Protein AF-0000000078835068 (afdb_homodimer)

InterPro domains:
  IPR006218 DAHP synthetase I/KDSA [PF00793] (10-278)
  IPR006269 3-deoxy-8-phosphooctulonate synthase [PTHR21057] (12-283)
  IPR006269 3-deoxy-8-phosphooctulonate synthase [TIGR01362] (18-283)
  IPR013785 Aldolase-type TIM barrel [G3DSA:3.20.20.70] (5-285)

Sequence (570 aa):
MAVLKLDRWNLAIGDGQPLVVIAGLNVLEDEALALATARHLKAACERLQLPFVFKASFDKANRSSISSYRGPGLEAGLAMLKAVKDQVGVPIATDIHEPGQAGPLAEVVDLLQIPAFLCRQTDLVVASARAIHAAGGLLHVKKGQFLAPWDAKNIVSKVKEATGGAEITVLCERGSSFGYNNLVVDMLGIGEMKKLGCPVTIDATHAVQLPGADPRTGGASTGGRREGVAVIARAAVVSGADGVFLEFHPDPDKALCDGPSCLPLDGAEPLLRQLKALHEVARAAMAVLKLDRWNLAIGDGQPLVVIAGLNVLEDEALALATARHLKAACERLQLPFVFKASFDKANRSSISSYRGPGLEAGLAMLKAVKDQVGVPIATDIHEPGQAGPLAEVVDLLQIPAFLCRQTDLVVASARAIHAAGGLLHVKKGQFLAPWDAKNIVSKVKEATGGAEITVLCERGSSFGYNNLVVDMLGIGEMKKLGCPVTIDATHAVQLPGADPRTGGASTGGRREGVAVIARAAVVSGADGVFLEFHPDPDKALCDGPSCLPLDGAEPLLRQLKALHEVARAA

Nearest PDB structures (foldseek):
  6bng-assembly1_A-2  TM=9.776E-01  e=2.357E-34  Acinetobacter baumannii AB307-0294
  6bng-assembly1_B-2  TM=9.788E-01  e=1.057E-33  Acinetobacter baumannii AB307-0294
  4jtk-assembly1_D  TM=9.394E-01  e=7.207E-30  Neisseria meningitidis MC58
  4jtj-assembly1_D  TM=9.387E-01  e=1.143E-29  Neisseria meningitidis MC58
  4jth-assembly1_D  TM=9.368E-01  e=1.360E-29  Neisseria meningitidis MC58

Radius of gyration: 24.92 Å; Cα contacts (8 Å, |Δi|>4): 1346; chains: 2; bounding box: 45×73×53 Å

Secondary structure (DSSP, 8-state):
--EEEEGGGTEEEETTSPPEEEEEEEE---HHHHHHHHHHHHHHHHHHT--EEEEEES-----S-TTS---S-HHHHHHHHHHHHHHH---EEEE--SGGGHHHHHTT-SEEEE-GGGTT-HHHHHHHHHHHHHTT-EEEEEPPTTS-GGGGHHHHHHHHHHTTS---EEEEE--EE-STT-EE--THHHHHHHTTTS-EEEETTGGGEETT--GGGTTSS-EE-HHHHHHHHHHHHHTT-SEEEEEEESSGGG-SS-GGGPEEGGGHHHHHHHHHHHHHHHH--/--EEEEGGGTEEEETTSPPEEEEEEEE---HHHHHHHHHHHHHHHHHHT--EEEEEES-----S-TTS---S-HHHHHHHHHHHHHHH---EEEE--SGGGHHHHHTT-SEEEE-GGGTT-HHHHHHHHHHHHHTT-EEEEEPPTTS-GGGGHHHHHHHHHHTTS---EEEEE--EE-STT-EE--THHHHHHHTTTS-EEEETTGGGEETT--GGGTTSS-EE-HHHHHHHHHHHHHTT-SEEEEEEESSGGG-SS-GGGPEEGGGHHHHHHHHHHHHHHHH--

Organism: Phenylobacterium zucineum (strain HLK1) (NCBI:txid450851)

Foldseek 3Di:
DAWDDLVVQRDIFAPPDFAAEEEEAAADDDLVQRQVLLLLLVVLCVVLVHAYEYEHEQFDPDWLDPPADTHPDLPVSLVSLQCNCVVNVHAYEYEDDDLVSQQVCLQRHQEYEHDQVCLPVLSNLLSNLQRNVVSSHAYEYEHHLADQLLVCLVSQVSSCVSNVRDRRYEYEYQFHDDPAQATDTDLLSLVSNVVSNHAYEYALLNRFKRQQPPVVVPSSGIAGQQVRSLVSLLSNLLSGHRYYYAYEDCQLVPRSHSSNRHHHSVCSSVSVSVSSVSNCVSSVD/DAWDDLVVQRDIFAPPDFAAEEEEAAADDDLVQRLVLLLLLVVLCVVLVHAYEYEHEQFDPDWLDPPADTHPDLPVSLVSLQCNCVVNVHAYEYEDDDLVSQQVNLQRHQEYEHDQVCLPVLSNLLSNLQRNVVSSHAYEYEHHLADQLLVCLVSQVSSCVSNVRDRRYEYEYQFHDDPAQATDTDLLSLVSNVVSNHAYEYALLNRFKRQQPPVVVPSSGIAGQQVRSLVSLLSNLLSGHRYYYAYEDCQLVPRSHSSNRHHHSVCSSVSVNVSSVSNCVSSVD

Structure (mmCIF, N/CA/C/O backbone):
data_AF-0000000078835068-model_v1
#
loop_
_entity.id
_entity.type
_entity.pdbx_description
1 polymer '3-deoxy-8-phosphooctulonate synthase'
#
loop_
_atom_site.group_PDB
_atom_site.id
_atom_site.type_symbol
_atom_site.label_atom_id
_atom_site.label_alt_id
_atom_site.label_comp_id
_atom_site.label_asym_id
_atom_site.label_entity_id
_atom_site.label_seq_id
_atom_site.pdbx_PDB_ins_code
_atom_site.Cartn_x
_atom_site.Cartn_y
_atom_site.Cartn_z
_atom_site.occupancy
_atom_site.B_iso_or_equiv
_atom_site.auth_seq_id
_atom_site.auth_comp_id
_atom_site.auth_asym_id
_atom_site.auth_atom_id
_atom_site.pdbx_PDB_model_num
ATOM 1 N N . MET A 1 1 ? -19.188 12.109 -1.966 1 65 1 MET A N 1
ATOM 2 C CA . MET A 1 1 ? -17.812 12.039 -1.45 1 65 1 MET A CA 1
ATOM 3 C C . MET A 1 1 ? -17.344 13.398 -0.962 1 65 1 MET A C 1
ATOM 5 O O . MET A 1 1 ? -17.812 14.438 -1.454 1 65 1 MET A O 1
ATOM 9 N N . ALA A 1 2 ? -16.703 13.453 0.259 1 88.12 2 ALA A N 1
ATOM 10 C CA . ALA A 1 2 ? -16.547 14.672 1.058 1 88.12 2 ALA A CA 1
ATOM 11 C C . ALA A 1 2 ? -15.469 15.578 0.464 1 88.12 2 ALA A C 1
ATOM 13 O O . ALA A 1 2 ? -14.422 15.102 0.017 1 88.12 2 ALA A O 1
ATOM 14 N N . VAL A 1 3 ? -15.922 16.828 0.141 1 96.88 3 VAL A N 1
ATOM 15 C CA . VAL A 1 3 ? -14.984 17.875 -0.249 1 96.88 3 VAL A CA 1
ATOM 16 C C . VAL A 1 3 ? -15 19 0.787 1 96.88 3 VAL A C 1
ATOM 18 O O . VAL A 1 3 ? -16.062 19.438 1.211 1 96.88 3 VAL A O 1
ATOM 21 N N . LEU A 1 4 ? -13.844 19.328 1.227 1 98.44 4 LEU A N 1
ATOM 22 C CA . LEU A 1 4 ? -13.672 20.469 2.129 1 98.44 4 LEU A CA 1
ATOM 23 C C . LEU A 1 4 ? -12.891 21.594 1.452 1 98.44 4 LEU A C 1
ATOM 25 O O . LEU A 1 4 ? -12.125 21.344 0.516 1 98.44 4 LEU A O 1
ATOM 29 N N . LYS A 1 5 ? -13.109 22.797 1.989 1 97.69 5 LYS A N 1
ATOM 30 C CA . LYS A 1 5 ? -12.492 23.938 1.306 1 97.69 5 LYS A CA 1
ATOM 31 C C . LYS A 1 5 ? -11.805 24.859 2.299 1 97.69 5 LYS A C 1
ATOM 33 O O . LYS A 1 5 ? -12.266 25.031 3.43 1 97.69 5 LYS A O 1
ATOM 38 N N . LEU A 1 6 ? -10.672 25.359 1.932 1 98.12 6 LEU A N 1
ATOM 39 C CA . LEU A 1 6 ? -10.094 26.578 2.482 1 98.12 6 LEU A CA 1
ATOM 40 C C . LEU A 1 6 ? -10.398 27.781 1.593 1 98.12 6 LEU A C 1
ATOM 42 O O . LEU A 1 6 ? -9.617 28.109 0.694 1 98.12 6 LEU A O 1
ATOM 46 N N . ASP A 1 7 ? -11.492 28.438 1.903 1 97.12 7 ASP A N 1
ATOM 47 C CA . ASP A 1 7 ? -12.055 29.453 1.018 1 97.12 7 ASP A CA 1
ATOM 48 C C . ASP A 1 7 ? -11.062 30.594 0.793 1 97.12 7 ASP A C 1
ATOM 50 O O . ASP A 1 7 ? -10.898 31.062 -0.332 1 97.12 7 ASP A O 1
ATOM 54 N N . ARG A 1 8 ? -10.398 30.922 1.816 1 96.44 8 ARG A N 1
ATOM 55 C CA . ARG A 1 8 ? -9.461 32.031 1.74 1 96.44 8 ARG A CA 1
ATOM 56 C C . ARG A 1 8 ? -8.383 31.781 0.698 1 96.44 8 ARG A C 1
ATOM 58 O O . ARG A 1 8 ? -7.797 32.719 0.15 1 96.44 8 ARG A O 1
ATOM 65 N N . TRP A 1 9 ? -8.148 30.531 0.414 1 98 9 TRP A N 1
ATOM 66 C CA . TRP A 1 9 ? -7.02 30.156 -0.436 1 98 9 TRP A CA 1
ATOM 67 C C . TRP A 1 9 ? -7.504 29.5 -1.719 1 98 9 TRP A C 1
ATOM 69 O O . TRP A 1 9 ? -6.699 28.984 -2.5 1 98 9 TRP A O 1
ATOM 79 N N . ASN A 1 10 ? -8.844 29.406 -1.919 1 97.56 10 ASN A N 1
ATOM 80 C CA . ASN A 1 10 ? -9.43 28.719 -3.061 1 97.56 10 ASN A CA 1
ATOM 81 C C . ASN A 1 10 ? -8.867 27.312 -3.219 1 97.56 10 ASN A C 1
ATOM 83 O O . ASN A 1 10 ? -8.453 26.922 -4.316 1 97.56 10 ASN A O 1
ATOM 87 N N . LEU A 1 11 ? -8.758 26.641 -2.143 1 98.31 11 LEU A N 1
ATOM 88 C CA . LEU A 1 11 ? -8.219 25.281 -2.09 1 98.31 11 LEU A CA 1
ATOM 89 C C . LEU A 1 11 ? -9.281 24.297 -1.632 1 98.31 11 LEU A C 1
ATOM 91 O O . LEU A 1 11 ? -10 24.547 -0.66 1 98.31 11 LEU A O 1
ATOM 95 N N . ALA A 1 12 ? -9.43 23.203 -2.365 1 98.44 12 ALA A N 1
ATOM 96 C CA . ALA A 1 12 ? -10.367 22.141 -2.023 1 98.44 12 ALA A CA 1
ATOM 97 C C . ALA A 1 12 ? -9.648 20.812 -1.839 1 98.44 12 ALA A C 1
ATOM 99 O O . ALA A 1 12 ? -8.68 20.516 -2.545 1 98.44 12 ALA A O 1
ATOM 100 N N . ILE A 1 13 ? -10.07 20.062 -0.932 1 98.69 13 ILE A N 1
ATOM 101 C CA . ILE A 1 13 ? -9.508 18.75 -0.65 1 98.69 13 ILE A CA 1
ATOM 102 C C . ILE A 1 13 ? -10.625 17.703 -0.65 1 98.69 13 ILE A C 1
ATOM 104 O O . ILE A 1 13 ? -11.617 17.844 0.066 1 98.69 13 ILE A O 1
ATOM 108 N N . GLY A 1 14 ? -10.461 16.672 -1.452 1 98.06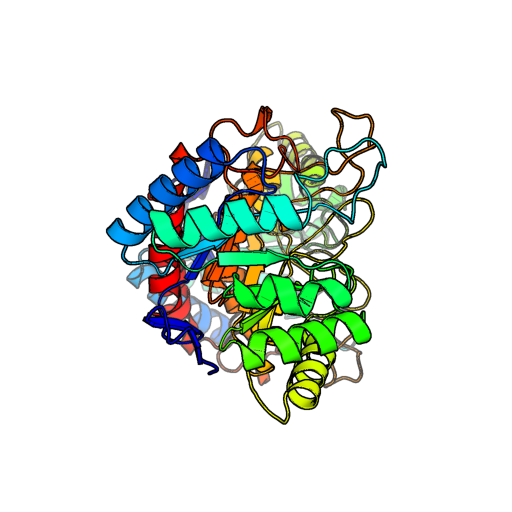 14 GLY A N 1
ATOM 109 C CA . GLY A 1 14 ? -11.445 15.602 -1.428 1 98.06 14 GLY A CA 1
ATOM 110 C C . GLY A 1 14 ? -11.688 14.992 -2.793 1 98.06 14 GLY A C 1
ATOM 111 O O . GLY A 1 14 ? -10.875 15.141 -3.705 1 98.06 14 GLY A O 1
ATOM 112 N N . ASP A 1 15 ? -12.781 14.25 -2.879 1 94.44 15 ASP A N 1
ATOM 113 C CA . ASP A 1 15 ? -13.109 13.492 -4.078 1 94.44 15 ASP A CA 1
ATOM 114 C C . ASP A 1 15 ? -13.305 14.414 -5.277 1 94.44 15 ASP A C 1
ATOM 116 O O . ASP A 1 15 ? -13.969 15.445 -5.176 1 94.44 15 ASP A O 1
ATOM 120 N N . GLY A 1 16 ? -12.68 14.047 -6.336 1 95.25 16 GLY A N 1
ATOM 121 C CA . GLY A 1 16 ? -12.852 14.781 -7.574 1 95.25 16 GLY A CA 1
ATOM 122 C C . GLY A 1 16 ? -11.984 16.031 -7.652 1 95.25 16 GLY A C 1
ATOM 123 O O . GLY A 1 16 ? -11.977 16.719 -8.672 1 95.25 16 GLY A O 1
ATOM 124 N N . GLN A 1 17 ? -11.297 16.297 -6.605 1 97.88 17 GLN A N 1
ATOM 125 C CA . GLN A 1 17 ? -10.406 17.453 -6.574 1 97.88 17 GLN A CA 1
ATOM 126 C C . GLN A 1 17 ? -8.969 17.062 -6.902 1 97.88 17 GLN A C 1
ATOM 128 O O . GLN A 1 17 ? -8.617 15.883 -6.836 1 97.88 17 GLN A O 1
ATOM 133 N N . PRO A 1 18 ? -8.148 18.031 -7.312 1 98.19 18 PRO A N 1
ATOM 134 C CA . PRO A 1 18 ? -6.727 17.734 -7.48 1 98.19 18 PRO A CA 1
ATOM 135 C C . PRO A 1 18 ? -6.066 17.25 -6.191 1 98.19 18 PRO A C 1
ATOM 137 O O . PRO A 1 18 ? -6.551 17.562 -5.098 1 98.19 18 PRO A O 1
ATOM 140 N N . LEU A 1 19 ? -5.031 16.469 -6.324 1 98.81 19 LEU A N 1
ATOM 141 C CA . LEU A 1 19 ? -4.234 16 -5.195 1 98.81 19 LEU A CA 1
ATOM 142 C C . LEU A 1 19 ? -3.652 17.172 -4.418 1 98.81 19 LEU A C 1
ATOM 144 O O . LEU A 1 19 ? -2.969 18.031 -4.992 1 98.81 19 LEU A O 1
ATOM 148 N N . VAL A 1 20 ? -3.891 17.266 -3.166 1 98.94 20 VAL A N 1
ATOM 149 C CA . VAL A 1 20 ? -3.352 18.359 -2.35 1 98.94 20 VAL A CA 1
ATOM 150 C C . VAL A 1 20 ? -1.981 17.953 -1.805 1 98.94 20 VAL A C 1
ATOM 152 O O . VAL A 1 20 ? -1.782 16.812 -1.377 1 98.94 20 VAL A O 1
ATOM 155 N N . VAL A 1 21 ? -1.082 18.922 -1.831 1 98.94 21 VAL A N 1
ATOM 156 C CA . VAL A 1 21 ? 0.262 18.703 -1.302 1 98.94 21 VAL A CA 1
ATOM 157 C C . VAL A 1 21 ? 0.431 19.484 0 1 98.94 21 VAL A C 1
ATOM 159 O O . VAL A 1 21 ? 0.38 20.719 0.003 1 98.94 21 VAL A O 1
ATOM 162 N N . ILE A 1 22 ? 0.52 18.797 1.112 1 98.94 22 ILE A N 1
ATOM 163 C CA . ILE A 1 22 ? 0.926 19.359 2.393 1 98.94 22 ILE A CA 1
ATOM 164 C C . ILE A 1 22 ? 2.396 19.031 2.656 1 98.94 22 ILE A C 1
ATOM 166 O O . ILE A 1 22 ? 2.742 17.891 2.959 1 98.94 22 ILE A O 1
ATOM 170 N N . ALA A 1 23 ? 3.256 20.031 2.484 1 98.94 23 ALA A N 1
ATOM 171 C CA . ALA A 1 23 ? 4.676 19.703 2.508 1 98.94 23 ALA A CA 1
ATOM 172 C C . ALA A 1 23 ? 5.504 20.859 3.061 1 98.94 23 ALA A C 1
ATOM 174 O O . ALA A 1 23 ? 5.039 22 3.092 1 98.94 23 ALA A O 1
ATOM 175 N N . GLY A 1 24 ? 6.605 20.594 3.533 1 98.75 24 GLY A N 1
ATOM 176 C CA . GLY A 1 24 ? 7.531 21.578 4.074 1 98.75 24 GLY A CA 1
ATOM 177 C C . GLY A 1 24 ? 8.609 20.969 4.949 1 98.75 24 GLY A C 1
ATOM 178 O O . GLY A 1 24 ? 9.234 19.984 4.566 1 98.75 24 GLY A O 1
ATOM 179 N N . LEU A 1 25 ? 8.844 21.625 6.082 1 98.44 25 LEU A N 1
ATOM 180 C CA . LEU A 1 25 ? 9.867 21.188 7.031 1 98.44 25 LEU A CA 1
ATOM 181 C C . LEU A 1 25 ? 9.258 20.359 8.156 1 98.44 25 LEU A C 1
ATOM 183 O O . LEU A 1 25 ? 8.109 20.594 8.539 1 98.44 25 LEU A O 1
ATOM 187 N N . ASN A 1 26 ? 10.07 19.469 8.617 1 97.19 26 ASN A N 1
ATOM 188 C CA . ASN A 1 26 ? 9.617 18.766 9.812 1 97.19 26 ASN A CA 1
ATOM 189 C C . ASN A 1 26 ? 9.438 19.719 10.992 1 97.19 26 ASN A C 1
ATOM 191 O O . ASN A 1 26 ? 8.383 19.75 11.617 1 97.19 26 ASN A O 1
ATOM 195 N N . VAL A 1 27 ? 10.477 20.469 11.203 1 97.56 27 VAL A N 1
ATOM 196 C CA . VAL A 1 27 ? 10.484 21.453 12.281 1 97.56 27 VAL A CA 1
ATOM 197 C C . VAL A 1 27 ? 11.141 22.734 11.789 1 97.56 27 VAL A C 1
ATOM 199 O O . VAL A 1 27 ? 12.039 22.703 10.945 1 97.56 27 VAL A O 1
ATOM 202 N N . LEU A 1 28 ? 10.664 23.875 12.328 1 98.38 28 LEU A N 1
ATOM 203 C CA . LEU A 1 28 ? 11.289 25.156 12.023 1 98.38 28 LEU A CA 1
ATOM 204 C C . LEU A 1 28 ? 12.695 25.219 12.602 1 98.38 28 LEU A C 1
ATOM 206 O O . LEU A 1 28 ? 12.898 24.984 13.797 1 98.38 28 LEU A O 1
ATOM 210 N N . GLU A 1 29 ? 13.633 25.516 11.719 1 97.12 29 GLU A N 1
ATOM 211 C CA . GLU A 1 29 ? 15.023 25.688 12.125 1 97.12 29 GLU A CA 1
ATOM 212 C C . GLU A 1 29 ? 15.43 27.156 12.102 1 97.12 29 GLU A C 1
ATOM 214 O O . GLU A 1 29 ? 16.062 27.656 13.039 1 97.12 29 GLU A O 1
ATOM 219 N N . ASP A 1 30 ? 15.102 27.859 11.094 1 94.75 30 ASP A N 1
ATOM 220 C CA . ASP A 1 30 ? 15.203 29.297 10.984 1 94.75 30 ASP A CA 1
ATOM 221 C C . ASP A 1 30 ? 14.289 29.844 9.891 1 94.75 30 ASP A C 1
ATOM 223 O O . ASP A 1 30 ? 13.773 29.078 9.07 1 94.75 30 ASP A O 1
ATOM 227 N N . GLU A 1 31 ? 14.117 31.141 9.938 1 98 31 GLU A N 1
ATOM 228 C CA . GLU A 1 31 ? 13.133 31.766 9.07 1 98 31 GLU A CA 1
ATOM 229 C C . GLU A 1 31 ? 13.57 31.703 7.605 1 98 31 GLU A C 1
ATOM 231 O O . GLU A 1 31 ? 12.75 31.484 6.715 1 98 31 GLU A O 1
ATOM 236 N N . ALA A 1 32 ? 14.82 31.906 7.344 1 98.31 32 ALA A N 1
ATOM 237 C CA . ALA A 1 32 ? 15.336 31.906 5.977 1 98.31 32 ALA A CA 1
ATOM 238 C C . ALA A 1 32 ? 15.125 30.547 5.309 1 98.31 32 ALA A C 1
ATOM 240 O O . ALA A 1 32 ? 14.695 30.484 4.156 1 98.31 32 ALA A O 1
ATOM 241 N N . LEU A 1 33 ? 15.414 29.5 6.027 1 98.25 33 LEU A N 1
ATOM 242 C CA . LEU A 1 33 ? 15.227 28.156 5.516 1 98.25 33 LEU A CA 1
ATOM 243 C C . LEU A 1 33 ? 13.75 27.891 5.234 1 98.25 33 LEU A C 1
ATOM 245 O O . LEU A 1 33 ? 13.406 27.297 4.203 1 98.25 33 LEU A O 1
ATOM 249 N N . ALA A 1 34 ? 12.898 28.312 6.137 1 98.75 34 ALA A N 1
ATOM 250 C CA . ALA A 1 34 ? 11.461 28.109 5.965 1 98.75 34 ALA A CA 1
ATOM 251 C C . ALA A 1 34 ? 10.961 28.828 4.707 1 98.75 34 ALA A C 1
ATOM 253 O O . ALA A 1 34 ? 10.234 28.234 3.906 1 98.75 34 ALA A O 1
ATOM 254 N N . LEU A 1 35 ? 11.375 30.062 4.559 1 98.81 35 LEU A N 1
ATOM 255 C CA . LEU A 1 35 ? 10.961 30.859 3.41 1 98.81 35 LEU A CA 1
ATOM 256 C C . LEU A 1 35 ? 11.461 30.234 2.107 1 98.81 35 LEU A C 1
ATOM 258 O O . LEU A 1 35 ? 10.695 30.094 1.151 1 98.81 35 LEU A O 1
ATOM 262 N N . ALA A 1 36 ? 12.688 29.844 2.078 1 98.69 36 ALA A N 1
ATOM 263 C CA . ALA A 1 36 ? 13.273 29.266 0.872 1 98.69 36 ALA A CA 1
ATOM 264 C C . ALA A 1 36 ? 12.586 27.969 0.494 1 98.69 36 ALA A C 1
ATOM 266 O O . ALA A 1 36 ? 12.305 27.719 -0.682 1 98.69 36 ALA A O 1
ATOM 267 N N . THR A 1 37 ? 12.344 27.141 1.48 1 98.75 37 THR A N 1
ATOM 268 C CA . THR A 1 37 ? 11.68 25.859 1.249 1 98.75 37 THR A CA 1
ATOM 269 C C . THR A 1 37 ? 10.258 26.078 0.73 1 98.75 37 THR A C 1
ATOM 271 O O . THR A 1 37 ? 9.844 25.438 -0.243 1 98.75 37 THR A O 1
ATOM 274 N N . ALA A 1 38 ? 9.555 26.984 1.348 1 98.88 38 ALA A N 1
ATOM 275 C CA . ALA A 1 38 ? 8.188 27.281 0.938 1 98.88 38 ALA A CA 1
ATOM 276 C C . ALA A 1 38 ? 8.141 27.797 -0.501 1 98.88 38 ALA A C 1
ATOM 278 O O . ALA A 1 38 ? 7.293 27.359 -1.29 1 98.88 38 ALA A O 1
ATOM 279 N N . ARG A 1 39 ? 9.047 28.688 -0.849 1 98.88 39 ARG A N 1
ATOM 280 C CA . ARG A 1 39 ? 9.094 29.25 -2.197 1 98.88 39 ARG A CA 1
ATOM 281 C C . ARG A 1 39 ? 9.383 28.156 -3.229 1 98.88 39 ARG A C 1
ATOM 283 O O . ARG A 1 39 ? 8.766 28.125 -4.293 1 98.88 39 ARG A O 1
ATOM 290 N N . HIS A 1 40 ? 10.305 27.312 -2.879 1 98.81 40 HIS A N 1
ATOM 291 C CA . HIS A 1 40 ? 10.664 26.219 -3.779 1 98.81 40 HIS A CA 1
ATOM 292 C C . HIS A 1 40 ? 9.484 25.297 -4.031 1 98.81 40 HIS A C 1
ATOM 294 O O . HIS A 1 40 ? 9.18 24.969 -5.18 1 98.81 40 HIS A O 1
ATOM 300 N N . LEU A 1 41 ? 8.828 24.891 -3.012 1 98.94 41 LEU A N 1
ATOM 301 C CA . LEU A 1 41 ? 7.715 23.938 -3.121 1 98.94 41 LEU A CA 1
ATOM 302 C C . LEU A 1 41 ? 6.512 24.594 -3.793 1 98.94 41 LEU A C 1
ATOM 304 O O . LEU A 1 41 ? 5.816 23.969 -4.586 1 98.94 41 LEU A O 1
ATOM 308 N N . LYS A 1 42 ? 6.266 25.875 -3.436 1 98.94 42 LYS A N 1
ATOM 309 C CA . LYS A 1 42 ? 5.184 26.609 -4.098 1 98.94 42 LYS A CA 1
ATOM 310 C C . LYS A 1 42 ? 5.395 26.656 -5.605 1 98.94 42 LYS A C 1
ATOM 312 O O . LYS A 1 42 ? 4.473 26.391 -6.379 1 98.94 42 LYS A O 1
ATOM 317 N N . ALA A 1 43 ? 6.578 26.984 -6.004 1 98.88 43 ALA A N 1
ATOM 318 C CA . ALA A 1 43 ? 6.891 27.094 -7.426 1 98.88 43 ALA A CA 1
ATOM 319 C C . ALA A 1 43 ? 6.66 25.75 -8.133 1 98.88 43 ALA A C 1
ATOM 321 O O . ALA A 1 43 ? 6.074 25.719 -9.219 1 98.88 43 ALA A O 1
ATOM 322 N N . ALA A 1 44 ? 7.156 24.672 -7.559 1 98.81 44 ALA A N 1
ATOM 323 C CA . ALA A 1 44 ? 6.961 23.344 -8.125 1 98.81 44 ALA A CA 1
ATOM 324 C C . ALA A 1 44 ? 5.477 23.016 -8.242 1 98.81 44 ALA A C 1
ATOM 326 O O . ALA A 1 44 ? 5.02 22.547 -9.289 1 98.81 44 ALA A O 1
ATOM 327 N N . CYS A 1 45 ? 4.723 23.281 -7.188 1 98.88 45 CYS A N 1
ATOM 328 C CA . CYS A 1 45 ? 3.299 22.953 -7.168 1 98.88 45 CYS A CA 1
ATOM 329 C C . CYS A 1 45 ? 2.533 23.812 -8.172 1 98.88 45 CYS A C 1
ATOM 331 O O . CYS A 1 45 ? 1.588 23.328 -8.805 1 98.88 45 CYS A O 1
ATOM 333 N N . GLU A 1 46 ? 2.932 25.094 -8.289 1 98.75 46 GLU A N 1
ATOM 334 C CA . GLU A 1 46 ? 2.299 25.953 -9.273 1 98.75 46 GLU A CA 1
ATOM 335 C C . GLU A 1 46 ? 2.533 25.453 -10.695 1 98.75 46 GLU A C 1
ATOM 337 O O . GLU A 1 46 ? 1.602 25.391 -11.5 1 98.75 46 GLU A O 1
ATOM 342 N N . ARG A 1 47 ? 3.732 25.031 -10.961 1 98.69 47 ARG A N 1
ATOM 343 C CA . ARG A 1 47 ? 4.039 24.484 -12.281 1 98.69 47 ARG A CA 1
ATOM 344 C C . ARG A 1 47 ? 3.221 23.234 -12.562 1 98.69 47 ARG A C 1
ATOM 346 O O . ARG A 1 47 ? 2.826 22.984 -13.703 1 98.69 47 ARG A O 1
ATOM 353 N N . LEU A 1 48 ? 2.92 22.516 -11.539 1 98.75 48 LEU A N 1
ATOM 354 C CA . LEU A 1 48 ? 2.215 21.234 -11.68 1 98.75 48 LEU A CA 1
ATOM 355 C C . LEU A 1 48 ? 0.715 21.422 -11.477 1 98.75 48 LEU A C 1
ATOM 357 O O . LEU A 1 48 ? -0.057 20.469 -11.617 1 98.75 48 LEU A O 1
ATOM 361 N N . GLN A 1 49 ? 0.283 22.625 -11.078 1 98.56 49 GLN A N 1
ATOM 362 C CA . GLN A 1 49 ? -1.116 22.938 -10.812 1 98.56 49 GLN A CA 1
ATOM 363 C C . GLN A 1 49 ? -1.666 22.078 -9.672 1 98.56 49 GLN A C 1
ATOM 365 O O . GLN A 1 49 ? -2.764 21.531 -9.781 1 98.56 49 GLN A O 1
ATOM 370 N N . LEU A 1 50 ? -0.852 21.922 -8.688 1 98.81 50 LEU A N 1
ATOM 371 C CA . LEU A 1 50 ? -1.27 21.219 -7.477 1 98.81 50 LEU A CA 1
ATOM 372 C C . LEU A 1 50 ? -1.523 22.203 -6.34 1 98.81 50 LEU A C 1
ATOM 374 O O . LEU A 1 50 ? -0.739 23.141 -6.133 1 98.81 50 LEU A O 1
ATOM 378 N N . PRO A 1 51 ? -2.697 22.062 -5.637 1 98.88 51 PRO A N 1
ATOM 379 C CA . PRO A 1 51 ? -2.865 22.859 -4.422 1 98.88 51 PRO A CA 1
ATOM 380 C C . PRO A 1 51 ? -1.786 22.578 -3.377 1 98.88 51 PRO A C 1
ATOM 382 O O . PRO A 1 51 ? -1.394 21.422 -3.186 1 98.88 51 PRO A O 1
ATOM 385 N N . PHE A 1 52 ? -1.325 23.688 -2.75 1 98.88 52 PHE A N 1
ATOM 386 C CA . PHE A 1 52 ? -0.161 23.562 -1.879 1 98.88 52 PHE A CA 1
ATOM 387 C C . PHE A 1 52 ? -0.422 24.219 -0.527 1 98.88 52 PHE A C 1
ATOM 389 O O . PHE A 1 52 ? -0.977 25.312 -0.459 1 98.88 52 PHE A O 1
ATOM 396 N N . VAL A 1 53 ? -0.095 23.453 0.562 1 98.94 53 VAL A N 1
ATOM 397 C CA . VAL A 1 53 ? -0.064 23.938 1.938 1 98.94 53 VAL A CA 1
ATOM 398 C C . VAL A 1 53 ? 1.336 23.75 2.52 1 98.94 53 VAL A C 1
ATOM 400 O O . VAL A 1 53 ? 1.874 22.641 2.52 1 98.94 53 VAL A O 1
ATOM 403 N N . PHE A 1 54 ? 1.924 24.859 3.016 1 98.94 54 PHE A N 1
ATOM 404 C CA . PHE A 1 54 ? 3.236 24.75 3.643 1 98.94 54 PHE A CA 1
ATOM 405 C C . PHE A 1 54 ? 3.115 24.25 5.074 1 98.94 54 PHE A C 1
ATOM 407 O O . PHE A 1 54 ? 2.293 24.75 5.848 1 98.94 54 PHE A O 1
ATOM 414 N N . LYS A 1 55 ? 3.938 23.25 5.41 1 98.88 55 LYS A N 1
ATOM 415 C CA . LYS A 1 55 ? 3.896 22.703 6.762 1 98.88 55 LYS A CA 1
ATOM 416 C C . LYS A 1 55 ? 5.254 22.812 7.445 1 98.88 55 LYS A C 1
ATOM 418 O O . LYS A 1 55 ? 6.293 22.609 6.816 1 98.88 55 LYS A O 1
ATOM 423 N N . ALA A 1 56 ? 5.223 23.172 8.672 1 98.75 56 ALA A N 1
ATOM 424 C CA . ALA A 1 56 ? 6.363 23.078 9.586 1 98.75 56 ALA A CA 1
ATOM 425 C C . ALA A 1 56 ? 5.906 23.109 11.039 1 98.75 56 ALA A C 1
ATOM 427 O O . ALA A 1 56 ? 4.922 23.766 11.375 1 98.75 56 ALA A O 1
ATOM 428 N N . SER A 1 57 ? 6.633 22.422 11.852 1 98.44 57 SER A N 1
ATOM 429 C CA . SER A 1 57 ? 6.312 22.438 13.281 1 98.44 57 SER A CA 1
ATOM 430 C C . SER A 1 57 ? 7.07 23.531 14.008 1 98.44 57 SER A C 1
ATOM 432 O O . SER A 1 57 ? 8.227 23.812 13.688 1 98.44 57 SER A O 1
ATOM 434 N N . PHE A 1 58 ? 6.422 24.125 15.023 1 98.25 58 PHE A N 1
ATOM 435 C CA . PHE A 1 58 ? 7.078 25.125 15.852 1 98.25 58 PHE A CA 1
ATOM 436 C C . PHE A 1 58 ? 7.695 24.5 17.094 1 98.25 58 PHE A C 1
ATOM 438 O O . PHE A 1 58 ? 8.516 25.125 17.766 1 98.25 58 PHE A O 1
ATOM 445 N N . ASP A 1 59 ? 7.215 23.297 17.312 1 96.62 59 ASP A N 1
ATOM 446 C CA . ASP A 1 59 ? 7.648 22.547 18.484 1 96.62 59 ASP A CA 1
ATOM 447 C C . ASP A 1 59 ? 7.477 21.047 18.281 1 96.62 59 ASP A C 1
ATOM 449 O O . ASP A 1 59 ? 6.48 20.609 17.703 1 96.62 59 ASP A O 1
ATOM 453 N N . LYS A 1 60 ? 8.5 20.328 18.703 1 94.81 60 LYS A N 1
ATOM 454 C CA . LYS A 1 60 ? 8.383 18.875 18.766 1 94.81 60 LYS A CA 1
ATOM 455 C C . LYS A 1 60 ? 8.242 18.406 20.203 1 94.81 60 LYS A C 1
ATOM 457 O O . LYS A 1 60 ? 9.242 18.109 20.859 1 94.81 60 LYS A O 1
ATOM 462 N N . ALA A 1 61 ? 7.035 18.219 20.547 1 91.44 61 ALA A N 1
ATOM 463 C CA . ALA A 1 61 ? 6.766 17.984 21.969 1 91.44 61 ALA A CA 1
ATOM 464 C C . ALA A 1 61 ? 6.684 16.5 22.281 1 91.44 61 ALA A C 1
ATOM 466 O O . ALA A 1 61 ? 6.539 16.109 23.438 1 91.44 61 ALA A O 1
ATOM 467 N N . ASN A 1 62 ? 6.727 15.664 21.234 1 85.12 62 ASN A N 1
ATOM 468 C CA . ASN A 1 62 ? 6.695 14.211 21.391 1 85.12 62 ASN A CA 1
ATOM 469 C C . ASN A 1 62 ? 7.973 13.562 20.875 1 85.12 62 ASN A C 1
ATOM 471 O O . ASN A 1 62 ? 7.945 12.859 19.859 1 85.12 62 ASN A O 1
ATOM 475 N N . ARG A 1 63 ? 9.008 13.75 21.703 1 83.81 63 ARG A N 1
ATOM 476 C CA . ARG A 1 63 ? 10.297 13.172 21.344 1 83.81 63 ARG A CA 1
ATOM 477 C C . ARG A 1 63 ? 10.68 12.047 22.297 1 83.81 63 ARG A C 1
ATOM 479 O O . ARG A 1 63 ? 10.258 12.039 23.453 1 83.81 63 ARG A O 1
ATOM 486 N N . SER A 1 64 ? 11.492 11.188 21.781 1 80.94 64 SER A N 1
ATOM 487 C CA . SER A 1 64 ? 11.953 10.094 22.625 1 80.94 64 SER A CA 1
ATOM 488 C C . SER A 1 64 ? 12.898 10.594 23.719 1 80.94 64 SER A C 1
ATOM 490 O O . SER A 1 64 ? 12.844 10.133 24.859 1 80.94 64 SER A O 1
ATOM 492 N N . SER A 1 65 ? 13.672 11.578 23.297 1 84.56 65 SER A N 1
ATOM 493 C CA . SER A 1 65 ? 14.695 12.078 24.219 1 84.56 65 SER A CA 1
ATOM 494 C C . SER A 1 65 ? 14.461 13.547 24.547 1 84.56 65 SER A C 1
ATOM 496 O O . SER A 1 65 ? 14.094 14.336 23.688 1 84.56 65 SER A O 1
ATOM 498 N N . ILE A 1 66 ? 14.844 13.938 25.75 1 88.94 66 ILE A N 1
ATOM 499 C CA . ILE A 1 66 ? 14.68 15.312 26.219 1 88.94 66 ILE A CA 1
ATOM 500 C C . ILE A 1 66 ? 15.719 16.203 25.531 1 88.94 66 ILE A C 1
ATOM 502 O O . ILE A 1 66 ? 15.547 17.422 25.469 1 88.94 66 ILE A O 1
ATOM 506 N N . SER A 1 67 ? 16.766 15.641 25.062 1 88.19 67 SER A N 1
ATOM 507 C CA . SER A 1 67 ? 17.891 16.406 24.531 1 88.19 67 SER A CA 1
ATOM 508 C C . SER A 1 67 ? 17.703 16.703 23.047 1 88.19 67 SER A C 1
ATOM 510 O O . SER A 1 67 ? 18.5 17.438 22.469 1 88.19 67 SER A O 1
ATOM 512 N N . SER A 1 68 ? 16.625 16.188 22.531 1 88.75 68 SER A N 1
ATOM 513 C CA . SER A 1 68 ? 16.375 16.391 21.109 1 88.75 68 SER A CA 1
ATOM 514 C C . SER A 1 68 ? 15.93 17.812 20.812 1 88.75 68 SER A C 1
ATOM 516 O O . SER A 1 68 ? 15.227 18.422 21.625 1 88.75 68 SER A O 1
ATOM 518 N N . TYR A 1 69 ? 16.375 18.344 19.672 1 91.88 69 TYR A N 1
ATOM 519 C CA . TYR A 1 69 ? 15.914 19.656 19.234 1 91.88 69 TYR A CA 1
ATOM 520 C C . TYR A 1 69 ? 14.398 19.688 19.125 1 91.88 69 TYR A C 1
ATOM 522 O O . TYR A 1 69 ? 13.781 18.75 18.594 1 91.88 69 TYR A O 1
ATOM 530 N N . ARG A 1 70 ? 13.734 20.812 19.438 1 94.69 70 ARG A N 1
ATOM 531 C CA . ARG A 1 70 ? 12.273 20.844 19.5 1 94.69 70 ARG A CA 1
ATOM 532 C C . ARG A 1 70 ? 11.719 21.969 18.641 1 94.69 70 ARG A C 1
ATOM 534 O O . ARG A 1 70 ? 10.523 22 18.344 1 94.69 70 ARG A O 1
ATOM 541 N N . GLY A 1 71 ? 12.547 22.891 18.188 1 95.81 71 GLY A N 1
ATOM 542 C CA . GLY A 1 71 ? 12.062 24.031 17.422 1 95.81 71 GLY A CA 1
ATOM 543 C C . GLY A 1 71 ? 12.109 25.328 18.203 1 95.81 71 GLY A C 1
ATOM 544 O O . GLY A 1 71 ? 12.578 25.359 19.344 1 95.81 71 GLY A O 1
ATOM 545 N N . PRO A 1 72 ? 11.648 26.406 17.703 1 97.38 72 PRO A N 1
ATOM 546 C CA . PRO A 1 72 ? 11.797 27.75 18.266 1 97.38 72 PRO A CA 1
ATOM 547 C C . PRO A 1 72 ? 10.75 28.047 19.344 1 97.38 72 PRO A C 1
ATOM 549 O O . PRO A 1 72 ? 10.852 29.062 20.031 1 97.38 72 PRO A O 1
ATOM 552 N N . GLY A 1 73 ? 9.734 27.234 19.469 1 97.19 73 GLY A N 1
ATOM 553 C CA . GLY A 1 73 ? 8.656 27.484 20.391 1 97.19 73 GLY A CA 1
ATOM 554 C C . GLY A 1 73 ? 7.5 28.25 19.781 1 97.19 73 GLY A C 1
ATOM 555 O O . GLY A 1 73 ? 7.566 28.656 18.609 1 97.19 73 GLY A O 1
ATOM 556 N N . LEU A 1 74 ? 6.473 28.406 20.562 1 97.69 74 LEU A N 1
ATOM 557 C CA . LEU A 1 74 ? 5.191 28.875 20.047 1 97.69 74 LEU A CA 1
ATOM 558 C C . LEU A 1 74 ? 5.312 30.297 19.484 1 97.69 74 LEU A C 1
ATOM 560 O O . LEU A 1 74 ? 4.953 30.531 18.328 1 97.69 74 LEU A O 1
ATOM 564 N N . GLU A 1 75 ? 5.852 31.203 20.266 1 97.94 75 GLU A N 1
ATOM 565 C CA . GLU A 1 75 ? 5.879 32.594 19.859 1 97.94 75 GLU A CA 1
ATOM 566 C C . GLU A 1 75 ? 6.746 32.812 18.625 1 97.94 75 GLU A C 1
ATOM 568 O O . GLU A 1 75 ? 6.27 33.312 17.609 1 97.94 75 GLU A O 1
ATOM 573 N N . ALA A 1 76 ? 7.965 32.375 18.703 1 98.25 76 ALA A N 1
ATOM 574 C CA . ALA A 1 76 ? 8.883 32.531 17.578 1 98.25 76 ALA A CA 1
ATOM 575 C C . ALA A 1 76 ? 8.422 31.719 16.375 1 98.25 76 ALA A C 1
ATOM 577 O O . ALA A 1 76 ? 8.555 32.156 15.234 1 98.25 76 ALA A O 1
ATOM 578 N N . GLY A 1 77 ? 7.887 30.547 16.656 1 98.44 77 GLY A N 1
ATOM 579 C CA . GLY A 1 77 ? 7.379 29.703 15.586 1 98.44 77 GLY A CA 1
ATOM 580 C C . GLY A 1 77 ? 6.215 30.312 14.836 1 98.44 77 GLY A C 1
ATOM 581 O O . GLY A 1 77 ? 6.18 30.281 13.602 1 98.44 77 GLY A O 1
ATOM 582 N N . LEU A 1 78 ? 5.305 30.875 15.578 1 98.31 78 LEU A N 1
ATOM 583 C CA . LEU A 1 78 ? 4.152 31.531 14.969 1 98.31 78 LEU A CA 1
ATOM 584 C C . LEU A 1 78 ? 4.586 32.719 14.117 1 98.31 78 LEU A C 1
ATOM 586 O O . LEU A 1 78 ? 4.031 32.938 13.039 1 98.31 78 LEU A O 1
ATOM 590 N N . ALA A 1 79 ? 5.547 33.469 14.641 1 98.56 79 ALA A N 1
ATOM 591 C CA . ALA A 1 79 ? 6.07 34.594 13.875 1 98.56 79 ALA A CA 1
ATOM 592 C C . ALA A 1 79 ? 6.668 34.125 12.547 1 98.56 79 ALA A C 1
ATOM 594 O O . ALA A 1 79 ? 6.434 34.719 11.5 1 98.56 79 ALA A O 1
ATOM 595 N N . MET A 1 80 ? 7.43 33.031 12.539 1 98.75 80 MET A N 1
ATOM 596 C CA . MET A 1 80 ? 8.047 32.5 11.336 1 98.75 80 MET A CA 1
ATOM 597 C C . MET A 1 80 ? 6.988 32 10.359 1 98.75 80 MET A C 1
ATOM 599 O O . MET A 1 80 ? 7.078 32.25 9.156 1 98.75 80 MET A O 1
ATOM 603 N N . LEU A 1 81 ? 5.992 31.281 10.891 1 98.88 81 LEU A N 1
ATOM 604 C CA . LEU A 1 81 ? 4.926 30.766 10.055 1 98.88 81 LEU A CA 1
ATOM 605 C C . LEU A 1 81 ? 4.125 31.891 9.422 1 98.88 81 LEU A C 1
ATOM 607 O O . LEU A 1 81 ? 3.736 31.812 8.25 1 98.88 81 LEU A O 1
ATOM 611 N N . LYS A 1 82 ? 3.887 32.938 10.234 1 98.75 82 LYS A N 1
ATOM 612 C CA . LYS A 1 82 ? 3.199 34.094 9.703 1 98.75 82 LYS A CA 1
ATOM 613 C C . LYS A 1 82 ? 4.008 34.75 8.586 1 98.75 82 LYS A C 1
ATOM 615 O O . LYS A 1 82 ? 3.447 35.219 7.582 1 98.75 82 LYS A O 1
ATOM 620 N N . ALA A 1 83 ? 5.293 34.844 8.797 1 98.81 83 ALA A N 1
ATOM 621 C CA . ALA A 1 83 ? 6.164 35.406 7.77 1 98.81 83 ALA A CA 1
ATOM 622 C C . ALA A 1 83 ? 6.062 34.625 6.469 1 98.81 83 ALA A C 1
ATOM 624 O O . ALA A 1 83 ? 5.977 35.188 5.387 1 98.81 83 ALA A O 1
ATOM 625 N N . VAL A 1 84 ? 6.066 33.281 6.535 1 98.88 84 VAL A N 1
ATOM 626 C CA . VAL A 1 84 ? 5.934 32.438 5.355 1 98.8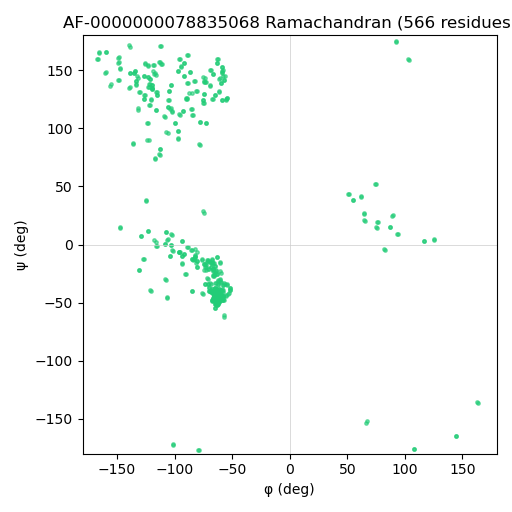8 84 VAL A CA 1
ATOM 627 C C . VAL A 1 84 ? 4.586 32.688 4.684 1 98.88 84 VAL A C 1
ATOM 629 O O . VAL A 1 84 ? 4.516 32.875 3.467 1 98.88 84 VAL A O 1
ATOM 632 N N . LYS A 1 85 ? 3.553 32.75 5.504 1 98.81 85 LYS A N 1
ATOM 633 C CA . LYS A 1 85 ? 2.205 32.969 4.992 1 98.81 85 LYS A CA 1
ATOM 634 C C . LYS A 1 85 ? 2.125 34.281 4.23 1 98.81 85 LYS A C 1
ATOM 636 O O . LYS A 1 85 ? 1.628 34.344 3.105 1 98.81 85 LYS A O 1
ATOM 641 N N . ASP A 1 86 ? 2.646 35.344 4.793 1 98.5 86 ASP A N 1
ATOM 642 C CA . ASP A 1 86 ? 2.52 36.688 4.258 1 98.5 86 ASP A CA 1
ATOM 643 C C . ASP A 1 86 ? 3.436 36.875 3.053 1 98.5 86 ASP A C 1
ATOM 645 O O . ASP A 1 86 ? 3.033 37.5 2.053 1 98.5 86 ASP A O 1
ATOM 649 N N . GLN A 1 87 ? 4.637 36.406 3.117 1 98.75 87 GLN A N 1
ATOM 650 C CA . GLN A 1 87 ? 5.637 36.688 2.096 1 98.75 87 GLN A CA 1
ATOM 651 C C . GLN A 1 87 ? 5.52 35.719 0.915 1 98.75 87 GLN A C 1
ATOM 653 O O . GLN A 1 87 ? 5.73 36.125 -0.234 1 98.75 87 GLN A O 1
ATOM 658 N N . VAL A 1 88 ? 5.266 34.438 1.188 1 98.75 88 VAL A N 1
ATOM 659 C CA . VAL A 1 88 ? 5.211 33.469 0.12 1 98.75 88 VAL A CA 1
ATOM 660 C C . VAL A 1 88 ? 3.781 33.344 -0.408 1 98.75 88 VAL A C 1
ATOM 662 O O . VAL A 1 88 ? 3.57 33 -1.569 1 98.75 88 VAL A O 1
ATOM 665 N N . GLY A 1 89 ? 2.795 33.656 0.43 1 98.5 89 GLY A N 1
ATOM 666 C CA . GLY A 1 89 ? 1.407 33.625 -0.005 1 98.5 89 GLY A CA 1
ATOM 667 C C . GLY A 1 89 ? 0.866 32.219 -0.133 1 98.5 89 GLY A C 1
ATOM 668 O O . GLY A 1 89 ? 0.289 31.844 -1.162 1 98.5 89 GLY A O 1
ATOM 669 N N . VAL A 1 90 ? 1.007 31.406 0.896 1 98.81 90 VAL A N 1
ATOM 670 C CA . VAL A 1 90 ? 0.524 30.031 0.908 1 98.81 90 VAL A CA 1
ATOM 671 C C . VAL A 1 90 ? -0.198 29.75 2.223 1 98.81 90 VAL A C 1
ATOM 673 O O . VAL A 1 90 ? 0.107 30.359 3.25 1 98.81 90 VAL A O 1
ATOM 676 N N . PRO A 1 91 ? -1.218 28.844 2.176 1 98.88 91 PRO A N 1
ATOM 677 C CA . PRO A 1 91 ? -1.766 28.391 3.455 1 98.88 91 PRO A CA 1
ATOM 678 C C . PRO A 1 91 ? -0.739 27.641 4.305 1 98.88 91 PRO A C 1
ATOM 680 O O . PRO A 1 91 ? 0.217 27.078 3.77 1 98.88 91 PRO A O 1
ATOM 683 N N . ILE A 1 92 ? -0.978 27.641 5.613 1 98.94 92 ILE A N 1
ATOM 684 C CA . ILE A 1 92 ? -0.013 27.094 6.562 1 98.94 92 ILE A CA 1
ATOM 685 C C . ILE A 1 92 ? -0.646 25.938 7.332 1 98.94 92 ILE A C 1
ATOM 687 O O . ILE A 1 92 ? -1.803 26.031 7.75 1 98.94 92 ILE A O 1
ATOM 691 N N . ALA A 1 93 ? 0.118 24.859 7.516 1 98.94 93 ALA A N 1
ATOM 692 C CA . ALA A 1 93 ? -0.231 23.75 8.406 1 98.94 93 ALA A CA 1
ATOM 693 C C . ALA A 1 93 ? 0.823 23.578 9.492 1 98.94 93 ALA A C 1
ATOM 695 O O . ALA A 1 93 ? 2.023 23.672 9.227 1 98.94 93 ALA A O 1
ATOM 696 N N . THR A 1 94 ? 0.427 23.406 10.711 1 98.81 94 THR A N 1
ATOM 697 C CA . THR A 1 94 ? 1.323 23.031 11.797 1 98.81 94 THR A CA 1
ATOM 698 C C . THR A 1 94 ? 0.59 22.188 12.844 1 98.81 94 THR A C 1
ATOM 700 O O . THR A 1 94 ? -0.643 22.172 12.875 1 98.81 94 THR A O 1
ATOM 703 N N . ASP A 1 95 ? 1.31 21.484 13.633 1 98.31 95 ASP A N 1
ATOM 704 C CA . ASP A 1 95 ? 0.725 20.641 14.68 1 98.31 95 ASP A CA 1
ATOM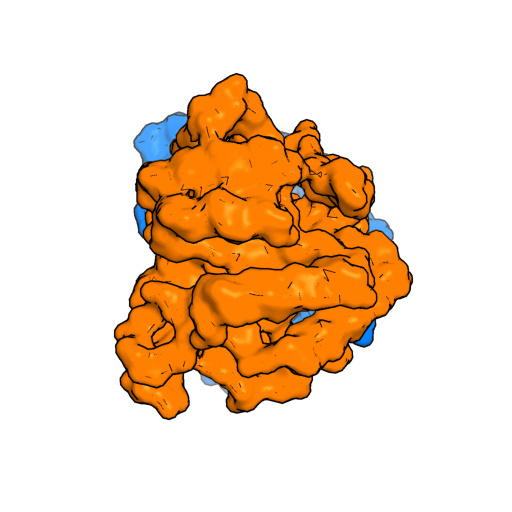 705 C C . ASP A 1 95 ? 0.537 21.422 15.977 1 98.31 95 ASP A C 1
ATOM 707 O O . ASP A 1 95 ? 1.063 22.531 16.125 1 98.31 95 ASP A O 1
ATOM 711 N N . ILE A 1 96 ? -0.24 20.922 16.812 1 98.69 96 ILE A N 1
ATOM 712 C CA . ILE A 1 96 ? -0.558 21.469 18.125 1 98.69 96 ILE A CA 1
ATOM 713 C C . ILE A 1 96 ? -0.23 20.438 19.203 1 98.69 96 ILE A C 1
ATOM 715 O O . ILE A 1 96 ? -0.28 19.234 18.969 1 98.69 96 ILE A O 1
ATOM 719 N N . HIS A 1 97 ? 0.056 20.953 20.469 1 97.94 97 HIS A N 1
ATOM 720 C CA . HIS A 1 97 ? 0.521 20.016 21.5 1 97.94 97 HIS A CA 1
ATOM 721 C C . HIS A 1 97 ? -0.259 20.188 22.797 1 97.94 97 HIS A C 1
ATOM 723 O O . HIS A 1 97 ? -0.252 19.297 23.656 1 97.94 97 HIS A O 1
ATOM 729 N N . GLU A 1 98 ? -0.863 21.312 23 1 97.75 98 GLU A N 1
ATOM 730 C CA . GLU A 1 98 ? -1.684 21.531 24.188 1 97.75 98 GLU A CA 1
ATOM 731 C C . GLU A 1 98 ? -2.852 22.469 23.875 1 97.75 98 GLU A C 1
ATOM 733 O O . GLU A 1 98 ? -2.75 23.328 23 1 97.75 98 GLU A O 1
ATOM 738 N N . PRO A 1 99 ? -3.936 22.312 24.609 1 98.44 99 PRO A N 1
ATOM 739 C CA . PRO A 1 99 ? -5.176 23.031 24.297 1 98.44 99 PRO A CA 1
ATOM 740 C C . PRO A 1 99 ? -5 24.547 24.281 1 98.44 99 PRO A C 1
ATOM 742 O O . PRO A 1 99 ? -5.598 25.234 23.453 1 98.44 99 PRO A O 1
ATOM 745 N N . GLY A 1 100 ? -4.188 25.078 25.109 1 98.44 100 GLY A N 1
ATOM 746 C CA . GLY A 1 100 ? -4.008 26.516 25.234 1 98.44 100 GLY A CA 1
ATOM 747 C C . GLY A 1 100 ? -3.379 27.141 24 1 98.44 100 GLY A C 1
ATOM 748 O O . GLY A 1 100 ? -3.439 28.359 23.812 1 98.44 100 GLY A O 1
ATOM 749 N N . GLN A 1 101 ? -2.805 26.375 23.141 1 98.62 101 GLN A N 1
ATOM 750 C CA . GLN A 1 101 ? -2.146 26.844 21.938 1 98.62 101 GLN A CA 1
ATOM 751 C C . GLN A 1 101 ? -3.154 27.047 20.812 1 98.62 101 GLN A C 1
ATOM 753 O O . GLN A 1 101 ? -2.838 27.672 19.797 1 98.62 101 GLN A O 1
ATOM 758 N N . ALA A 1 102 ? -4.375 26.547 20.938 1 98.81 102 ALA A N 1
ATOM 759 C CA . ALA A 1 102 ? -5.336 26.484 19.828 1 98.81 102 ALA A CA 1
ATOM 760 C C . ALA A 1 102 ? -5.672 27.891 19.312 1 98.81 102 ALA A C 1
ATOM 762 O O . ALA A 1 102 ? -5.676 28.125 18.109 1 98.81 102 ALA A O 1
ATOM 763 N N . GLY A 1 103 ? -5.996 28.781 20.156 1 98.5 103 GLY A N 1
ATOM 764 C CA . GLY A 1 103 ? -6.336 30.141 19.781 1 98.5 103 GLY A CA 1
ATOM 765 C C . GLY A 1 103 ? -5.242 30.844 19 1 98.5 103 GLY A C 1
ATOM 766 O O . GLY A 1 103 ? -5.445 31.219 17.844 1 98.5 103 GLY A O 1
ATOM 767 N N . PRO A 1 104 ? -4.059 31 19.672 1 98.62 104 PRO A N 1
ATOM 768 C CA . PRO A 1 104 ? -2.938 31.641 18.969 1 98.62 104 PRO A CA 1
ATOM 769 C C . PRO A 1 104 ? -2.625 30.984 17.625 1 98.62 104 PRO A C 1
ATOM 771 O O . PRO A 1 104 ? -2.383 31.688 16.641 1 98.62 104 PRO A O 1
ATOM 774 N N . LEU A 1 105 ? -2.633 29.703 17.531 1 98.81 105 LEU A N 1
ATOM 775 C CA . LEU A 1 105 ? -2.32 29 16.281 1 98.81 105 LEU A CA 1
ATOM 776 C C . LEU A 1 105 ? -3.373 29.281 15.219 1 98.81 105 LEU A C 1
ATOM 778 O O . LEU A 1 105 ? -3.035 29.531 14.062 1 98.81 105 LEU A O 1
ATOM 782 N N . ALA A 1 106 ? -4.629 29.297 15.625 1 98.56 106 ALA A N 1
ATOM 783 C CA . ALA A 1 106 ? -5.73 29.469 14.688 1 98.56 106 ALA A CA 1
ATOM 784 C C . ALA A 1 106 ? -5.684 30.859 14.039 1 98.56 106 ALA A C 1
ATOM 786 O O . ALA A 1 106 ? -6.285 31.078 12.984 1 98.56 106 ALA A O 1
ATOM 787 N N . GLU A 1 107 ? -4.977 31.766 14.648 1 98 107 GLU A N 1
ATOM 788 C CA . GLU A 1 107 ? -4.844 33.094 14.102 1 98 107 GLU A CA 1
ATOM 789 C C . GLU A 1 107 ? -3.936 33.125 12.875 1 98 107 GLU A C 1
ATOM 791 O O . GLU A 1 107 ? -3.994 34.031 12.055 1 98 107 GLU A O 1
ATOM 796 N N . VAL A 1 108 ? -3.121 32.094 12.75 1 98.38 108 VAL A N 1
ATOM 797 C CA . VAL A 1 108 ? -2.1 32.125 11.711 1 98.38 108 VAL A CA 1
ATOM 798 C C . VAL A 1 108 ? -2.293 30.953 10.758 1 98.38 108 VAL A C 1
ATOM 800 O O . VAL A 1 108 ? -2.182 31.109 9.539 1 98.38 108 VAL A O 1
ATOM 803 N N . VAL A 1 109 ? -2.631 29.797 11.234 1 98.38 109 VAL A N 1
ATOM 804 C CA . VAL A 1 109 ? -2.572 28.562 10.438 1 98.38 109 VAL A CA 1
ATOM 805 C C . VAL A 1 109 ? -3.924 28.328 9.766 1 98.38 109 VAL A C 1
ATOM 807 O O . VAL A 1 109 ? -4.949 28.828 10.219 1 98.38 109 VAL A O 1
ATOM 810 N N . ASP A 1 110 ? -3.945 27.609 8.695 1 98.81 110 ASP A N 1
ATOM 811 C CA . ASP A 1 110 ? -5.141 27.297 7.918 1 98.81 110 ASP A CA 1
ATOM 812 C C . ASP A 1 110 ? -5.562 25.844 8.102 1 98.81 110 ASP A C 1
ATOM 814 O O . ASP A 1 110 ? -6.738 25.516 7.938 1 98.81 110 ASP A O 1
ATOM 818 N N . LEU A 1 111 ? -4.629 25 8.328 1 98.88 111 LEU A N 1
ATOM 819 C CA . LEU A 1 111 ? -4.797 23.594 8.656 1 98.88 111 LEU A CA 1
ATOM 820 C C . LEU A 1 111 ? -4.125 23.266 9.984 1 98.88 111 LEU A C 1
ATOM 822 O O . LEU A 1 111 ? -2.896 23.188 10.062 1 98.88 111 LEU A O 1
ATOM 826 N N . LEU A 1 112 ? -4.926 23.109 10.969 1 98.94 112 LEU A N 1
ATOM 827 C CA . LEU A 1 112 ? -4.387 22.766 12.281 1 98.94 112 LEU A CA 1
ATOM 828 C C . LEU A 1 112 ? -4.305 21.25 12.453 1 98.94 112 LEU A C 1
ATOM 830 O O . LEU A 1 112 ? -5.301 20.547 12.266 1 98.94 112 LEU A O 1
ATOM 834 N N . GLN A 1 113 ? -3.131 20.812 12.797 1 98.88 113 GLN A N 1
ATOM 835 C CA . GLN A 1 113 ? -2.875 19.375 12.758 1 98.88 113 GLN A CA 1
ATOM 836 C C . GLN A 1 113 ? -2.836 18.781 14.172 1 98.88 113 GLN A C 1
ATOM 838 O O . GLN A 1 113 ? -2.102 19.281 15.031 1 98.88 113 GLN A O 1
ATOM 843 N N . ILE A 1 114 ? -3.643 17.797 14.43 1 98.75 114 ILE A N 1
ATOM 844 C CA . ILE A 1 114 ? -3.529 16.953 15.625 1 98.75 114 ILE A CA 1
ATOM 845 C C . ILE A 1 114 ? -2.537 15.828 15.367 1 98.75 114 ILE A C 1
ATOM 847 O O . ILE A 1 114 ? -2.76 14.984 14.492 1 98.75 114 ILE A O 1
ATOM 851 N N . PRO A 1 115 ? -1.424 15.812 16.125 1 97.75 115 PRO A N 1
ATOM 852 C CA . PRO A 1 115 ? -0.469 14.719 15.93 1 97.75 115 PRO A CA 1
ATOM 853 C C . PRO A 1 115 ? -1.062 13.352 16.266 1 97.75 115 PRO A C 1
ATOM 855 O O . PRO A 1 115 ? -2.01 13.258 17.047 1 97.75 115 PRO A O 1
ATOM 858 N N . ALA A 1 116 ? -0.476 12.32 15.766 1 97.19 116 ALA A N 1
ATOM 859 C CA . ALA A 1 116 ? -0.991 10.953 15.805 1 97.19 116 ALA A CA 1
ATOM 860 C C . ALA A 1 116 ? -1.22 10.492 17.25 1 97.19 116 ALA A C 1
ATOM 862 O O . ALA A 1 116 ? -2.285 9.969 17.578 1 97.19 116 ALA A O 1
ATOM 863 N N . PHE A 1 117 ? -0.31 10.75 18.156 1 95.38 117 PHE A N 1
ATOM 864 C CA . PHE A 1 117 ? -0.381 10.234 19.516 1 95.38 117 PHE A CA 1
ATOM 865 C C . PHE A 1 117 ? -1.457 10.961 20.328 1 95.38 117 PHE A C 1
ATOM 867 O O . PHE A 1 117 ? -1.891 10.484 21.375 1 95.38 117 PHE A O 1
ATOM 874 N N . LEU A 1 118 ? -1.853 12.125 19.781 1 97.31 118 LEU A N 1
ATOM 875 C CA . LEU A 1 118 ? -2.748 12.961 20.578 1 97.31 118 LEU A CA 1
ATOM 876 C C . LEU A 1 118 ? -4.16 12.945 20 1 97.31 118 LEU A C 1
ATOM 878 O O . LEU A 1 118 ? -5.035 13.68 20.469 1 97.31 118 LEU A O 1
ATOM 882 N N . CYS A 1 119 ? -4.395 12.055 19.078 1 97.69 119 CYS A N 1
ATOM 883 C CA . CYS A 1 119 ? -5.648 12.094 18.328 1 97.69 119 CYS A CA 1
ATOM 884 C C . CYS A 1 119 ? -6.824 11.719 19.234 1 97.69 119 CYS A C 1
ATOM 886 O O . CYS A 1 119 ? -7.977 11.969 18.875 1 97.69 119 CYS A O 1
ATOM 888 N N . ARG A 1 120 ? -6.52 11.125 20.422 1 96.56 120 ARG A N 1
ATOM 889 C CA . ARG A 1 120 ? -7.59 10.75 21.344 1 96.56 120 ARG A CA 1
ATOM 890 C C . ARG A 1 120 ? -7.707 11.75 22.484 1 96.56 120 ARG A C 1
ATOM 892 O O . ARG A 1 120 ? -8.594 11.625 23.344 1 96.56 120 ARG A O 1
ATOM 899 N N . GLN A 1 121 ? -6.836 12.719 22.578 1 97.44 121 GLN A N 1
ATOM 900 C CA . GLN A 1 121 ? -6.883 13.695 23.672 1 97.44 121 GLN A CA 1
ATOM 901 C C . GLN A 1 121 ? -8.047 14.664 23.484 1 97.44 121 GLN A C 1
ATOM 903 O O . GLN A 1 121 ? -7.949 15.617 22.719 1 97.44 121 GLN A O 1
ATOM 908 N N . THR A 1 122 ? -9.039 14.43 24.266 1 98.31 122 THR A N 1
ATOM 909 C CA . THR A 1 122 ? -10.336 15.07 24.031 1 98.31 122 THR A CA 1
ATOM 910 C C . THR A 1 122 ? -10.219 16.594 24.156 1 98.31 122 THR A C 1
ATOM 912 O O . THR A 1 122 ? -10.664 17.312 23.266 1 98.31 122 THR A O 1
ATOM 915 N N . ASP A 1 123 ? -9.617 17.094 25.188 1 98.56 123 ASP A N 1
ATOM 916 C CA . ASP A 1 123 ? -9.516 18.531 25.391 1 98.56 123 ASP A CA 1
ATOM 917 C C . ASP A 1 123 ? -8.75 19.203 24.266 1 98.56 123 ASP A C 1
ATOM 919 O O . ASP A 1 123 ? -9.125 20.297 23.812 1 98.56 123 ASP A O 1
ATOM 923 N N . LEU A 1 124 ? -7.758 18.562 23.812 1 98.75 124 LEU A N 1
ATOM 924 C CA . LEU A 1 124 ? -6.938 19.094 22.734 1 98.75 124 LEU A CA 1
ATOM 925 C C . LEU A 1 124 ? -7.73 19.156 21.422 1 98.75 124 LEU A C 1
ATOM 927 O O . LEU A 1 124 ? -7.734 20.188 20.75 1 98.75 124 LEU A O 1
ATOM 931 N N . VAL A 1 125 ? -8.398 18.078 21.109 1 98.81 125 VAL A N 1
ATOM 932 C CA . VAL A 1 125 ? -9.156 17.984 19.859 1 98.81 125 VAL A CA 1
ATOM 933 C C . VAL A 1 125 ? -10.281 19 19.859 1 98.81 125 VAL A C 1
ATOM 935 O O . VAL A 1 125 ? -10.484 19.719 18.875 1 98.81 125 VAL A O 1
ATOM 938 N N . VAL A 1 126 ? -10.945 19.141 20.984 1 98.75 126 VAL A N 1
ATOM 939 C CA . VAL A 1 126 ? -12.086 20.047 21.094 1 98.75 126 VAL A CA 1
ATOM 940 C C . VAL A 1 126 ? -11.609 21.5 20.969 1 98.75 126 VAL A C 1
ATOM 942 O O . VAL A 1 126 ? -12.156 22.266 20.188 1 98.75 126 VAL A O 1
ATOM 945 N N . ALA A 1 127 ? -10.578 21.844 21.703 1 98.88 127 ALA A N 1
ATOM 946 C CA . ALA A 1 127 ? -10.039 23.203 21.625 1 98.88 127 ALA A CA 1
ATOM 947 C C . ALA A 1 127 ? -9.578 23.531 20.219 1 98.88 127 ALA A C 1
ATOM 949 O O . ALA A 1 127 ? -9.844 24.641 19.719 1 98.88 127 ALA A O 1
ATOM 950 N N . SER A 1 128 ? -8.906 22.609 19.609 1 98.94 128 SER A N 1
ATOM 951 C CA . SER A 1 128 ? -8.398 22.797 18.25 1 98.94 128 SER A CA 1
ATOM 952 C C . SER A 1 128 ? -9.539 22.969 17.25 1 98.94 128 SER A C 1
ATOM 954 O O . SER A 1 128 ? -9.508 23.891 16.422 1 98.94 128 SER A O 1
ATOM 956 N N . ALA A 1 129 ? -10.539 22.094 17.391 1 98.88 129 ALA A N 1
ATOM 957 C CA . ALA A 1 129 ? -11.688 22.125 16.484 1 98.88 129 ALA A CA 1
ATOM 958 C C . ALA A 1 129 ? -12.414 23.453 16.562 1 98.88 129 ALA A C 1
ATOM 960 O O . ALA A 1 129 ? -12.703 24.078 15.539 1 98.88 129 ALA A O 1
ATOM 961 N N . ARG A 1 130 ? -12.664 23.922 17.75 1 98.88 130 ARG A N 1
ATOM 962 C CA . ARG A 1 130 ? -13.391 25.172 17.953 1 98.88 130 ARG A CA 1
ATOM 963 C C . ARG A 1 130 ? -12.609 26.359 17.406 1 98.88 130 ARG A C 1
ATOM 965 O O . ARG A 1 130 ? -13.156 27.188 16.672 1 98.88 130 ARG A O 1
ATOM 972 N N . ALA A 1 131 ? -11.336 26.406 17.75 1 98.88 131 ALA A N 1
ATOM 973 C CA . ALA A 1 131 ? -10.516 27.562 17.375 1 98.88 131 ALA A CA 1
ATOM 974 C C . ALA A 1 131 ? -10.336 27.625 15.859 1 98.88 131 ALA A C 1
ATOM 976 O O . ALA A 1 131 ? -10.516 28.688 15.25 1 98.88 131 ALA A O 1
ATOM 977 N N . ILE A 1 132 ? -10.023 26.5 15.227 1 98.88 132 ILE A N 1
ATOM 978 C CA . ILE A 1 132 ? -9.695 26.516 13.805 1 98.88 132 ILE A CA 1
ATOM 979 C C . ILE A 1 132 ? -10.961 26.719 12.984 1 98.88 132 ILE A C 1
ATOM 981 O O . ILE A 1 132 ? -10.93 27.375 11.938 1 98.88 132 ILE A O 1
ATOM 985 N N . HIS A 1 133 ? -12.086 26.156 13.5 1 98.75 133 HIS A N 1
ATOM 986 C CA . HIS A 1 133 ? -13.375 26.375 12.844 1 98.75 133 HIS A CA 1
ATOM 987 C C . HIS A 1 133 ? -13.758 27.844 12.867 1 98.75 133 HIS A C 1
ATOM 989 O O . HIS A 1 133 ? -14.18 28.406 11.844 1 98.75 133 HIS A O 1
ATOM 995 N N . ALA A 1 134 ? -13.617 28.422 13.984 1 98.44 134 ALA A N 1
ATOM 996 C CA . ALA A 1 134 ? -13.953 29.828 14.125 1 98.44 134 ALA A CA 1
ATOM 997 C C . ALA A 1 134 ? -13.109 30.688 13.195 1 98.44 134 ALA A C 1
ATOM 999 O O . ALA A 1 134 ? -13.562 31.734 12.703 1 98.44 134 ALA A O 1
ATOM 1000 N N . ALA A 1 135 ? -11.898 30.266 12.953 1 98.44 135 ALA A N 1
ATOM 1001 C CA . ALA A 1 135 ? -10.969 31.016 12.117 1 98.44 135 ALA A CA 1
ATOM 1002 C C . ALA A 1 135 ? -11.172 30.703 10.641 1 98.44 135 ALA A C 1
ATOM 1004 O O . ALA A 1 135 ? -10.516 31.281 9.773 1 98.44 135 ALA A O 1
ATOM 1005 N N . GLY A 1 136 ? -12.055 29.75 10.305 1 98.19 136 GLY A N 1
ATOM 1006 C CA . GLY A 1 136 ? -12.359 29.422 8.922 1 98.19 136 GLY A CA 1
ATOM 1007 C C . GLY A 1 136 ? -11.414 28.391 8.336 1 98.19 136 GLY A C 1
ATOM 1008 O O . GLY A 1 136 ? -11.312 28.25 7.117 1 98.19 136 GLY A O 1
ATOM 1009 N N . GLY A 1 137 ? -10.664 27.703 9.195 1 98.69 137 GLY A N 1
ATOM 1010 C CA . GLY A 1 137 ? -9.719 26.688 8.734 1 98.69 137 GLY A CA 1
ATOM 1011 C C . GLY A 1 137 ? -10.242 25.281 8.891 1 98.69 137 GLY A C 1
ATOM 1012 O O . GLY A 1 137 ? -11.445 25.078 9.078 1 98.69 137 GLY A O 1
ATOM 1013 N N . LEU A 1 138 ? -9.375 24.297 8.641 1 98.88 138 LEU A N 1
ATOM 1014 C CA . LEU A 1 138 ? -9.695 22.875 8.734 1 98.88 138 LEU A CA 1
ATOM 1015 C C . LEU A 1 138 ? -8.844 22.188 9.797 1 98.88 138 LEU A C 1
ATOM 1017 O O . LEU A 1 138 ? -7.773 22.688 10.156 1 98.88 138 LEU A O 1
ATOM 1021 N N . LEU A 1 139 ? -9.367 21.125 10.305 1 98.94 139 LEU A N 1
ATOM 1022 C CA . LEU A 1 139 ? -8.641 20.312 11.273 1 98.94 139 LEU A CA 1
ATOM 1023 C C . LEU A 1 139 ? -8.07 19.047 10.617 1 98.94 139 LEU A C 1
ATOM 1025 O O . LEU A 1 139 ? -8.828 18.219 10.102 1 98.94 139 LEU A O 1
ATOM 1029 N N . HIS A 1 140 ? -6.77 18.953 10.555 1 98.94 140 HIS A N 1
ATOM 1030 C CA . HIS A 1 140 ? -6.031 17.812 10.016 1 98.94 140 HIS A CA 1
ATOM 1031 C C . HIS A 1 140 ? -5.621 16.844 11.125 1 98.94 140 HIS A C 1
ATOM 1033 O O . HIS A 1 140 ? -4.75 17.156 11.938 1 98.94 140 HIS A O 1
ATOM 1039 N N . VAL A 1 141 ? -6.195 15.656 11.148 1 98.88 141 VAL A N 1
ATOM 1040 C CA . VAL A 1 141 ? -5.973 14.758 12.281 1 98.88 141 VAL A CA 1
ATOM 1041 C C . VAL A 1 141 ? -5.242 13.5 11.805 1 98.88 141 VAL A C 1
ATOM 1043 O O . VAL A 1 141 ? -5.781 12.719 11.023 1 98.88 141 VAL A O 1
ATOM 1046 N N . LYS A 1 142 ? -4.055 13.32 12.289 1 98.69 142 LYS A N 1
ATOM 1047 C CA . LYS A 1 142 ? -3.324 12.094 12 1 98.69 142 LYS A CA 1
ATOM 1048 C C . LYS A 1 142 ? -3.895 10.914 12.797 1 98.69 142 LYS A C 1
ATOM 1050 O O . LYS A 1 142 ? -4.09 11.016 14.008 1 98.69 142 LYS A O 1
ATOM 1055 N N . LYS A 1 143 ? -4.168 9.852 12.078 1 98.44 143 LYS A N 1
ATOM 1056 C CA . LYS A 1 143 ? -4.605 8.625 12.734 1 98.44 143 LYS A CA 1
ATOM 1057 C C . LYS A 1 143 ? -3.504 8.055 13.625 1 98.44 143 LYS A C 1
ATOM 1059 O O . LYS A 1 143 ? -2.355 7.934 13.195 1 98.44 143 LYS A O 1
ATOM 1064 N N . GLY A 1 144 ? -3.916 7.793 14.883 1 97.75 144 GLY A N 1
ATOM 1065 C CA . GLY A 1 144 ? -2.959 7.145 15.766 1 97.75 144 GLY A CA 1
ATOM 1066 C C . GLY A 1 144 ? -2.48 5.805 15.242 1 97.75 144 GLY A C 1
ATOM 1067 O O . GLY A 1 144 ? -3.26 5.043 14.672 1 97.75 144 GLY A O 1
ATOM 1068 N N . GLN A 1 145 ? -1.2 5.441 15.555 1 96.62 145 GLN A N 1
ATOM 1069 C CA . GLN A 1 145 ? -0.595 4.195 15.102 1 96.62 145 GLN A CA 1
ATOM 1070 C C . GLN A 1 145 ? -1.26 2.99 15.758 1 96.62 145 GLN A C 1
ATOM 1072 O O . GLN A 1 145 ? -1.082 1.855 15.305 1 96.62 145 GLN A O 1
ATOM 1077 N N . PHE A 1 146 ? -2.037 3.211 16.766 1 95.88 146 PHE A N 1
ATOM 1078 C CA . PHE A 1 146 ? -2.684 2.152 17.531 1 95.88 146 PHE A CA 1
ATOM 1079 C C . PHE A 1 146 ? -4.156 2.031 17.141 1 95.88 146 PHE A C 1
ATOM 1081 O O . PHE A 1 146 ? -4.875 1.196 17.688 1 95.88 146 PHE A O 1
ATOM 1088 N N . LEU A 1 147 ? -4.594 2.863 16.234 1 96.38 147 LEU A N 1
ATOM 1089 C CA . LEU A 1 147 ? -6.02 2.967 15.938 1 96.38 147 LEU A CA 1
ATOM 1090 C C . LEU A 1 147 ? -6.352 2.254 14.633 1 96.38 147 LEU A C 1
ATOM 1092 O O . LEU A 1 147 ? -5.613 2.365 13.648 1 96.38 147 LEU A O 1
ATOM 1096 N N . ALA A 1 148 ? -7.484 1.485 14.625 1 96.81 148 ALA A N 1
ATOM 1097 C CA . ALA A 1 148 ? -8.039 1.011 13.352 1 96.81 148 ALA A CA 1
ATOM 1098 C C . ALA A 1 148 ? -8.609 2.166 12.539 1 96.81 148 ALA A C 1
ATOM 1100 O O . ALA A 1 148 ? -9.125 3.135 13.102 1 96.81 148 ALA A O 1
ATOM 1101 N N . PRO A 1 149 ? -8.594 2.078 11.25 1 97.75 149 PRO A N 1
ATOM 1102 C CA . PRO A 1 149 ? -9.07 3.182 10.422 1 97.75 149 PRO A CA 1
ATOM 1103 C C . PRO A 1 149 ? -10.523 3.547 10.695 1 97.75 149 PRO A C 1
ATOM 1105 O O . PRO A 1 149 ? -10.875 4.73 10.742 1 97.75 149 PRO A O 1
ATOM 1108 N N . TRP A 1 150 ? -11.43 2.562 10.945 1 97.5 150 TRP A N 1
ATOM 1109 C CA . TRP A 1 150 ? -12.844 2.834 11.148 1 97.5 150 TRP A CA 1
ATOM 1110 C C . TRP A 1 150 ? -13.094 3.449 12.523 1 97.5 150 TRP A C 1
ATOM 1112 O O . TRP A 1 150 ? -14.133 4.066 12.75 1 97.5 150 TRP A O 1
ATOM 1122 N N . ASP A 1 151 ? -12.164 3.326 13.391 1 97.81 151 ASP A N 1
ATOM 1123 C CA . ASP A 1 151 ? -12.312 3.926 14.719 1 97.81 151 ASP A CA 1
ATOM 1124 C C . ASP A 1 151 ? -12.086 5.434 14.664 1 97.81 151 ASP A C 1
ATOM 1126 O O . ASP A 1 151 ? -12.43 6.152 15.609 1 97.81 151 ASP A O 1
ATOM 1130 N N . ALA A 1 152 ? -11.578 5.926 13.609 1 98.19 152 ALA A N 1
ATOM 1131 C CA . ALA A 1 152 ? -11.414 7.367 13.445 1 98.19 152 ALA A CA 1
ATOM 1132 C C . ALA A 1 152 ? -12.766 8.07 13.438 1 98.19 152 ALA A C 1
ATOM 1134 O O . ALA A 1 152 ? -12.836 9.297 13.578 1 98.19 152 ALA A O 1
ATOM 1135 N N . LYS A 1 153 ? -13.828 7.289 13.352 1 98.31 153 LYS A N 1
ATOM 1136 C CA . LYS A 1 153 ? -15.18 7.84 13.43 1 98.31 153 LYS A CA 1
ATOM 1137 C C . LYS A 1 153 ? -15.375 8.625 14.719 1 98.31 153 LYS A C 1
ATOM 1139 O O . LYS A 1 153 ? -16.094 9.633 14.734 1 98.31 153 LYS A O 1
ATOM 1144 N N . ASN A 1 154 ? -14.727 8.156 15.781 1 98.12 154 ASN A N 1
ATOM 1145 C CA . ASN A 1 154 ? -14.859 8.828 17.078 1 98.12 154 ASN A CA 1
ATOM 1146 C C . ASN A 1 154 ? -14.203 10.211 17.062 1 98.12 154 ASN A C 1
ATOM 1148 O O . ASN A 1 154 ? -14.688 11.141 17.703 1 98.12 154 ASN A O 1
ATOM 1152 N N . ILE A 1 155 ? -13.141 10.383 16.344 1 98.31 155 ILE A N 1
ATOM 1153 C CA . ILE A 1 155 ? -12.477 11.672 16.172 1 98.31 155 ILE A CA 1
ATOM 1154 C C . ILE A 1 155 ? -13.383 12.617 15.383 1 98.31 155 ILE A C 1
ATOM 1156 O O . ILE A 1 155 ? -13.617 13.758 15.805 1 98.31 155 ILE A O 1
ATOM 1160 N N . VAL A 1 156 ? -13.922 12.109 14.273 1 98.31 156 VAL A N 1
ATOM 1161 C CA . VAL A 1 156 ? -14.789 12.898 13.406 1 98.31 156 VAL A CA 1
ATOM 1162 C C . VAL A 1 156 ? -16.016 13.375 14.18 1 98.31 156 VAL A C 1
ATOM 1164 O O . VAL A 1 156 ? -16.391 14.547 14.102 1 98.31 156 VAL A O 1
ATOM 1167 N N . SER A 1 157 ? -16.562 12.453 14.977 1 98.25 157 SER A N 1
ATOM 1168 C CA . SER A 1 157 ? -17.734 12.781 15.773 1 98.25 157 SER A CA 1
ATOM 1169 C C . SER A 1 157 ? -17.422 13.836 16.828 1 98.25 157 SER A C 1
ATOM 1171 O O . SER A 1 157 ? -18.188 14.789 17.016 1 98.25 157 SER A O 1
ATOM 1173 N N . LYS A 1 158 ? -16.297 13.688 17.453 1 98.06 158 LYS A N 1
ATOM 1174 C CA . LYS A 1 158 ? -15.859 14.648 18.469 1 98.06 158 LYS A CA 1
ATOM 1175 C C . LYS A 1 158 ? -15.703 16.047 17.875 1 98.06 158 LYS A C 1
ATOM 1177 O O . LYS A 1 158 ? -16.125 17.031 18.469 1 98.06 158 LYS A O 1
ATOM 1182 N N . VAL A 1 159 ? -15.141 16.141 16.75 1 98.69 159 VAL A N 1
ATOM 1183 C CA . VAL A 1 159 ? -14.914 17.406 16.062 1 98.69 159 VAL A CA 1
ATOM 1184 C C . VAL A 1 159 ? -16.25 18.031 15.664 1 98.69 159 VAL A C 1
ATOM 1186 O O . VAL A 1 159 ? -16.484 19.219 15.875 1 98.69 159 VAL A O 1
ATOM 1189 N N . LYS A 1 160 ? -17.125 17.219 15.133 1 98.25 160 LYS A N 1
ATOM 1190 C CA . LYS A 1 160 ? -18.438 17.703 14.711 1 98.25 160 LYS A CA 1
ATOM 1191 C C . LYS A 1 160 ? -19.234 18.234 15.898 1 98.25 160 LYS A C 1
ATOM 1193 O O . LYS A 1 160 ? -19.828 19.312 15.812 1 98.25 160 LYS A O 1
ATOM 1198 N N . GLU A 1 161 ? -19.188 17.547 16.938 1 98.31 161 GLU A N 1
ATOM 1199 C CA . GLU A 1 161 ? -19.891 17.969 18.141 1 98.31 161 GLU A CA 1
ATOM 1200 C C . GLU A 1 161 ? -19.281 19.266 18.703 1 98.31 161 GLU A C 1
ATOM 1202 O O . GLU A 1 161 ? -20.016 20.188 19.078 1 98.31 161 GLU A O 1
ATOM 1207 N N . ALA A 1 162 ? -18 19.359 18.719 1 98.56 162 ALA A N 1
ATOM 1208 C CA . ALA A 1 162 ? -17.297 20.516 19.266 1 98.56 162 ALA A CA 1
ATOM 1209 C C . ALA A 1 162 ? -17.578 21.766 18.453 1 98.56 162 ALA A C 1
ATOM 1211 O O . ALA A 1 162 ? -17.5 22.891 18.984 1 98.56 162 ALA A O 1
ATOM 1212 N N . THR A 1 163 ? -17.938 21.609 17.219 1 98.44 163 THR A N 1
ATOM 1213 C CA . THR A 1 163 ? -18.078 22.75 16.312 1 98.44 163 THR A CA 1
ATOM 1214 C C . THR A 1 163 ? -19.562 23.031 16.047 1 98.44 163 THR A C 1
ATOM 1216 O O . THR A 1 163 ? -19.891 23.844 15.188 1 98.44 163 THR A O 1
ATOM 1219 N N . GLY A 1 164 ? -20.422 22.359 16.656 1 97.75 164 GLY A N 1
ATOM 1220 C CA . GLY A 1 164 ? -21.844 22.547 16.453 1 97.75 164 GLY A CA 1
ATOM 1221 C C . GLY A 1 164 ? -22.344 21.938 15.156 1 97.75 164 GLY A C 1
ATOM 1222 O O . GLY A 1 164 ? -23.297 22.422 14.562 1 97.75 164 GLY A O 1
ATOM 1223 N N . GLY A 1 165 ? -21.547 20.984 14.594 1 97.81 165 GLY A N 1
ATOM 1224 C CA . GLY A 1 165 ? -22.047 20.234 13.445 1 97.81 165 GLY A CA 1
ATOM 1225 C C . GLY A 1 165 ? -21.219 20.469 12.195 1 97.81 165 GLY A C 1
ATOM 1226 O O . GLY A 1 165 ? -21.516 19.891 11.141 1 97.81 165 GLY A O 1
ATOM 1227 N N . ALA A 1 166 ? -20.172 21.234 12.32 1 97.38 166 ALA A N 1
ATOM 1228 C CA . ALA A 1 166 ? -19.375 21.547 11.133 1 97.38 166 ALA A CA 1
ATOM 1229 C C . ALA A 1 166 ? -18.531 20.344 10.719 1 97.38 166 ALA A C 1
ATOM 1231 O O . ALA A 1 166 ? -18.062 19.578 11.562 1 97.38 166 ALA A O 1
ATOM 1232 N N . GLU A 1 167 ? -18.438 20.125 9.406 1 96.69 167 GLU A N 1
ATOM 1233 C CA . GLU A 1 167 ? -17.531 19.125 8.828 1 96.69 167 GLU A CA 1
ATOM 1234 C C . GLU A 1 167 ? -16.219 19.766 8.367 1 96.69 167 GLU A C 1
ATOM 1236 O O . GLU A 1 167 ? -16.156 20.328 7.273 1 96.69 167 GLU A O 1
ATOM 1241 N N . ILE A 1 168 ? -15.25 19.641 9.227 1 98.5 168 ILE A N 1
ATOM 1242 C CA . ILE A 1 168 ? -14.016 20.359 8.93 1 98.5 168 ILE A CA 1
ATOM 1243 C C . ILE A 1 168 ? -12.82 19.422 9.031 1 98.5 168 ILE A C 1
ATOM 1245 O O . ILE A 1 168 ? -11.672 19.859 8.938 1 98.5 168 ILE A O 1
ATOM 1249 N N . THR A 1 169 ? -13.039 18.109 9.211 1 98.81 169 THR A N 1
ATOM 1250 C CA . THR A 1 169 ? -11.984 17.156 9.531 1 98.81 169 THR A CA 1
ATOM 1251 C C . THR A 1 169 ? -11.359 16.578 8.258 1 98.81 169 THR A C 1
ATOM 1253 O O . THR A 1 169 ? -12.078 16.125 7.371 1 98.81 169 THR A O 1
ATOM 1256 N N . VAL A 1 170 ? -10.086 16.688 8.148 1 98.88 170 VAL A N 1
ATOM 1257 C CA . VAL A 1 170 ? -9.281 15.914 7.211 1 98.88 170 VAL A CA 1
ATOM 1258 C C . VAL A 1 170 ? -8.5 14.836 7.969 1 98.88 170 VAL A C 1
ATOM 1260 O O . VAL A 1 170 ? -7.719 15.148 8.867 1 98.88 170 VAL A O 1
ATOM 1263 N N . LEU A 1 171 ? -8.75 13.586 7.664 1 98.88 171 LEU A N 1
ATOM 1264 C CA . LEU A 1 171 ? -8.016 12.5 8.312 1 98.88 171 LEU A CA 1
ATOM 1265 C C . LEU A 1 171 ? -6.711 12.211 7.57 1 98.88 171 LEU A C 1
ATOM 1267 O O . LEU A 1 171 ? -6.629 12.398 6.355 1 98.88 171 LEU A O 1
ATOM 1271 N N . CYS A 1 172 ? -5.773 11.797 8.328 1 98.88 172 CYS A N 1
ATOM 1272 C CA . CYS A 1 172 ? -4.461 11.516 7.758 1 98.88 172 CYS A CA 1
ATOM 1273 C C . CYS A 1 172 ? -3.941 10.164 8.219 1 98.88 172 CYS A C 1
ATOM 1275 O O . CYS A 1 172 ? -3.736 9.945 9.414 1 98.88 172 CYS A O 1
ATOM 1277 N N . GLU A 1 173 ? -3.75 9.25 7.246 1 98.81 173 GLU A N 1
ATOM 1278 C CA . GLU A 1 173 ? -3.068 7.984 7.52 1 98.81 173 GLU A CA 1
ATOM 1279 C C . GLU A 1 173 ? -1.567 8.195 7.691 1 98.81 173 GLU A C 1
ATOM 1281 O O . GLU A 1 173 ? -0.967 9.023 7 1 98.81 173 GLU A O 1
ATOM 1286 N N . ARG A 1 174 ? -0.997 7.504 8.625 1 97.69 174 ARG A N 1
ATOM 1287 C CA . ARG A 1 174 ? 0.439 7.668 8.828 1 97.69 174 ARG A CA 1
ATOM 1288 C C . ARG A 1 174 ? 1.078 6.363 9.297 1 97.69 174 ARG A C 1
ATOM 1290 O O . ARG A 1 174 ? 2.221 6.355 9.758 1 97.69 174 ARG A O 1
ATOM 1297 N N . GLY A 1 175 ? 0.368 5.277 9.148 1 97.56 175 GLY A N 1
ATOM 1298 C CA . GLY A 1 175 ? 0.897 3.969 9.5 1 97.56 175 GLY A CA 1
ATOM 1299 C C . GLY A 1 175 ? 0.355 3.445 10.82 1 97.56 175 GLY A C 1
ATOM 1300 O O . GLY A 1 175 ? -0.199 4.203 11.617 1 97.56 175 GLY A O 1
ATOM 1301 N N . SER A 1 176 ? 0.435 2.158 11.008 1 97.81 176 SER A N 1
ATOM 1302 C CA . SER A 1 176 ? 0.059 1.442 12.219 1 97.81 176 SER A CA 1
ATOM 1303 C C . SER A 1 176 ? 1.228 0.629 12.766 1 97.81 176 SER A C 1
ATOM 1305 O O . SER A 1 176 ? 2.037 0.102 12 1 97.81 176 SER A O 1
ATOM 1307 N N . SER A 1 177 ? 1.3 0.571 14.062 1 96.69 177 SER A N 1
ATOM 1308 C CA . SER A 1 177 ? 2.346 -0.236 14.688 1 96.69 177 SER A CA 1
ATOM 1309 C C . SER A 1 177 ? 2.295 -1.68 14.195 1 96.69 177 SER A C 1
ATOM 1311 O O . SER A 1 17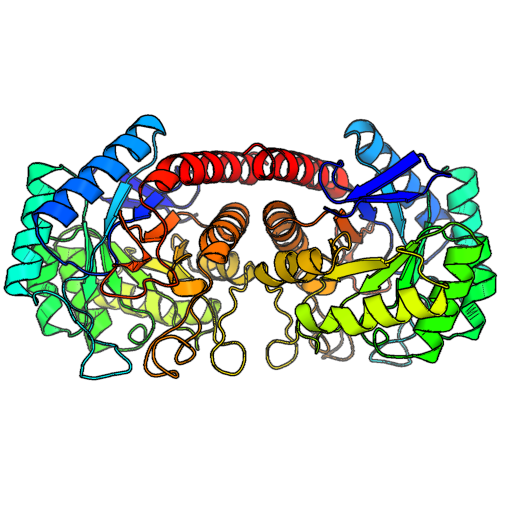7 ? 1.237 -2.312 14.219 1 96.69 177 SER A O 1
ATOM 1313 N N . PHE A 1 178 ? 3.355 -2.168 13.703 1 95.5 178 PHE A N 1
ATOM 1314 C CA . PHE A 1 178 ? 3.547 -3.533 13.234 1 95.5 178 PHE A CA 1
ATOM 1315 C C . PHE 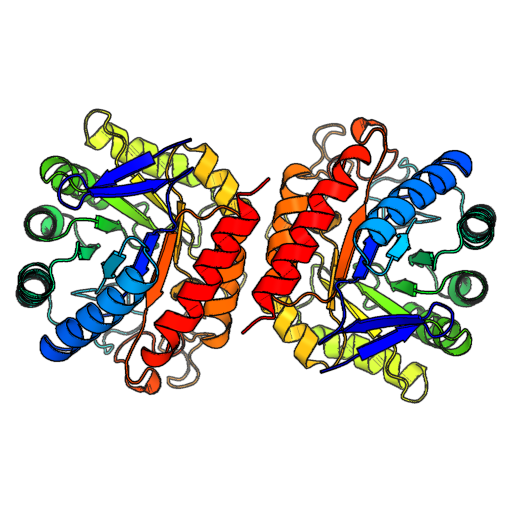A 1 178 ? 4.719 -4.195 13.945 1 95.5 178 PHE A C 1
ATOM 1317 O O . PHE A 1 178 ? 5.852 -4.16 13.461 1 95.5 178 PHE A O 1
ATOM 1324 N N . GLY A 1 179 ? 4.441 -4.855 15.086 1 91.75 179 GLY A N 1
ATOM 1325 C CA . GLY A 1 179 ? 5.504 -5.363 15.938 1 91.75 179 GLY A CA 1
ATOM 1326 C C . GLY A 1 179 ? 6.328 -4.262 16.578 1 91.75 179 GLY A C 1
ATOM 1327 O O . GLY A 1 179 ? 5.812 -3.184 16.875 1 91.75 179 GLY A O 1
ATOM 1328 N N . TYR A 1 180 ? 7.574 -4.621 16.844 1 91.56 180 TYR A N 1
ATOM 1329 C CA . TYR A 1 180 ? 8.453 -3.666 17.516 1 91.56 180 TYR A CA 1
ATOM 1330 C C . TYR A 1 180 ? 9.141 -2.76 16.516 1 91.56 180 TYR A C 1
ATOM 1332 O O . TYR A 1 180 ? 9.672 -3.232 15.5 1 91.56 180 TYR A O 1
ATOM 1340 N N . ASN A 1 181 ? 9.102 -1.442 16.75 1 92.88 181 ASN A N 1
ATOM 1341 C CA . ASN A 1 181 ? 9.867 -0.395 16.078 1 92.88 181 ASN A CA 1
ATOM 1342 C C . ASN A 1 181 ? 9.5 -0.294 14.602 1 92.88 181 ASN A C 1
ATOM 1344 O O . ASN A 1 181 ? 10.328 0.119 13.781 1 92.88 181 ASN A O 1
ATOM 1348 N N . ASN A 1 182 ? 8.312 -0.821 14.312 1 94.06 182 ASN A N 1
ATOM 1349 C CA . ASN A 1 182 ? 7.969 -0.811 12.891 1 94.06 182 ASN A CA 1
ATOM 1350 C C . ASN A 1 182 ? 6.551 -0.291 12.664 1 94.06 182 ASN A C 1
ATOM 1352 O O . ASN A 1 182 ? 5.68 -0.465 13.516 1 94.06 182 ASN A O 1
ATOM 1356 N N . LEU A 1 183 ? 6.391 0.399 11.594 1 96.5 183 LEU A N 1
ATOM 1357 C CA . LEU A 1 183 ? 5.086 0.838 11.109 1 96.5 183 LEU A CA 1
ATOM 1358 C C . LEU A 1 183 ? 4.785 0.236 9.742 1 96.5 183 LEU A C 1
ATOM 1360 O O . LEU A 1 183 ? 5.695 -0.002 8.945 1 96.5 183 LEU A O 1
ATOM 1364 N N . VAL A 1 184 ? 3.525 -0.032 9.508 1 97.75 184 VAL A N 1
ATOM 1365 C CA . VAL A 1 184 ? 3.039 -0.432 8.195 1 97.75 184 VAL A CA 1
ATOM 1366 C C . VAL A 1 184 ? 1.775 0.353 7.848 1 97.75 184 VAL A C 1
ATOM 1368 O O . VAL A 1 184 ? 0.948 0.625 8.719 1 97.75 184 VAL A O 1
ATOM 1371 N N . VAL A 1 185 ? 1.691 0.79 6.621 1 98.56 185 VAL A N 1
ATOM 1372 C CA . VAL A 1 185 ? 0.483 1.456 6.148 1 98.56 185 VAL A CA 1
ATOM 1373 C C . VAL A 1 185 ? -0.452 0.435 5.504 1 98.56 185 VAL A C 1
ATOM 1375 O O . VAL A 1 185 ? -0.086 -0.22 4.523 1 98.56 185 VAL A O 1
ATOM 1378 N N . ASP A 1 186 ? -1.566 0.243 6.105 1 98 186 ASP A N 1
ATOM 1379 C CA . ASP A 1 186 ? -2.619 -0.552 5.48 1 98 186 ASP A CA 1
ATOM 1380 C C . ASP A 1 186 ? -3.361 0.257 4.418 1 98 186 ASP A C 1
ATOM 1382 O O . ASP A 1 186 ? -4.195 1.102 4.746 1 98 186 ASP A O 1
ATOM 1386 N N . MET A 1 187 ? -3.123 -0.01 3.141 1 98.75 187 MET A N 1
ATOM 1387 C CA . MET A 1 187 ? -3.682 0.79 2.055 1 98.75 187 MET A CA 1
ATOM 1388 C C . MET A 1 187 ? -5.203 0.701 2.041 1 98.75 187 MET A C 1
ATOM 1390 O O . MET A 1 187 ? -5.879 1.633 1.604 1 98.75 187 MET A O 1
ATOM 1394 N N . LEU A 1 188 ? -5.762 -0.373 2.57 1 98.31 188 LEU A N 1
ATOM 1395 C CA . LEU A 1 188 ? -7.215 -0.511 2.633 1 98.31 188 LEU A CA 1
ATOM 1396 C C . LEU A 1 188 ? -7.809 0.449 3.658 1 98.31 188 LEU A C 1
ATOM 1398 O O . LEU A 1 188 ? -8.992 0.781 3.59 1 98.31 188 LEU A O 1
ATOM 1402 N N . GLY A 1 189 ? -6.984 0.893 4.574 1 98.12 189 GLY A N 1
ATOM 1403 C CA . GLY A 1 189 ? -7.434 1.821 5.598 1 98.12 189 GLY A CA 1
ATOM 1404 C C . GLY A 1 189 ? -7.84 3.172 5.043 1 98.12 189 GLY A C 1
ATOM 1405 O O . GLY A 1 189 ? -8.68 3.861 5.625 1 98.12 189 GLY A O 1
ATOM 1406 N N . ILE A 1 190 ? -7.312 3.57 3.947 1 98.5 190 ILE A N 1
ATOM 1407 C CA . ILE A 1 190 ? -7.621 4.852 3.326 1 98.5 190 ILE A CA 1
ATOM 1408 C C . ILE A 1 190 ? -9.094 4.883 2.906 1 98.5 190 ILE A C 1
ATOM 1410 O O . ILE A 1 190 ? -9.82 5.824 3.234 1 98.5 190 ILE A O 1
ATOM 1414 N N . GLY A 1 191 ? -9.516 3.795 2.242 1 97.62 191 GLY A N 1
ATOM 1415 C CA . GLY A 1 191 ? -10.914 3.707 1.861 1 97.62 191 GLY A CA 1
ATOM 1416 C C . GLY A 1 191 ? -11.859 3.664 3.051 1 97.62 191 GLY A C 1
ATOM 1417 O O . GLY A 1 191 ? -12.922 4.281 3.029 1 97.62 191 GLY A O 1
ATOM 1418 N N . GLU A 1 192 ? -11.461 2.924 4.051 1 97.81 192 GLU A N 1
ATOM 1419 C CA . GLU A 1 192 ? -12.273 2.828 5.262 1 97.81 192 GLU A CA 1
ATOM 1420 C C . GLU A 1 192 ? -12.453 4.195 5.91 1 97.81 192 GLU A C 1
ATOM 1422 O O . GLU A 1 192 ? -13.547 4.523 6.383 1 97.81 192 GLU A O 1
ATOM 1427 N N . MET A 1 193 ? -11.398 4.98 5.938 1 98.31 193 MET A N 1
ATOM 1428 C CA . MET A 1 193 ? -11.492 6.309 6.531 1 98.31 193 MET A CA 1
ATOM 1429 C C . MET A 1 193 ? -12.328 7.238 5.656 1 98.31 193 MET A C 1
ATOM 1431 O O . MET A 1 193 ? -13.062 8.086 6.168 1 98.31 193 MET A O 1
ATOM 1435 N N . LYS A 1 194 ? -12.258 7.062 4.387 1 97.75 194 LYS A N 1
ATOM 1436 C CA . LYS A 1 194 ? -13.047 7.898 3.482 1 97.75 194 LYS A CA 1
ATOM 1437 C C . LYS A 1 194 ? -14.547 7.668 3.688 1 97.75 194 LYS A C 1
ATOM 1439 O O . LYS A 1 194 ? -15.352 8.586 3.521 1 97.75 194 LYS A O 1
ATOM 1444 N N . LYS A 1 195 ? -14.898 6.449 4.035 1 97.44 195 LYS A N 1
ATOM 1445 C CA . LYS A 1 195 ? -16.297 6.113 4.277 1 97.44 195 LYS A CA 1
ATOM 1446 C C . LYS A 1 195 ? -16.875 6.938 5.426 1 97.44 195 LYS A C 1
ATOM 1448 O O . LYS A 1 195 ? -18.094 7.012 5.598 1 97.44 195 LYS A O 1
ATOM 1453 N N . LEU A 1 196 ? -16.031 7.555 6.223 1 97.81 196 LEU A N 1
ATOM 1454 C CA . LEU A 1 196 ? -16.469 8.344 7.371 1 97.81 196 LEU A CA 1
ATOM 1455 C C . LEU A 1 196 ? -16.922 9.734 6.938 1 97.81 196 LEU A C 1
ATOM 1457 O O . LEU A 1 196 ? -17.328 10.547 7.77 1 97.81 196 LEU A O 1
ATOM 1461 N N . GLY A 1 197 ? -16.734 10.039 5.664 1 96.94 197 GLY A N 1
ATOM 1462 C CA . GLY A 1 197 ? -17.219 11.297 5.129 1 96.94 197 GLY A CA 1
ATOM 1463 C C . GLY A 1 197 ? -16.219 12.422 5.234 1 96.94 197 GLY A C 1
ATOM 1464 O O . GLY A 1 197 ? -16.594 13.594 5.348 1 96.94 197 GLY A O 1
ATOM 1465 N N . CYS A 1 198 ? -14.961 12.109 5.285 1 97.19 198 CYS A N 1
ATOM 1466 C CA . CYS A 1 198 ? -13.875 13.07 5.363 1 97.19 198 CYS A CA 1
ATOM 1467 C C . CYS A 1 198 ? -12.852 12.828 4.258 1 97.19 198 CYS A C 1
ATOM 1469 O O . CYS A 1 198 ? -12.617 11.688 3.861 1 97.19 198 CYS A O 1
ATOM 1471 N N . PRO A 1 199 ? -12.234 13.945 3.717 1 98.69 199 PRO A N 1
ATOM 1472 C CA . PRO A 1 199 ? -11.031 13.688 2.928 1 98.69 199 PRO A CA 1
ATOM 1473 C C . PRO A 1 199 ? -9.945 12.961 3.725 1 98.69 199 PRO A C 1
ATOM 1475 O O . PRO A 1 199 ? -9.891 13.086 4.949 1 98.69 199 PRO A O 1
ATOM 1478 N N . VAL A 1 200 ? -9.141 12.164 3.025 1 98.88 200 VAL A N 1
ATOM 1479 C CA . VAL A 1 200 ? -8.078 11.398 3.672 1 98.88 200 VAL A CA 1
ATOM 1480 C C . VAL A 1 200 ? -6.746 11.68 2.984 1 98.88 200 VAL A C 1
ATOM 1482 O O . VAL A 1 200 ? -6.66 11.656 1.754 1 98.88 200 VAL A O 1
ATOM 1485 N N . THR A 1 201 ? -5.742 12.039 3.783 1 98.94 201 THR A N 1
ATOM 1486 C CA . THR A 1 201 ? -4.383 12.242 3.289 1 98.94 201 THR A CA 1
ATOM 1487 C C . THR A 1 201 ? -3.443 11.172 3.828 1 98.94 201 THR A C 1
ATOM 1489 O O . THR A 1 201 ? -3.834 10.359 4.672 1 98.94 201 THR A O 1
ATOM 1492 N N . ILE A 1 202 ? -2.201 11.141 3.285 1 98.94 202 ILE A N 1
ATOM 1493 C CA . ILE A 1 202 ? -1.169 10.227 3.754 1 98.94 202 ILE A CA 1
ATOM 1494 C C . ILE A 1 202 ? 0.053 11.016 4.215 1 98.94 202 ILE A C 1
ATOM 1496 O O . ILE A 1 202 ? 0.604 11.812 3.459 1 98.94 202 ILE A O 1
ATOM 1500 N N . ASP A 1 203 ? 0.397 10.859 5.477 1 98.88 203 ASP A N 1
ATOM 1501 C CA . ASP A 1 203 ? 1.723 11.266 5.93 1 98.88 203 ASP A CA 1
ATOM 1502 C C . ASP A 1 203 ? 2.777 10.234 5.543 1 98.88 203 ASP A C 1
ATOM 1504 O O . ASP A 1 203 ? 3.139 9.375 6.352 1 98.88 203 ASP A O 1
ATOM 1508 N N . ALA A 1 204 ? 3.289 10.367 4.328 1 98.75 204 ALA A N 1
ATOM 1509 C CA . ALA A 1 204 ? 4.215 9.367 3.805 1 98.75 204 ALA A CA 1
ATOM 1510 C C . ALA A 1 204 ? 5.566 9.445 4.508 1 98.75 204 ALA A C 1
ATOM 1512 O O . ALA A 1 204 ? 6.262 8.438 4.652 1 98.75 204 ALA A O 1
ATOM 1513 N N . THR A 1 205 ? 5.926 10.633 4.965 1 98.12 205 THR A N 1
ATOM 1514 C CA . THR A 1 205 ? 7.207 10.836 5.637 1 98.12 205 THR A CA 1
ATOM 1515 C C . THR A 1 205 ? 7.266 10.039 6.938 1 98.12 205 THR A C 1
ATOM 1517 O O . THR A 1 205 ? 8.18 9.242 7.145 1 98.12 205 THR A O 1
ATOM 1520 N N . HIS A 1 206 ? 6.258 10.203 7.75 1 97.12 206 HIS A N 1
ATOM 1521 C CA . HIS A 1 206 ? 6.316 9.602 9.078 1 97.12 206 HIS A CA 1
ATOM 1522 C C . HIS A 1 206 ? 5.859 8.148 9.047 1 97.12 206 HIS A C 1
ATOM 1524 O O . HIS A 1 206 ? 6.109 7.391 9.984 1 97.12 206 HIS A O 1
ATOM 1530 N N . ALA A 1 207 ? 5.262 7.727 7.957 1 97.75 207 ALA A N 1
ATOM 1531 C CA . ALA A 1 207 ? 4.828 6.34 7.801 1 97.75 207 ALA A CA 1
ATOM 1532 C C . ALA A 1 207 ? 6.023 5.398 7.691 1 97.75 207 ALA A C 1
ATOM 1534 O O . ALA A 1 207 ? 5.883 4.184 7.855 1 97.75 207 ALA A O 1
ATOM 1535 N N . VAL A 1 208 ? 7.184 5.891 7.367 1 97.25 208 VAL A N 1
ATOM 1536 C CA . VAL A 1 208 ? 8.336 5.023 7.133 1 97.25 208 VAL A CA 1
ATOM 1537 C C . VAL A 1 208 ? 9.266 5.066 8.344 1 97.25 208 VAL A C 1
ATOM 1539 O O . VAL A 1 208 ? 10.398 4.574 8.281 1 97.25 208 VAL A O 1
ATOM 1542 N N . GLN A 1 209 ? 8.789 5.691 9.398 1 94 209 GLN A N 1
ATOM 1543 C CA . GLN A 1 209 ? 9.586 5.789 10.617 1 94 209 GLN A CA 1
ATOM 1544 C C . GLN A 1 209 ? 9.789 4.418 11.25 1 94 209 GLN A C 1
ATOM 1546 O O . GLN A 1 209 ? 8.938 3.533 11.109 1 94 209 GLN A O 1
ATOM 1551 N N . LEU A 1 210 ? 10.891 4.23 11.844 1 94.06 210 LEU A N 1
ATOM 1552 C CA . LEU A 1 210 ? 11.211 3.125 12.742 1 94.06 210 LEU A CA 1
ATOM 1553 C C . LEU A 1 210 ? 11.414 3.625 14.172 1 94.06 210 LEU A C 1
ATOM 1555 O O . LEU A 1 210 ? 12.547 3.846 14.602 1 94.06 210 LEU A O 1
ATOM 1559 N N . PRO A 1 211 ? 10.328 3.801 14.859 1 88.62 211 PRO A N 1
ATOM 1560 C CA . PRO A 1 211 ? 10.406 4.434 16.172 1 88.62 211 PRO A CA 1
ATOM 1561 C C . PRO A 1 211 ? 11.391 3.734 17.109 1 88.62 211 PRO A C 1
ATOM 1563 O O . PRO A 1 211 ? 11.328 2.514 17.281 1 88.62 211 PRO A O 1
ATOM 1566 N N . GLY A 1 212 ? 12.32 4.449 17.656 1 85.88 212 GLY A N 1
ATOM 1567 C CA . GLY A 1 212 ? 13.281 3.936 18.609 1 85.88 212 GLY A CA 1
ATOM 1568 C C . GLY A 1 212 ? 14.359 3.08 17.984 1 85.88 212 GLY A C 1
ATOM 1569 O O . GLY A 1 212 ? 15.031 2.311 18.672 1 85.88 212 GLY A O 1
ATOM 1570 N N . ALA A 1 213 ? 14.484 3.15 16.625 1 87.62 213 ALA A N 1
ATOM 1571 C CA . ALA A 1 213 ? 15.414 2.252 15.945 1 87.62 213 ALA A CA 1
ATOM 1572 C C . ALA A 1 213 ? 16.406 3.035 15.094 1 87.62 213 ALA A C 1
ATOM 1574 O O . ALA A 1 213 ? 16.766 2.605 13.992 1 87.62 213 ALA A O 1
ATOM 1575 N N . ASP A 1 214 ? 16.859 4.184 15.602 1 86.62 214 ASP A N 1
ATOM 1576 C CA . ASP A 1 214 ? 17.859 4.969 14.898 1 86.62 214 ASP A CA 1
ATOM 1577 C C . ASP A 1 214 ? 19.281 4.477 15.219 1 86.62 214 ASP A C 1
ATOM 1579 O O . ASP A 1 214 ? 19.766 4.66 16.344 1 86.62 214 ASP A O 1
ATOM 1583 N N . PRO A 1 215 ? 19.875 3.928 14.258 1 84.38 215 PRO A N 1
ATOM 1584 C CA . PRO A 1 215 ? 21.234 3.443 14.57 1 84.38 215 PRO A CA 1
ATOM 1585 C C . PRO A 1 215 ? 22.203 4.574 14.859 1 84.38 215 PRO A C 1
ATOM 1587 O O . PRO A 1 215 ? 23.172 4.387 15.609 1 84.38 215 PRO A O 1
ATOM 1590 N N . ARG A 1 216 ? 22.047 5.738 14.367 1 86.38 216 ARG A N 1
ATOM 1591 C CA . ARG A 1 216 ? 22.938 6.875 14.562 1 86.38 216 ARG A CA 1
ATOM 1592 C C . ARG A 1 216 ? 22.984 7.309 16.016 1 86.38 216 ARG A C 1
ATOM 1594 O O . ARG A 1 216 ? 23.938 7.934 16.469 1 86.38 216 ARG A O 1
ATOM 1601 N N . THR A 1 217 ? 21.969 6.965 16.734 1 83.69 217 THR A N 1
ATOM 1602 C CA . THR A 1 217 ? 21.859 7.418 18.125 1 83.69 217 THR A CA 1
ATOM 1603 C C . THR A 1 217 ? 21.734 6.23 19.078 1 83.69 217 THR A C 1
ATOM 1605 O O . THR A 1 217 ? 21.266 6.379 20.203 1 83.69 217 THR A O 1
ATOM 1608 N N . GLY A 1 218 ? 21.984 5.012 18.578 1 83.31 218 GLY A N 1
ATOM 1609 C CA . GLY A 1 218 ? 21.859 3.816 19.406 1 83.31 218 GLY A CA 1
ATOM 1610 C C . GLY A 1 218 ? 20.453 3.555 19.875 1 83.31 218 GLY A C 1
ATOM 1611 O O . GLY A 1 218 ? 20.234 3.057 20.969 1 83.31 218 GLY A O 1
ATOM 1612 N N . GLY A 1 219 ? 19.484 4.066 19.047 1 83.75 219 GLY A N 1
ATOM 1613 C CA . GLY A 1 219 ? 18.078 3.82 19.359 1 83.75 219 GLY A CA 1
ATOM 1614 C C . GLY A 1 219 ? 17.453 4.93 20.188 1 83.75 219 GLY A C 1
ATOM 1615 O O . GLY A 1 219 ? 16.281 4.844 20.547 1 83.75 219 GLY A O 1
ATOM 1616 N N . ALA A 1 220 ? 18.141 6.043 20.375 1 82.56 220 ALA A N 1
ATOM 1617 C CA . ALA A 1 220 ? 17.625 7.129 21.203 1 82.56 220 ALA A CA 1
ATOM 1618 C C . ALA A 1 220 ? 16.656 8.016 20.422 1 82.56 220 ALA A C 1
ATOM 1620 O O . ALA A 1 220 ? 15.938 8.82 21.016 1 82.56 220 ALA A O 1
ATOM 1621 N N . SER A 1 221 ? 16.625 7.793 19.141 1 83.25 221 SER A N 1
ATOM 1622 C CA . SER A 1 221 ? 15.727 8.57 18.297 1 83.25 221 SER A CA 1
ATOM 1623 C C . SER A 1 221 ? 15.078 7.695 17.234 1 83.25 221 SER A C 1
ATOM 1625 O O . SER A 1 221 ? 15.383 6.504 17.125 1 83.25 221 SER A O 1
ATOM 1627 N N . THR A 1 222 ? 14.156 8.305 16.594 1 87 222 THR A N 1
ATOM 1628 C CA . THR A 1 222 ? 13.398 7.602 15.57 1 87 222 THR A CA 1
ATOM 1629 C C . THR A 1 222 ? 14.234 7.445 14.297 1 87 222 THR A C 1
ATOM 1631 O O . THR A 1 222 ? 14.789 8.422 13.789 1 87 222 THR A O 1
ATOM 1634 N N . GLY A 1 223 ? 14.375 6.121 13.844 1 88.5 223 GLY A N 1
ATOM 1635 C CA . GLY A 1 223 ? 14.945 5.859 12.539 1 88.5 223 GLY A CA 1
ATOM 1636 C C . GLY A 1 223 ? 13.961 6.047 11.398 1 88.5 223 GLY A C 1
ATOM 1637 O O . GLY A 1 223 ? 12.875 6.59 11.602 1 88.5 223 GLY A O 1
ATOM 1638 N N . GLY A 1 224 ? 14.453 5.75 10.227 1 90.94 224 GLY A N 1
ATOM 1639 C CA . GLY A 1 224 ? 13.562 5.91 9.086 1 90.94 224 GLY A CA 1
ATOM 1640 C C . GLY A 1 224 ? 14.086 5.258 7.82 1 90.94 224 GLY A C 1
ATOM 1641 O O . GLY A 1 224 ? 15.273 4.949 7.727 1 90.94 224 GLY A O 1
ATOM 1642 N N . ARG A 1 225 ? 13.164 5.008 6.891 1 92 225 ARG A N 1
ATOM 1643 C CA . ARG A 1 225 ? 13.422 4.465 5.562 1 92 225 ARG A CA 1
ATOM 1644 C C . ARG A 1 225 ? 13.109 5.492 4.48 1 92 225 ARG A C 1
ATOM 1646 O O . ARG A 1 225 ? 12.109 5.363 3.766 1 92 225 ARG A O 1
ATOM 1653 N N . ARG A 1 226 ? 14.008 6.453 4.289 1 95.12 226 ARG A N 1
ATOM 1654 C CA . ARG A 1 226 ? 13.766 7.598 3.418 1 95.12 226 ARG A CA 1
ATOM 1655 C C . ARG A 1 226 ? 13.297 7.145 2.037 1 95.12 226 ARG A C 1
ATOM 1657 O O . ARG A 1 226 ? 12.398 7.742 1.453 1 95.12 226 ARG A O 1
ATOM 1664 N N . GLU A 1 227 ? 13.898 6.031 1.616 1 94.5 227 GLU A N 1
ATOM 1665 C CA . GLU A 1 227 ? 13.578 5.547 0.276 1 94.5 227 GLU A CA 1
ATOM 1666 C C . GLU A 1 227 ? 12.125 5.086 0.184 1 94.5 227 GLU A C 1
ATOM 1668 O O . GLU A 1 227 ? 11.562 5.016 -0.909 1 94.5 227 GLU A O 1
ATOM 1673 N N . GLY A 1 228 ? 11.555 4.785 1.318 1 97.88 228 GLY A N 1
ATOM 1674 C CA . GLY A 1 228 ? 10.188 4.285 1.359 1 97.88 228 GLY A CA 1
ATOM 1675 C C . GLY A 1 228 ? 9.148 5.383 1.256 1 97.88 228 GLY A C 1
ATOM 1676 O O . GLY A 1 228 ? 7.977 5.113 1.001 1 97.88 228 GLY A O 1
ATOM 1677 N N . VAL A 1 229 ? 9.57 6.633 1.428 1 98.5 229 VAL A N 1
ATOM 1678 C CA . VAL A 1 229 ? 8.625 7.738 1.46 1 98.5 229 VAL A CA 1
ATOM 1679 C C . VAL A 1 229 ? 7.898 7.836 0.12 1 98.5 229 VAL A C 1
ATOM 1681 O O . VAL A 1 229 ? 6.664 7.879 0.075 1 98.5 229 VAL A O 1
ATOM 1684 N N . ALA A 1 230 ? 8.664 7.797 -0.957 1 98.38 230 ALA A N 1
ATOM 1685 C CA . ALA A 1 230 ? 8.062 7.895 -2.285 1 98.38 230 ALA A CA 1
ATOM 1686 C C . ALA A 1 230 ? 7.16 6.699 -2.57 1 98.38 230 ALA A C 1
ATOM 1688 O O . ALA A 1 230 ? 6.098 6.848 -3.178 1 98.38 230 ALA A O 1
ATOM 1689 N N . VAL A 1 231 ? 7.562 5.512 -2.113 1 98.62 231 VAL A N 1
ATOM 1690 C CA . VAL A 1 231 ? 6.797 4.289 -2.33 1 98.62 231 VAL A CA 1
ATOM 1691 C C . VAL A 1 231 ? 5.441 4.395 -1.637 1 98.62 231 VAL A C 1
ATOM 1693 O O . VAL A 1 231 ? 4.402 4.148 -2.252 1 98.62 231 VAL A O 1
ATOM 1696 N N . ILE A 1 232 ? 5.469 4.848 -0.396 1 98.88 232 ILE A N 1
ATOM 1697 C CA . ILE A 1 232 ? 4.242 4.957 0.383 1 98.88 232 ILE A CA 1
ATOM 1698 C C . ILE A 1 232 ? 3.346 6.039 -0.216 1 98.88 232 ILE A C 1
ATOM 1700 O O . ILE A 1 232 ? 2.129 5.867 -0.307 1 98.88 232 ILE A O 1
ATOM 1704 N N . ALA A 1 233 ? 3.92 7.129 -0.632 1 98.88 233 ALA A N 1
ATOM 1705 C CA . ALA A 1 233 ? 3.143 8.203 -1.247 1 98.88 233 ALA A CA 1
ATOM 1706 C C . ALA A 1 233 ? 2.441 7.715 -2.512 1 98.88 233 ALA A C 1
ATOM 1708 O O . ALA A 1 233 ? 1.236 7.922 -2.68 1 98.88 233 ALA A O 1
ATOM 1709 N N . ARG A 1 234 ? 3.184 7.02 -3.383 1 98.81 234 ARG A N 1
ATOM 1710 C CA . ARG A 1 234 ? 2.602 6.492 -4.613 1 98.81 234 ARG A CA 1
ATOM 1711 C C . ARG A 1 234 ? 1.469 5.516 -4.305 1 98.81 234 ARG A C 1
ATOM 1713 O O . ARG A 1 234 ? 0.38 5.621 -4.875 1 98.81 234 ARG A O 1
ATOM 1720 N N . ALA A 1 235 ? 1.737 4.629 -3.398 1 98.88 235 ALA A N 1
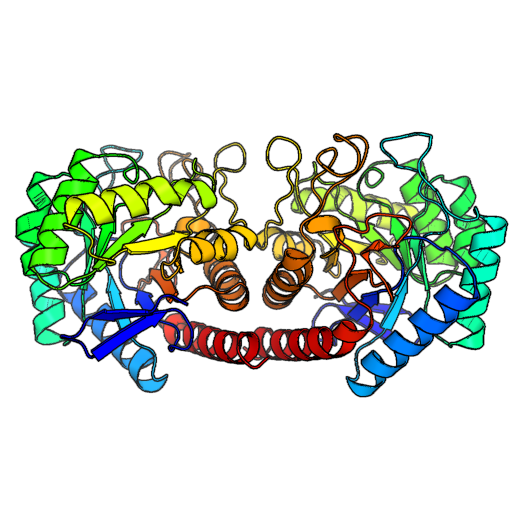ATOM 1721 C CA . ALA A 1 235 ? 0.765 3.594 -3.059 1 98.88 235 ALA A CA 1
ATOM 1722 C C . ALA A 1 235 ? -0.512 4.207 -2.49 1 98.88 235 ALA A C 1
ATOM 1724 O O . ALA A 1 235 ? -1.618 3.793 -2.848 1 98.88 235 ALA A O 1
ATOM 1725 N N . ALA A 1 236 ? -0.335 5.195 -1.637 1 98.94 236 ALA A N 1
ATOM 1726 C CA . ALA A 1 236 ? -1.493 5.82 -1.003 1 98.94 236 ALA A CA 1
ATOM 1727 C C . ALA A 1 236 ? -2.322 6.598 -2.021 1 98.94 236 ALA A C 1
ATOM 1729 O O . ALA A 1 236 ? -3.555 6.559 -1.984 1 98.94 236 ALA A O 1
ATOM 1730 N N . VAL A 1 237 ? -1.695 7.266 -2.898 1 98.81 237 VAL A N 1
ATOM 1731 C CA . VAL A 1 237 ? -2.383 8.078 -3.895 1 98.81 237 VAL A CA 1
ATOM 1732 C C . VAL A 1 237 ? -3.271 7.195 -4.766 1 98.81 237 VAL A C 1
ATOM 1734 O O . VAL A 1 237 ? -4.445 7.5 -4.977 1 98.81 237 VAL A O 1
ATOM 1737 N N . VAL A 1 238 ? -2.781 6.012 -5.145 1 98.75 238 VAL A N 1
ATOM 1738 C CA . VAL A 1 238 ? -3.568 5.164 -6.035 1 98.75 238 VAL A CA 1
ATOM 1739 C C . VAL A 1 238 ? -4.594 4.375 -5.223 1 98.75 238 VAL A C 1
ATOM 1741 O O . VAL A 1 238 ? -5.465 3.711 -5.789 1 98.75 238 VAL A O 1
ATOM 1744 N N . SER A 1 239 ? -4.492 4.414 -3.936 1 98.56 239 SER A N 1
ATOM 1745 C CA . SER A 1 239 ? -5.453 3.754 -3.055 1 98.56 239 SER A CA 1
ATOM 1746 C C . SER A 1 239 ? -6.578 4.703 -2.656 1 98.56 239 SER A C 1
ATOM 1748 O O . SER A 1 239 ? -7.5 4.312 -1.934 1 98.56 239 SER A O 1
ATOM 1750 N N . GLY A 1 240 ? -6.469 6.016 -3.002 1 97.94 240 GLY A N 1
ATOM 1751 C CA . GLY A 1 240 ? -7.609 6.902 -2.832 1 97.94 240 GLY A CA 1
ATOM 1752 C C . GLY A 1 240 ? -7.289 8.133 -1.999 1 97.94 240 GLY A C 1
ATOM 1753 O O . GLY A 1 240 ? -8.172 8.953 -1.74 1 97.94 240 GLY A O 1
ATOM 1754 N N . ALA A 1 241 ? -6.047 8.312 -1.596 1 98.75 241 ALA A N 1
ATOM 1755 C CA . ALA A 1 241 ? -5.703 9.484 -0.791 1 98.75 241 ALA A CA 1
ATOM 1756 C C . ALA A 1 241 ? -5.996 10.773 -1.548 1 98.75 241 ALA A C 1
ATOM 1758 O O . ALA A 1 241 ? -5.738 10.867 -2.75 1 98.75 241 ALA A O 1
ATOM 1759 N N . ASP A 1 242 ? -6.461 11.766 -0.812 1 98.75 242 ASP A N 1
ATOM 1760 C CA . ASP A 1 242 ? -6.832 13.055 -1.393 1 98.75 242 ASP A CA 1
ATOM 1761 C C . ASP A 1 242 ? -5.668 14.039 -1.32 1 98.75 242 ASP A C 1
ATOM 1763 O O . ASP A 1 242 ? -5.715 15.109 -1.933 1 98.75 242 ASP A O 1
ATOM 1767 N N . GLY A 1 243 ? -4.66 13.672 -0.608 1 98.88 243 GLY A N 1
ATOM 1768 C CA . GLY A 1 243 ? -3.484 14.508 -0.448 1 98.88 243 GLY A CA 1
ATOM 1769 C C . GLY A 1 243 ? -2.295 13.766 0.127 1 98.88 243 GLY A C 1
ATOM 1770 O O . GLY A 1 243 ? -2.439 12.648 0.635 1 98.88 243 GLY A O 1
ATOM 1771 N N . VAL A 1 244 ? -1.133 14.391 -0.003 1 98.94 244 VAL A N 1
ATOM 1772 C CA . VAL A 1 244 ? 0.1 13.828 0.537 1 98.94 244 VAL A CA 1
ATOM 1773 C C . VAL A 1 244 ? 0.738 14.812 1.511 1 98.94 244 VAL A C 1
ATOM 1775 O O . VAL A 1 244 ? 0.704 16.031 1.287 1 98.94 244 VAL A O 1
ATOM 1778 N N . PHE A 1 245 ? 1.155 14.297 2.59 1 98.94 245 PHE A N 1
ATOM 1779 C CA . PHE A 1 245 ? 1.969 14.992 3.578 1 98.94 245 PHE A CA 1
ATOM 1780 C C . PHE A 1 245 ? 3.424 14.547 3.494 1 98.94 245 PHE A C 1
ATOM 1782 O O . PHE A 1 245 ? 3.73 13.375 3.691 1 98.94 245 PHE A O 1
ATOM 1789 N N . LEU A 1 246 ? 4.324 15.484 3.16 1 98.81 246 LEU A N 1
ATOM 1790 C CA . LEU A 1 246 ? 5.73 15.195 2.891 1 98.81 246 LEU A CA 1
ATOM 1791 C C . LEU A 1 246 ? 6.633 16.219 3.576 1 98.81 246 LEU A C 1
ATOM 1793 O O . LEU A 1 246 ? 6.273 17.391 3.691 1 98.81 246 LEU A O 1
ATOM 1797 N N . GLU A 1 247 ? 7.762 15.75 3.957 1 98.69 247 GLU A N 1
ATOM 1798 C CA . GLU A 1 247 ? 8.766 16.641 4.523 1 98.69 247 GLU A CA 1
ATOM 1799 C C . GLU A 1 247 ? 10.047 16.641 3.691 1 98.69 247 GLU A C 1
ATOM 1801 O O . GLU A 1 247 ? 10.539 15.57 3.312 1 98.69 247 GLU A O 1
ATOM 1806 N N . PHE A 1 248 ? 10.547 17.812 3.436 1 98.56 248 PHE A N 1
ATOM 1807 C CA . PHE A 1 248 ? 11.742 18.031 2.625 1 98.56 248 PHE A CA 1
ATOM 1808 C C . PHE A 1 248 ? 12.773 18.859 3.391 1 98.56 248 PHE A C 1
ATOM 1810 O O . PHE A 1 248 ? 12.43 19.578 4.324 1 98.56 248 PHE A O 1
ATOM 1817 N N . HIS A 1 249 ? 13.953 18.703 3.014 1 98.25 249 HIS A N 1
ATOM 1818 C CA . HIS A 1 249 ? 15.086 19.484 3.484 1 98.25 249 HIS A CA 1
ATOM 1819 C C . HIS A 1 249 ? 16.141 19.641 2.396 1 98.25 249 HIS A C 1
ATOM 1821 O O . HIS A 1 249 ? 16.406 18.688 1.64 1 98.25 249 HIS A O 1
ATOM 1827 N N . PRO A 1 250 ? 16.75 20.812 2.32 1 97.44 250 PRO A N 1
ATOM 1828 C CA . PRO A 1 250 ? 17.812 20.953 1.324 1 97.44 250 PRO A CA 1
ATOM 1829 C C . PRO A 1 250 ? 18.969 19.984 1.555 1 97.44 250 PRO A C 1
ATOM 1831 O O . PRO A 1 250 ? 19.625 19.547 0.599 1 97.44 250 PRO A O 1
ATOM 1834 N N . ASP A 1 251 ? 19.188 19.656 2.795 1 96.5 251 ASP A N 1
ATOM 1835 C CA . ASP A 1 251 ? 20.172 18.656 3.203 1 96.5 251 ASP A CA 1
ATOM 1836 C C . ASP A 1 251 ? 19.609 17.734 4.281 1 96.5 251 ASP A C 1
ATOM 1838 O O . ASP A 1 251 ? 19.875 17.922 5.469 1 96.5 251 ASP A O 1
ATOM 1842 N N . PRO A 1 252 ? 18.938 16.672 3.861 1 96 252 PRO A N 1
ATOM 1843 C CA . PRO A 1 252 ? 18.234 15.812 4.805 1 96 252 PRO A CA 1
ATOM 1844 C C . PRO A 1 252 ? 19.125 15.289 5.922 1 96 252 PRO A C 1
ATOM 1846 O O . PRO A 1 252 ? 18.688 15.141 7.062 1 96 252 PRO A O 1
ATOM 1849 N N . ASP A 1 253 ? 20.359 15.023 5.672 1 92.44 253 ASP A N 1
ATOM 1850 C CA . ASP A 1 253 ? 21.266 14.445 6.652 1 92.44 253 ASP A CA 1
ATOM 1851 C C . ASP A 1 253 ? 21.625 15.461 7.73 1 92.44 253 ASP A C 1
ATOM 1853 O O . ASP A 1 253 ? 22.188 15.102 8.773 1 92.44 253 ASP A O 1
ATOM 1857 N N . LYS A 1 254 ? 21.281 16.75 7.441 1 92.88 254 LYS A N 1
ATOM 1858 C CA . LYS A 1 254 ? 21.547 17.797 8.414 1 92.88 254 LYS A CA 1
ATOM 1859 C C . LYS A 1 254 ? 20.266 18.297 9.062 1 92.88 254 LYS A C 1
ATOM 1861 O O . LYS A 1 254 ? 20.297 19.25 9.844 1 92.88 254 LYS A O 1
ATOM 1866 N N . ALA A 1 255 ? 19.203 17.703 8.641 1 93 255 ALA A N 1
ATOM 1867 C CA . ALA A 1 255 ? 17.953 18.094 9.273 1 93 255 ALA A CA 1
ATOM 1868 C C . ALA A 1 255 ? 18 17.891 10.781 1 93 255 ALA A C 1
ATOM 1870 O O . ALA A 1 255 ? 18.516 16.859 11.25 1 93 255 ALA A O 1
ATOM 1871 N N . LEU A 1 256 ? 17.438 18.75 11.516 1 91.06 256 LEU A N 1
ATOM 1872 C CA . LEU A 1 256 ? 17.547 18.703 12.969 1 91.06 256 LEU A CA 1
ATOM 1873 C C . LEU A 1 256 ? 16.578 17.688 13.555 1 91.06 256 LEU A C 1
ATOM 1875 O O . LEU A 1 256 ? 16.703 17.297 14.719 1 91.06 256 LEU A O 1
ATOM 1879 N N . CYS A 1 257 ? 15.562 17.312 12.805 1 88.44 257 CYS A N 1
ATOM 1880 C CA . CYS A 1 257 ? 14.562 16.328 13.211 1 88.44 257 CYS A CA 1
ATOM 1881 C C . CYS A 1 257 ? 14.203 15.406 12.055 1 88.44 257 CYS A C 1
ATOM 1883 O O . CYS A 1 257 ? 14.031 15.859 10.922 1 88.44 257 CYS A O 1
ATOM 1885 N N . ASP A 1 258 ? 14.133 14.055 12.352 1 88.81 258 ASP A N 1
ATOM 1886 C CA . ASP A 1 258 ? 13.633 13.008 11.469 1 88.81 258 ASP A CA 1
ATOM 1887 C C . ASP A 1 258 ? 14.367 13.023 10.125 1 88.81 258 ASP A C 1
ATOM 1889 O O . ASP A 1 258 ? 13.75 12.844 9.07 1 88.81 258 ASP A O 1
ATOM 1893 N N . GLY A 1 259 ? 15.617 13.273 10.172 1 89.5 259 GLY A N 1
ATOM 1894 C CA . GLY A 1 259 ? 16.469 13.258 8.984 1 89.5 259 GLY A CA 1
ATOM 1895 C C . GLY A 1 259 ? 16.344 11.984 8.18 1 89.5 259 GLY A C 1
ATOM 1896 O O . GLY A 1 259 ? 16.234 12.031 6.949 1 89.5 259 GLY A O 1
ATOM 1897 N N . PRO A 1 260 ? 16.234 10.852 8.797 1 91.12 260 PRO A N 1
ATOM 1898 C CA . PRO A 1 260 ? 16.219 9.562 8.109 1 91.12 260 PRO A CA 1
ATOM 1899 C C . PRO A 1 260 ? 14.969 9.367 7.246 1 91.12 260 PRO A C 1
ATOM 1901 O O . PRO A 1 260 ? 14.938 8.477 6.391 1 91.12 260 PRO A O 1
ATOM 1904 N N . SER A 1 261 ? 13.914 10.195 7.461 1 94.31 261 SER A N 1
ATOM 1905 C CA . SER A 1 261 ? 12.68 10.055 6.688 1 94.31 261 SER A CA 1
ATOM 1906 C C . SER A 1 261 ? 12.43 11.297 5.832 1 94.31 261 SER A C 1
ATOM 1908 O O . SER A 1 261 ? 11.422 11.367 5.121 1 94.31 261 SER A O 1
ATOM 1910 N N . CYS A 1 262 ? 13.266 12.234 5.914 1 95.62 262 CYS A N 1
ATOM 1911 C CA . CYS A 1 262 ? 13.133 13.492 5.191 1 95.62 262 CYS A CA 1
ATOM 1912 C C . CYS A 1 262 ? 13.648 13.359 3.764 1 95.62 262 CYS A C 1
ATOM 1914 O O . CYS A 1 262 ? 14.688 12.742 3.531 1 95.62 262 CYS A O 1
ATOM 1916 N N . LEU A 1 263 ? 12.977 13.969 2.803 1 98.19 263 LEU A N 1
ATOM 1917 C CA . LEU A 1 263 ? 13.367 13.906 1.398 1 98.19 263 LEU A CA 1
ATOM 1918 C C . LEU A 1 263 ? 14.227 15.109 1.021 1 98.19 263 LEU A C 1
ATOM 1920 O O . LEU A 1 263 ? 14.102 16.172 1.621 1 98.19 263 LEU A O 1
ATOM 1924 N N . PRO A 1 264 ? 15.07 14.883 -0.001 1 98.06 264 PRO A N 1
ATOM 1925 C CA . PRO A 1 264 ? 15.781 16.047 -0.527 1 98.06 264 PRO A CA 1
ATOM 1926 C C . PRO A 1 264 ? 14.859 17.016 -1.264 1 98.06 264 PRO A C 1
ATOM 1928 O O . PRO A 1 264 ? 14.023 16.594 -2.066 1 98.06 264 PRO A O 1
ATOM 1931 N N . LEU A 1 265 ? 15.031 18.266 -1.036 1 98.31 265 LEU A N 1
ATOM 1932 C CA . LEU A 1 265 ? 14.18 19.312 -1.589 1 98.31 265 LEU A CA 1
ATOM 1933 C C . LEU A 1 265 ? 14.25 19.312 -3.111 1 98.31 265 LEU A C 1
ATOM 1935 O O . LEU A 1 265 ? 13.242 19.562 -3.781 1 98.31 265 LEU A O 1
ATOM 1939 N N . ASP A 1 266 ? 15.359 19.016 -3.697 1 97.31 266 ASP A N 1
ATOM 1940 C CA . ASP A 1 266 ? 15.547 19.062 -5.145 1 97.31 266 ASP A CA 1
ATOM 1941 C C . ASP A 1 266 ? 14.789 17.922 -5.832 1 97.31 266 ASP A C 1
ATOM 1943 O O . ASP A 1 266 ? 14.602 17.953 -7.051 1 97.31 266 ASP A O 1
ATOM 1947 N N . GLY A 1 267 ? 14.352 16.953 -5.121 1 97.44 267 GLY A N 1
ATOM 1948 C CA . GLY A 1 267 ? 13.586 15.844 -5.672 1 97.44 267 GLY A CA 1
ATOM 1949 C C . GLY A 1 267 ? 12.086 16.047 -5.582 1 97.44 267 GLY A C 1
ATOM 1950 O O . GLY A 1 267 ? 11.312 15.195 -6.004 1 97.44 267 GLY A O 1
ATOM 1951 N N . ALA A 1 268 ? 11.688 17.203 -5.086 1 98.62 268 ALA A N 1
ATOM 1952 C CA . ALA A 1 268 ? 10.266 17.422 -4.816 1 98.62 268 ALA A CA 1
ATOM 1953 C C . ALA A 1 268 ? 9.453 17.406 -6.109 1 98.62 268 ALA A C 1
ATOM 1955 O O . ALA A 1 268 ? 8.469 16.688 -6.223 1 98.62 268 ALA A O 1
ATOM 1956 N N . GLU A 1 269 ? 9.875 18.172 -7.086 1 98.62 269 GLU A N 1
ATOM 1957 C CA . GLU A 1 269 ? 9.047 18.359 -8.273 1 98.62 269 GLU A CA 1
ATOM 1958 C C . GLU A 1 269 ? 8.906 17.047 -9.047 1 98.62 269 GLU A C 1
ATOM 1960 O O . GLU A 1 269 ? 7.797 16.672 -9.445 1 98.62 269 GLU A O 1
ATOM 1965 N N . PRO A 1 270 ? 10.055 16.297 -9.258 1 98.19 270 PRO A N 1
ATOM 1966 C CA . PRO A 1 270 ? 9.891 15.008 -9.938 1 98.19 270 PRO A CA 1
ATOM 1967 C C . PRO A 1 270 ? 8.938 14.07 -9.203 1 98.19 270 PRO A C 1
ATOM 1969 O O . PRO A 1 270 ? 8.109 13.406 -9.844 1 98.19 270 PRO A O 1
ATOM 1972 N N . LEU A 1 271 ? 8.984 14.008 -7.941 1 98.44 271 LEU A N 1
ATOM 1973 C CA . LEU A 1 271 ? 8.094 13.148 -7.176 1 98.44 271 LEU A CA 1
ATOM 1974 C C . LEU A 1 271 ? 6.645 13.602 -7.305 1 98.44 271 LEU A C 1
ATOM 1976 O O . LEU A 1 271 ? 5.754 12.797 -7.57 1 98.44 271 LEU A O 1
ATOM 1980 N N . LEU A 1 272 ? 6.426 14.883 -7.133 1 98.88 272 LEU A N 1
ATOM 1981 C CA . LEU A 1 272 ? 5.074 15.422 -7.18 1 98.88 272 LEU A CA 1
ATOM 1982 C C . LEU A 1 272 ? 4.465 15.242 -8.57 1 98.88 272 LEU A C 1
ATOM 1984 O O . LEU A 1 272 ? 3.264 15 -8.695 1 98.88 272 LEU A O 1
ATOM 1988 N N . ARG A 1 273 ? 5.281 15.422 -9.586 1 98.69 273 ARG A N 1
ATOM 1989 C CA . ARG A 1 273 ? 4.82 15.188 -10.953 1 98.69 273 ARG A CA 1
ATOM 1990 C C . ARG A 1 273 ? 4.328 13.758 -11.125 1 98.69 273 ARG A C 1
ATOM 1992 O O . ARG A 1 273 ? 3.277 13.523 -11.727 1 98.69 273 ARG A O 1
ATOM 1999 N N . GLN A 1 274 ? 5.047 12.852 -10.633 1 98.62 274 GLN A N 1
ATOM 2000 C CA . GLN A 1 274 ? 4.656 11.453 -10.719 1 98.62 274 GLN A CA 1
ATOM 2001 C C . GLN A 1 274 ? 3.383 11.18 -9.922 1 98.62 274 GLN A C 1
ATOM 2003 O O . GLN A 1 274 ? 2.492 10.469 -10.391 1 98.62 274 GLN A O 1
ATOM 2008 N N . LEU A 1 275 ? 3.324 11.734 -8.719 1 98.81 275 LEU A N 1
ATOM 2009 C CA . LEU A 1 275 ? 2.143 11.539 -7.887 1 98.81 275 LEU A CA 1
ATOM 2010 C C . LEU A 1 275 ? 0.897 12.102 -8.57 1 98.81 275 LEU A C 1
ATOM 2012 O O . LEU A 1 275 ? -0.178 11.5 -8.492 1 98.81 275 LEU A O 1
ATOM 2016 N N . LYS A 1 276 ? 1.044 13.234 -9.188 1 98.75 276 LYS A N 1
ATOM 2017 C CA . LYS A 1 276 ? -0.065 13.812 -9.938 1 98.75 276 LYS A CA 1
ATOM 2018 C C . LYS A 1 276 ? -0.542 12.875 -11.039 1 98.75 276 LYS A C 1
ATOM 2020 O O . LYS A 1 276 ? -1.743 12.625 -11.18 1 98.75 276 LYS A O 1
ATOM 2025 N N . ALA A 1 277 ? 0.386 12.336 -11.773 1 98.5 277 ALA A N 1
ATOM 2026 C CA . ALA A 1 277 ? 0.048 11.422 -12.867 1 98.5 277 ALA A CA 1
ATOM 2027 C C . ALA A 1 277 ? -0.647 10.172 -12.336 1 98.5 277 ALA A C 1
ATOM 2029 O O . ALA A 1 277 ? -1.632 9.711 -12.914 1 98.5 277 ALA A O 1
ATOM 2030 N N . LEU A 1 278 ? -0.157 9.641 -11.297 1 98.69 278 LEU A N 1
ATOM 2031 C CA . LEU A 1 278 ? -0.757 8.461 -10.688 1 98.69 278 LEU A CA 1
ATOM 2032 C C . LEU A 1 278 ? -2.168 8.758 -10.195 1 98.69 278 LEU A C 1
ATOM 2034 O O . LEU A 1 278 ? -3.072 7.938 -10.352 1 98.69 278 LEU A O 1
ATOM 2038 N N . HIS A 1 279 ? -2.291 9.906 -9.555 1 98.56 279 HIS A N 1
ATOM 2039 C CA . HIS A 1 279 ? -3.6 10.352 -9.086 1 98.56 279 HIS A CA 1
ATOM 2040 C C . HIS A 1 279 ? -4.609 10.391 -10.227 1 98.56 279 HIS A C 1
ATOM 2042 O O . HIS A 1 279 ? -5.738 9.914 -10.086 1 98.56 279 HIS A O 1
ATOM 2048 N N . GLU A 1 280 ? -4.242 10.898 -11.328 1 97.75 280 GLU A N 1
ATOM 2049 C CA . GLU A 1 280 ? -5.117 11.039 -12.492 1 97.75 280 GLU A CA 1
ATOM 2050 C C . GLU A 1 280 ? -5.469 9.672 -13.086 1 97.75 280 GLU A C 1
ATOM 2052 O O . GLU A 1 280 ? -6.621 9.422 -13.43 1 97.75 280 GLU A O 1
ATOM 2057 N N . VAL A 1 281 ? -4.512 8.773 -13.148 1 97.44 281 VAL A N 1
ATOM 2058 C CA . VAL A 1 281 ? -4.754 7.445 -13.695 1 97.44 281 VAL A CA 1
ATOM 2059 C C . VAL A 1 281 ? -5.707 6.676 -12.789 1 97.44 281 VAL A C 1
ATOM 2061 O O . VAL A 1 281 ? -6.625 6.004 -13.266 1 97.44 281 VAL A O 1
ATOM 2064 N N . ALA A 1 282 ? -5.488 6.789 -11.492 1 96.25 282 ALA A N 1
ATOM 2065 C CA . ALA A 1 282 ? -6.277 6.023 -10.531 1 96.25 282 ALA A CA 1
ATOM 2066 C C . ALA A 1 282 ? -7.734 6.473 -10.531 1 96.25 282 ALA A C 1
ATOM 2068 O O . ALA A 1 282 ? -8.625 5.711 -10.156 1 96.25 282 ALA A O 1
ATOM 2069 N N . ARG A 1 283 ? -7.98 7.68 -10.969 1 93.19 283 ARG A N 1
ATOM 2070 C CA . ARG A 1 283 ? -9.328 8.227 -10.906 1 93.19 283 ARG A CA 1
ATOM 2071 C C . ARG A 1 283 ? -9.984 8.219 -12.289 1 93.19 283 ARG A C 1
ATOM 2073 O O . ARG A 1 283 ? -11.172 8.539 -12.414 1 93.19 283 ARG A O 1
ATOM 2080 N N . ALA A 1 284 ? -9.234 7.926 -13.367 1 83.25 284 ALA A N 1
ATOM 2081 C CA . ALA A 1 284 ? -9.781 7.859 -14.719 1 83.25 284 ALA A CA 1
ATOM 2082 C C . ALA A 1 284 ? -10.594 6.582 -14.922 1 83.25 284 ALA A C 1
ATOM 2084 O O . ALA A 1 284 ? -11.266 6.418 -15.945 1 83.25 284 ALA A O 1
ATOM 2085 N N . ALA A 1 285 ? -11.25 5.883 -13.945 1 58.06 285 ALA A N 1
ATOM 2086 C CA . ALA A 1 285 ? -12.031 4.691 -14.273 1 58.06 285 ALA A CA 1
ATOM 2087 C C . ALA A 1 285 ? -13.062 4.988 -15.359 1 58.06 285 ALA A C 1
ATOM 2089 O O . ALA A 1 285 ? -13.547 6.117 -15.469 1 58.06 285 ALA A O 1
ATOM 2090 N N . MET B 1 1 ? 18.781 -5.492 -12.531 1 65.19 1 MET B N 1
ATOM 2091 C CA . MET B 1 1 ? 17.531 -5.938 -11.953 1 65.19 1 MET B CA 1
ATOM 2092 C C . MET B 1 1 ? 17.031 -7.207 -12.633 1 65.19 1 MET B C 1
ATOM 2094 O O . MET B 1 1 ? 17.344 -7.457 -13.797 1 65.19 1 MET B O 1
ATOM 2098 N N . ALA B 1 2 ? 16.516 -8.195 -11.828 1 87.94 2 ALA B N 1
ATOM 2099 C CA . ALA B 1 2 ? 16.375 -9.594 -12.242 1 87.94 2 ALA B CA 1
ATOM 2100 C C . ALA B 1 2 ? 15.203 -9.758 -13.211 1 87.94 2 ALA B C 1
ATOM 2102 O O . ALA B 1 2 ? 14.141 -9.164 -13.031 1 87.94 2 ALA B O 1
ATOM 2103 N N . VAL B 1 3 ? 15.562 -10.289 -14.414 1 96.88 3 VAL B N 1
ATOM 2104 C CA . VAL B 1 3 ? 14.539 -10.695 -15.375 1 96.88 3 VAL B CA 1
ATOM 2105 C C . VAL B 1 3 ? 14.602 -12.211 -15.594 1 96.88 3 VAL B C 1
ATOM 2107 O O . VAL B 1 3 ? 15.688 -12.773 -15.773 1 96.88 3 VAL B O 1
ATOM 2110 N N . LEU B 1 4 ? 13.484 -12.805 -15.461 1 98.44 4 LEU B N 1
ATOM 2111 C CA . LEU B 1 4 ? 13.352 -14.234 -15.742 1 98.44 4 LEU B CA 1
ATOM 2112 C C . LEU B 1 4 ? 12.453 -14.461 -16.953 1 98.44 4 LEU B C 1
ATOM 2114 O O . LEU B 1 4 ? 11.625 -13.609 -17.297 1 98.44 4 LEU B O 1
ATOM 2118 N N . LYS B 1 5 ? 12.664 -15.641 -17.562 1 97.69 5 LYS B N 1
ATOM 2119 C CA . LYS B 1 5 ? 11.93 -15.867 -18.812 1 97.69 5 LYS B CA 1
ATOM 2120 C C . LYS B 1 5 ? 11.297 -17.25 -18.828 1 97.69 5 LYS B C 1
ATOM 2122 O O . LYS B 1 5 ? 11.859 -18.203 -18.281 1 97.69 5 LYS B O 1
ATOM 2127 N N . LEU B 1 6 ? 10.117 -17.328 -19.344 1 98.12 6 LEU B N 1
ATOM 2128 C CA . LEU B 1 6 ? 9.531 -18.562 -19.875 1 98.12 6 LEU B CA 1
ATOM 2129 C C . LEU B 1 6 ? 9.703 -18.641 -21.391 1 98.12 6 LEU B C 1
ATOM 2131 O O . LEU B 1 6 ? 8.828 -18.188 -22.141 1 98.12 6 LEU B O 1
ATOM 2135 N N . ASP B 1 7 ? 10.805 -19.25 -21.781 1 97.12 7 ASP B N 1
ATOM 2136 C CA . ASP B 1 7 ? 11.234 -19.203 -23.188 1 97.12 7 ASP B CA 1
ATOM 2137 C C . ASP B 1 7 ? 10.18 -19.797 -24.109 1 97.12 7 ASP B C 1
ATOM 2139 O O . ASP B 1 7 ? 9.891 -19.25 -25.172 1 97.12 7 ASP B O 1
ATOM 2143 N N . ARG B 1 8 ? 9.594 -20.828 -23.656 1 96.44 8 ARG B N 1
ATOM 2144 C CA . ARG B 1 8 ? 8.602 -21.516 -24.484 1 96.44 8 ARG B CA 1
ATOM 2145 C C . ARG B 1 8 ? 7.441 -20.594 -24.828 1 96.44 8 ARG B C 1
ATOM 2147 O O . ARG B 1 8 ? 6.766 -20.797 -25.844 1 96.44 8 ARG B O 1
ATOM 2154 N N . TRP B 1 9 ? 7.234 -19.578 -24.031 1 98 9 TRP B N 1
ATOM 2155 C CA . TRP B 1 9 ? 6.051 -18.75 -24.188 1 98 9 TRP B CA 1
ATOM 2156 C C . TRP B 1 9 ? 6.441 -17.312 -24.531 1 98 9 TRP B C 1
ATOM 2158 O O . TRP B 1 9 ? 5.594 -16.422 -24.547 1 98 9 TRP B O 1
ATOM 2168 N N . ASN B 1 10 ? 7.762 -17.047 -24.719 1 97.56 10 ASN B N 1
ATOM 2169 C CA . ASN B 1 10 ? 8.273 -15.711 -24.969 1 97.56 10 ASN B CA 1
ATOM 2170 C C . ASN B 1 10 ? 7.758 -14.711 -23.938 1 97.56 10 ASN B C 1
ATOM 2172 O O . ASN B 1 10 ? 7.266 -13.641 -24.297 1 97.56 10 ASN B O 1
ATOM 2176 N N . LEU B 1 11 ? 7.773 -15.109 -22.734 1 98.31 11 LEU B N 1
ATOM 2177 C CA . LEU B 1 11 ? 7.305 -14.305 -21.609 1 98.31 11 LEU B CA 1
ATOM 2178 C C . LEU B 1 11 ? 8.453 -13.977 -20.656 1 98.31 11 LEU B C 1
ATOM 2180 O O . LEU B 1 11 ? 9.242 -14.859 -20.312 1 98.31 11 LEU B O 1
ATOM 2184 N N . ALA B 1 12 ? 8.578 -12.719 -20.297 1 98.44 12 ALA B N 1
ATOM 2185 C CA . ALA B 1 12 ? 9.594 -12.258 -19.344 1 98.44 12 ALA B CA 1
ATOM 2186 C C . ALA B 1 12 ? 8.953 -11.578 -18.141 1 98.44 12 ALA B C 1
ATOM 2188 O O . ALA B 1 12 ? 7.934 -10.898 -18.281 1 98.44 12 ALA B O 1
ATOM 2189 N N . ILE B 1 13 ? 9.492 -11.781 -17.031 1 98.69 13 ILE B N 1
ATOM 2190 C CA . ILE B 1 13 ? 9.016 -11.18 -15.789 1 98.69 13 ILE B CA 1
ATOM 2191 C C . ILE B 1 13 ? 10.172 -10.469 -15.086 1 98.69 13 ILE B C 1
ATOM 2193 O O . ILE B 1 13 ? 11.219 -11.07 -14.836 1 98.69 13 ILE B O 1
ATOM 2197 N N . GLY B 1 14 ? 9.992 -9.203 -14.789 1 98.06 14 GLY B N 1
ATOM 2198 C CA . GLY B 1 14 ? 11.016 -8.492 -14.039 1 98.06 14 GLY B CA 1
ATOM 2199 C C . GLY B 1 14 ? 11.164 -7.039 -14.453 1 98.06 14 GLY B C 1
ATOM 2200 O O . GLY B 1 14 ? 10.258 -6.469 -15.07 1 98.06 14 GLY B O 1
ATOM 2201 N N . ASP B 1 15 ? 12.266 -6.457 -14.039 1 94.38 15 ASP B N 1
ATOM 2202 C CA . ASP B 1 15 ? 12.516 -5.031 -14.242 1 94.38 15 ASP B CA 1
ATOM 2203 C C . ASP B 1 15 ? 12.555 -4.688 -15.727 1 94.38 15 ASP B C 1
ATOM 2205 O O . ASP B 1 15 ? 13.188 -5.395 -16.516 1 94.38 15 ASP B O 1
ATOM 2209 N N . GLY B 1 16 ? 11.844 -3.672 -16.062 1 95.25 16 GLY B N 1
ATOM 2210 C CA . GLY B 1 16 ? 11.867 -3.182 -17.422 1 95.25 16 GLY B CA 1
ATOM 2211 C C . GLY B 1 16 ? 10.938 -3.949 -18.359 1 95.25 16 GLY B C 1
ATOM 2212 O O . GLY B 1 16 ? 10.797 -3.605 -19.531 1 95.25 16 GLY B O 1
ATOM 2213 N N . GLN B 1 17 ? 10.352 -4.965 -17.844 1 97.88 17 GLN B N 1
ATOM 2214 C CA . GLN B 1 17 ? 9.414 -5.766 -18.625 1 97.88 17 GLN B CA 1
ATOM 2215 C C . GLN B 1 17 ? 7.977 -5.32 -18.391 1 97.88 17 GLN B C 1
ATOM 2217 O O . GLN B 1 17 ? 7.684 -4.633 -17.422 1 97.88 17 GLN B O 1
ATOM 2222 N N . PRO B 1 18 ? 7.074 -5.66 -19.328 1 98.19 18 PRO B N 1
ATOM 2223 C CA . PRO B 1 18 ? 5.652 -5.402 -19.078 1 98.19 18 PRO B CA 1
ATOM 2224 C C . PRO B 1 18 ? 5.141 -6.117 -17.828 1 98.19 18 PRO B C 1
ATOM 2226 O O . PRO B 1 18 ? 5.707 -7.129 -17.406 1 98.19 18 PRO B O 1
ATOM 2229 N N . LEU B 1 19 ? 4.133 -5.559 -17.219 1 98.81 19 LEU B N 1
ATOM 2230 C CA . LEU B 1 19 ? 3.469 -6.168 -16.062 1 98.81 19 LEU B CA 1
ATOM 2231 C C . LEU B 1 19 ? 2.91 -7.539 -16.422 1 98.81 19 LEU B C 1
ATOM 2233 O O . LEU B 1 19 ? 2.135 -7.668 -17.375 1 98.81 19 LEU B O 1
ATOM 2237 N N . VAL B 1 20 ? 3.26 -8.555 -15.719 1 98.94 20 VAL B N 1
ATOM 2238 C CA . VAL B 1 20 ? 2.752 -9.891 -15.984 1 98.94 20 VAL B CA 1
ATOM 2239 C C . VAL B 1 20 ? 1.456 -10.117 -15.211 1 98.94 20 VAL B C 1
ATOM 2241 O O . VAL B 1 20 ? 1.346 -9.727 -14.047 1 98.94 20 VAL B O 1
ATOM 2244 N N . VAL B 1 21 ? 0.514 -10.75 -15.883 1 98.94 21 VAL B N 1
ATOM 2245 C CA . VAL B 1 21 ? -0.765 -11.086 -15.266 1 98.94 21 VAL B CA 1
ATOM 2246 C C . VAL B 1 21 ? -0.848 -12.594 -15.031 1 98.94 21 VAL B C 1
ATOM 2248 O O . VAL B 1 21 ? -0.849 -13.375 -15.977 1 98.94 21 VAL B O 1
ATOM 2251 N N . ILE B 1 22 ? -0.8 -13 -13.773 1 98.94 22 ILE B N 1
ATOM 2252 C CA . ILE B 1 22 ? -1.109 -14.367 -13.359 1 98.94 22 ILE B CA 1
ATOM 2253 C C . ILE B 1 22 ? -2.531 -14.43 -12.812 1 98.94 22 ILE B C 1
ATOM 2255 O O . ILE B 1 22 ? -2.799 -13.945 -11.711 1 98.94 22 ILE B O 1
ATOM 2259 N N . ALA B 1 23 ? -3.451 -14.977 -13.609 1 98.94 23 ALA B N 1
ATOM 2260 C CA . ALA B 1 23 ? -4.848 -14.836 -13.211 1 98.94 23 ALA B CA 1
ATOM 2261 C C . ALA B 1 23 ? -5.672 -16.031 -13.672 1 98.94 23 ALA B C 1
ATOM 2263 O O . ALA B 1 23 ? -5.262 -16.766 -14.578 1 98.94 23 ALA B O 1
ATOM 2264 N N . GLY B 1 24 ? -6.711 -16.281 -13.062 1 98.75 24 GLY B N 1
ATOM 2265 C CA . GLY B 1 24 ? -7.621 -17.359 -13.391 1 98.75 24 GLY B CA 1
ATOM 2266 C C . GLY B 1 24 ? -8.586 -17.688 -12.266 1 98.75 24 GLY B C 1
ATOM 2267 O O . GLY B 1 24 ? -9.195 -16.797 -11.68 1 98.75 24 GLY B O 1
ATOM 2268 N N . LEU B 1 25 ? -8.75 -19 -12.039 1 98.44 25 LEU B N 1
ATOM 2269 C CA . LEU B 1 25 ? -9.664 -19.484 -11.016 1 98.44 25 LEU B CA 1
ATOM 2270 C C . LEU B 1 25 ? -8.914 -19.797 -9.727 1 98.44 25 LEU B C 1
ATOM 2272 O O . LEU B 1 25 ? -7.75 -20.203 -9.758 1 98.44 25 LEU B O 1
ATOM 2276 N N . ASN B 1 26 ? -9.633 -19.609 -8.672 1 97.12 26 ASN B N 1
ATOM 2277 C CA . ASN B 1 26 ? -9.039 -20.062 -7.414 1 97.12 26 ASN B CA 1
ATOM 2278 C C . ASN B 1 26 ? -8.805 -21.562 -7.414 1 97.12 26 ASN B C 1
ATOM 2280 O O . ASN B 1 26 ? -7.691 -22.031 -7.137 1 97.12 26 ASN B O 1
ATOM 2284 N N . VAL B 1 27 ? -9.844 -22.25 -7.758 1 97.56 27 VAL B N 1
ATOM 2285 C CA . VAL B 1 27 ? -9.805 -23.703 -7.836 1 97.56 27 VAL B CA 1
ATOM 2286 C C . VAL B 1 27 ? -10.555 -24.188 -9.078 1 97.56 27 VAL B C 1
ATOM 2288 O O . VAL B 1 27 ? -11.531 -23.547 -9.5 1 97.56 27 VAL B O 1
ATOM 2291 N N . LEU B 1 28 ? -10.078 -25.297 -9.641 1 98.38 28 LEU B N 1
ATOM 2292 C CA . LEU B 1 28 ? -10.781 -25.906 -10.766 1 98.38 28 LEU B CA 1
ATOM 2293 C C . LEU B 1 28 ? -12.133 -26.469 -10.32 1 98.38 28 LEU B C 1
ATOM 2295 O O . LEU B 1 28 ? -12.211 -27.234 -9.359 1 98.38 28 LEU B O 1
ATOM 2299 N N . GLU B 1 29 ? -13.164 -26.016 -11.016 1 97.12 29 GLU B N 1
ATOM 2300 C CA . GLU B 1 29 ? -14.516 -26.5 -10.758 1 97.12 29 GLU B CA 1
ATOM 2301 C C . GLU B 1 29 ? -14.984 -27.438 -11.867 1 97.12 29 GLU B C 1
ATOM 2303 O O . GLU B 1 29 ? -15.555 -28.5 -11.586 1 97.12 29 GLU B O 1
ATOM 2308 N N . ASP B 1 30 ? -14.781 -27.078 -13.062 1 94.69 30 ASP B N 1
ATOM 2309 C CA . ASP B 1 30 ? -14.961 -27.938 -14.242 1 94.69 30 ASP B CA 1
ATOM 2310 C C . ASP B 1 30 ? -14.172 -27.391 -15.43 1 94.69 30 ASP B C 1
ATOM 2312 O O . ASP B 1 30 ? -13.703 -26.25 -15.406 1 94.69 30 ASP B O 1
ATOM 2316 N N . GLU B 1 31 ? -14.047 -28.266 -16.422 1 98 31 GLU B N 1
ATOM 2317 C CA . GLU B 1 31 ? -13.18 -27.953 -17.547 1 98 31 GLU B CA 1
ATOM 2318 C C . GLU B 1 31 ? -13.75 -26.812 -18.375 1 98 31 GLU B C 1
ATOM 2320 O O . GLU B 1 31 ? -13 -25.938 -18.844 1 98 31 GLU B O 1
ATOM 2325 N N . ALA B 1 32 ? -15.031 -26.781 -18.594 1 98.31 32 ALA B N 1
ATOM 2326 C CA . ALA B 1 32 ? -15.672 -25.75 -19.406 1 98.31 32 ALA B CA 1
ATOM 2327 C C . ALA B 1 32 ? -15.461 -24.359 -18.797 1 98.31 32 ALA B C 1
ATOM 2329 O O . ALA B 1 32 ? -15.133 -23.406 -19.516 1 98.31 32 ALA B O 1
ATOM 2330 N N . LEU B 1 33 ? -15.641 -24.25 -17.516 1 98.25 33 LEU B N 1
ATOM 2331 C CA . LEU B 1 33 ? -15.43 -22.984 -16.812 1 98.25 33 LEU B CA 1
ATOM 2332 C C . LEU B 1 33 ? -13.977 -22.547 -16.922 1 98.25 33 LEU B C 1
ATOM 2334 O O . LEU B 1 33 ? -13.703 -21.359 -17.156 1 98.25 33 LEU B O 1
ATOM 2338 N N . ALA B 1 34 ? -13.078 -23.484 -16.75 1 98.69 34 ALA B N 1
ATOM 2339 C CA . ALA B 1 34 ? -11.656 -23.156 -16.844 1 98.69 34 ALA B CA 1
ATOM 2340 C C . ALA B 1 34 ? -11.297 -22.625 -18.234 1 98.69 34 ALA B C 1
ATOM 2342 O O . ALA B 1 34 ? -10.625 -21.594 -18.359 1 98.69 34 ALA B O 1
ATOM 2343 N N . LEU B 1 35 ? -11.781 -23.312 -19.25 1 98.81 35 LEU B N 1
ATOM 2344 C CA . LEU B 1 35 ? -11.508 -22.922 -20.625 1 98.81 35 LEU B CA 1
ATOM 2345 C C . LEU B 1 35 ? -12.094 -21.547 -20.922 1 98.81 35 LEU B C 1
ATOM 2347 O O . LEU B 1 35 ? -11.414 -20.688 -21.484 1 98.81 35 LEU B O 1
ATOM 2351 N N . ALA B 1 36 ? -13.305 -21.328 -20.531 1 98.69 36 ALA B N 1
ATOM 2352 C CA . ALA B 1 36 ? -13.977 -20.062 -20.797 1 98.69 36 ALA B CA 1
ATOM 2353 C C . ALA B 1 36 ? -13.266 -18.906 -20.094 1 98.69 36 ALA B C 1
ATOM 2355 O O . ALA B 1 36 ? -13.086 -17.844 -20.672 1 98.69 36 ALA B O 1
ATOM 2356 N N . THR B 1 37 ? -12.898 -19.125 -18.859 1 98.75 37 THR B N 1
ATOM 2357 C CA . THR B 1 37 ? -12.203 -18.109 -18.078 1 98.75 37 THR B CA 1
ATOM 2358 C C . THR B 1 37 ? -10.852 -17.781 -18.703 1 98.75 37 THR B C 1
ATOM 2360 O O . THR B 1 37 ? -10.5 -16.609 -18.875 1 98.75 37 THR B O 1
ATOM 2363 N N . ALA B 1 38 ? -10.125 -18.797 -19.078 1 98.88 38 ALA B N 1
ATOM 2364 C CA . ALA B 1 38 ? -8.812 -18.625 -19.688 1 98.88 38 ALA B CA 1
ATOM 2365 C C . ALA B 1 38 ? -8.922 -17.828 -21 1 98.88 38 ALA B C 1
ATOM 2367 O O . ALA B 1 38 ? -8.141 -16.922 -21.25 1 98.88 38 ALA B O 1
ATOM 2368 N N . ARG B 1 39 ? -9.898 -18.188 -21.828 1 98.88 39 ARG B N 1
ATOM 2369 C CA . ARG B 1 39 ? -10.094 -17.5 -23.109 1 98.88 39 ARG B CA 1
ATOM 2370 C C . ARG B 1 39 ? -10.422 -16.031 -22.891 1 98.88 39 ARG B C 1
ATOM 2372 O O . ARG B 1 39 ? -9.906 -15.164 -23.609 1 98.88 39 ARG B O 1
ATOM 2379 N N . HIS B 1 40 ? -11.273 -15.797 -21.938 1 98.81 40 HIS B N 1
ATOM 2380 C CA . HIS B 1 40 ? -11.672 -14.43 -21.641 1 98.81 40 HIS B CA 1
ATOM 2381 C C . HIS B 1 40 ? -10.484 -13.594 -21.188 1 98.81 40 HIS B C 1
ATOM 2383 O O . HIS B 1 40 ? -10.273 -12.484 -21.703 1 98.81 40 HIS B O 1
ATOM 2389 N N . LEU B 1 41 ? -9.711 -14.086 -20.297 1 98.94 41 LEU B N 1
ATOM 2390 C CA . LEU B 1 41 ? -8.57 -13.352 -19.734 1 98.94 41 LEU B CA 1
ATOM 2391 C C . LEU B 1 41 ? -7.469 -13.203 -20.781 1 98.94 41 LEU B C 1
ATOM 2393 O O . LEU B 1 41 ? -6.824 -12.156 -20.859 1 98.94 41 LEU B O 1
ATOM 2397 N N . LYS B 1 42 ? -7.246 -14.281 -21.562 1 98.94 42 LYS B N 1
ATOM 2398 C CA . LYS B 1 42 ? -6.262 -14.188 -22.641 1 98.94 42 LYS B CA 1
ATOM 2399 C C . LYS B 1 42 ? -6.613 -13.07 -23.609 1 98.94 42 LYS B C 1
ATOM 2401 O O . LYS B 1 42 ? -5.758 -12.266 -23.984 1 98.94 42 LYS B O 1
ATOM 2406 N N . ALA B 1 43 ? -7.848 -13.039 -24.016 1 98.88 43 ALA B N 1
ATOM 2407 C CA . ALA B 1 43 ? -8.297 -12.023 -24.969 1 98.88 43 ALA B CA 1
ATOM 2408 C C . ALA B 1 43 ? -8.07 -10.617 -24.406 1 98.88 43 ALA B C 1
ATOM 2410 O O . ALA B 1 43 ? -7.59 -9.734 -25.125 1 98.88 43 ALA B O 1
ATOM 2411 N N . ALA B 1 44 ? -8.469 -10.383 -23.172 1 98.81 44 ALA B N 1
ATOM 2412 C CA . ALA B 1 44 ? -8.273 -9.086 -22.531 1 98.81 44 ALA B CA 1
ATOM 2413 C C . ALA B 1 44 ? -6.789 -8.719 -22.484 1 98.81 44 ALA B C 1
ATOM 2415 O O . ALA B 1 44 ? -6.414 -7.598 -22.828 1 98.81 44 ALA B O 1
ATOM 2416 N N . CYS B 1 45 ? -5.949 -9.672 -22.094 1 98.88 45 CYS B N 1
ATOM 2417 C CA . CYS B 1 45 ? -4.52 -9.414 -21.953 1 98.88 45 CYS B CA 1
ATOM 2418 C C . CYS B 1 45 ? -3.887 -9.156 -23.328 1 98.88 45 CYS B C 1
ATOM 2420 O O . CYS B 1 45 ? -2.988 -8.328 -23.438 1 98.88 45 CYS B O 1
ATOM 2422 N N . GLU B 1 46 ? -4.344 -9.898 -24.344 1 98.75 46 GLU B N 1
ATOM 2423 C CA . GLU B 1 46 ? -3.846 -9.672 -25.688 1 98.75 46 GLU B CA 1
ATOM 2424 C C . GLU B 1 46 ? -4.188 -8.266 -26.172 1 98.75 46 GLU B C 1
ATOM 2426 O O . GLU B 1 46 ? -3.336 -7.57 -26.734 1 98.75 46 GLU B O 1
ATOM 2431 N N . ARG B 1 47 ? -5.387 -7.844 -25.922 1 98.69 47 ARG B N 1
ATOM 2432 C CA . ARG B 1 47 ? -5.793 -6.496 -26.312 1 98.69 47 ARG B CA 1
ATOM 2433 C C . ARG B 1 47 ? -4.953 -5.441 -25.594 1 98.69 47 ARG B C 1
ATOM 2435 O O . ARG B 1 47 ? -4.656 -4.391 -26.172 1 98.69 47 ARG B O 1
ATOM 2442 N N . LEU B 1 48 ? -4.527 -5.754 -24.422 1 98.75 48 LEU B N 1
ATOM 2443 C CA . LEU B 1 48 ? -3.783 -4.801 -23.609 1 98.75 48 LEU B CA 1
ATOM 2444 C C . LEU B 1 48 ? -2.281 -5.012 -23.766 1 98.75 48 LEU B C 1
ATOM 2446 O O . LEU B 1 48 ? -1.484 -4.266 -23.188 1 98.75 48 LEU B O 1
ATOM 2450 N N . GLN B 1 49 ? -1.858 -6.062 -24.469 1 98.56 49 GLN B N 1
ATOM 2451 C CA . GLN B 1 49 ? -0.457 -6.414 -24.672 1 98.56 49 GLN B CA 1
ATOM 2452 C C . GLN B 1 49 ? 0.233 -6.715 -23.344 1 98.56 49 GLN B C 1
ATOM 2454 O O . GLN B 1 49 ? 1.339 -6.234 -23.094 1 98.56 49 GLN B O 1
ATOM 2459 N N . LEU B 1 50 ? -0.473 -7.41 -22.516 1 98.81 50 LEU B N 1
ATOM 2460 C CA . LEU B 1 50 ? 0.085 -7.875 -21.25 1 98.81 50 LEU B CA 1
ATOM 2461 C C . LEU B 1 50 ? 0.4 -9.367 -21.312 1 98.81 50 LEU B C 1
ATOM 2463 O O . LEU B 1 50 ? -0.398 -10.156 -21.828 1 98.81 50 LEU B O 1
ATOM 2467 N N . PRO B 1 51 ? 1.638 -9.758 -20.859 1 98.88 51 PRO B N 1
ATOM 2468 C CA . PRO B 1 51 ? 1.881 -11.195 -20.719 1 98.88 51 PRO B CA 1
ATOM 2469 C C . PRO B 1 51 ? 0.915 -11.867 -19.734 1 98.88 51 PRO B C 1
ATOM 2471 O O . PRO B 1 51 ? 0.587 -11.297 -18.703 1 98.88 51 PRO B O 1
ATOM 2474 N N . PHE B 1 52 ? 0.469 -13.078 -20.156 1 98.88 52 PHE B N 1
ATOM 2475 C CA . PHE B 1 52 ? -0.604 -13.719 -19.391 1 98.88 52 PHE B CA 1
ATOM 2476 C C . PHE B 1 52 ? -0.249 -15.164 -19.062 1 98.88 52 PHE B C 1
ATOM 2478 O O . PHE B 1 52 ? 0.261 -15.891 -19.922 1 98.88 52 PHE B O 1
ATOM 2485 N N . VAL B 1 53 ? -0.433 -15.523 -17.766 1 98.94 53 VAL B N 1
ATOM 2486 C CA . VAL B 1 53 ? -0.359 -16.891 -17.266 1 98.94 53 VAL B CA 1
ATOM 2487 C C . VAL B 1 53 ? -1.69 -17.281 -16.625 1 98.94 53 VAL B C 1
ATOM 2489 O O . VAL B 1 53 ? -2.178 -16.594 -15.719 1 98.94 53 VAL B O 1
ATOM 2492 N N . PHE B 1 54 ? -2.281 -18.391 -17.094 1 98.94 54 PHE B N 1
ATOM 2493 C CA . PHE B 1 54 ? -3.525 -18.859 -16.5 1 98.94 54 PHE B CA 1
ATOM 2494 C C . PHE B 1 54 ? -3.254 -19.641 -15.219 1 98.94 54 PHE B C 1
ATOM 2496 O O . PHE B 1 54 ? -2.389 -20.516 -15.195 1 98.94 54 PHE B O 1
ATOM 2503 N N . LYS B 1 55 ? -3.994 -19.297 -14.172 1 98.81 55 LYS B N 1
ATOM 2504 C CA . LYS B 1 55 ? -3.809 -19.984 -12.891 1 98.81 55 LYS B CA 1
ATOM 2505 C C . LYS B 1 55 ? -5.102 -20.641 -12.422 1 98.81 55 LYS B C 1
ATOM 2507 O O . LYS B 1 55 ? -6.184 -20.062 -12.57 1 98.81 55 LYS B O 1
ATOM 2512 N N . ALA B 1 56 ? -4.977 -21.812 -11.922 1 98.75 56 ALA B N 1
ATOM 2513 C CA . ALA B 1 56 ? -6.023 -22.5 -11.164 1 98.75 56 ALA B CA 1
ATOM 2514 C C . ALA B 1 56 ? -5.438 -23.609 -10.305 1 98.75 56 ALA B C 1
ATOM 2516 O O . ALA B 1 56 ? -4.453 -24.25 -10.695 1 98.75 56 ALA B O 1
ATOM 2517 N N . SER B 1 57 ? -6.051 -23.828 -9.211 1 98.44 57 SER B N 1
ATOM 2518 C CA . SER B 1 57 ? -5.602 -24.922 -8.344 1 98.44 57 SER B CA 1
ATOM 2519 C C . SER B 1 57 ? -6.336 -26.219 -8.656 1 98.44 57 SER B C 1
ATOM 2521 O O . SER B 1 57 ? -7.531 -26.203 -8.961 1 98.44 57 SER B O 1
ATOM 2523 N N . PHE B 1 58 ? -5.621 -27.344 -8.531 1 98.25 58 PHE B N 1
ATOM 2524 C CA . PHE B 1 58 ? -6.242 -28.656 -8.727 1 98.25 58 PHE B CA 1
ATOM 2525 C C . PHE B 1 58 ? -6.719 -29.234 -7.395 1 98.25 58 PHE B C 1
ATOM 2527 O O . PHE B 1 58 ? -7.496 -30.188 -7.371 1 98.25 58 PHE B O 1
ATOM 2534 N N . ASP B 1 59 ? -6.164 -28.625 -6.363 1 96.62 59 ASP B N 1
ATOM 2535 C CA . ASP B 1 59 ? -6.457 -29.047 -5 1 96.62 59 ASP B CA 1
ATOM 2536 C C . ASP B 1 59 ? -6.242 -27.922 -4.004 1 96.62 59 ASP B C 1
ATOM 2538 O O . ASP B 1 59 ? -5.293 -27.141 -4.141 1 96.62 59 ASP B O 1
ATOM 2542 N N . LYS B 1 60 ? -7.176 -27.844 -3.088 1 94.81 60 LYS B N 1
ATOM 2543 C CA . LYS B 1 60 ? -6.984 -26.953 -1.939 1 94.81 60 LYS B CA 1
ATOM 2544 C C . LYS B 1 60 ? -6.695 -27.75 -0.673 1 94.81 60 LYS B C 1
ATOM 2546 O O . LYS B 1 60 ? -7.617 -28.109 0.065 1 94.81 60 LYS B O 1
ATOM 2551 N N . ALA B 1 61 ? -5.449 -27.844 -0.424 1 91.5 61 ALA B N 1
ATOM 2552 C CA . ALA B 1 61 ? -5.043 -28.766 0.624 1 91.5 61 ALA B CA 1
ATOM 2553 C C . ALA B 1 61 ? -4.859 -28.047 1.957 1 91.5 61 ALA B C 1
ATOM 2555 O O . ALA B 1 61 ? -4.586 -28.688 2.979 1 91.5 61 ALA B O 1
ATOM 2556 N N . ASN B 1 62 ? -4.957 -26.719 1.942 1 85.12 62 ASN B N 1
ATOM 2557 C CA . ASN B 1 62 ? -4.84 -25.922 3.154 1 85.12 62 ASN B CA 1
ATOM 2558 C C . ASN B 1 62 ? -6.129 -25.156 3.453 1 85.12 62 ASN B C 1
ATOM 2560 O O . ASN B 1 62 ? -6.164 -23.938 3.369 1 85.12 62 ASN B O 1
ATOM 2564 N N . ARG B 1 63 ? -7.094 -25.969 3.912 1 83.81 63 ARG B N 1
ATOM 2565 C CA . ARG B 1 63 ? -8.391 -25.375 4.254 1 83.81 63 ARG B CA 1
ATOM 2566 C C . ARG B 1 63 ? -8.617 -25.406 5.762 1 83.81 63 ARG B C 1
ATOM 2568 O O . ARG B 1 63 ? -8.094 -26.281 6.461 1 83.81 63 ARG B O 1
ATOM 2575 N N . SER B 1 64 ? -9.438 -24.484 6.176 1 80.75 64 SER B N 1
ATOM 2576 C CA . SER B 1 64 ? -9.766 -24.453 7.598 1 80.75 64 SER B CA 1
ATOM 2577 C C . SER B 1 64 ? -10.633 -25.656 7.988 1 80.75 64 SER B C 1
ATOM 2579 O O . SER B 1 64 ? -10.438 -26.25 9.055 1 80.75 64 SER B O 1
ATOM 2581 N N . SER B 1 65 ? -11.5 -25.984 7.055 1 84.56 65 SER B N 1
ATOM 2582 C CA . SER B 1 65 ? -12.461 -27.047 7.348 1 84.56 65 SER B CA 1
ATOM 2583 C C . SER B 1 65 ? -12.273 -28.234 6.418 1 84.56 65 SER B C 1
ATOM 2585 O O . SER B 1 65 ? -12.016 -28.062 5.223 1 84.56 65 SER B O 1
ATOM 2587 N N . ILE B 1 66 ? -12.547 -29.438 6.91 1 89.06 66 ILE B N 1
ATOM 2588 C CA . ILE B 1 66 ? -12.422 -30.672 6.137 1 89.06 66 ILE B CA 1
ATOM 2589 C C . ILE B 1 66 ? -13.555 -30.75 5.117 1 89.06 66 ILE B C 1
ATOM 2591 O O . ILE B 1 66 ? -13.445 -31.484 4.125 1 89.06 66 ILE B O 1
ATOM 2595 N N . SER B 1 67 ? -14.609 -30.062 5.34 1 88.19 67 SER B N 1
ATOM 2596 C CA . SER B 1 67 ? -15.812 -30.188 4.527 1 88.19 67 SER B CA 1
ATOM 2597 C C . SER B 1 67 ? -15.773 -29.234 3.338 1 88.19 67 SER B C 1
ATOM 2599 O O . SER B 1 67 ? -16.656 -29.266 2.479 1 88.19 67 SER B O 1
ATOM 2601 N N . SER B 1 68 ? -14.711 -28.469 3.297 1 88.75 68 SER B N 1
ATOM 2602 C CA . SER B 1 68 ? -14.609 -27.484 2.219 1 88.75 68 SER B CA 1
ATOM 2603 C C . SER B 1 68 ? -14.25 -28.156 0.896 1 88.75 68 SER B C 1
ATOM 2605 O O . SER B 1 68 ? -13.508 -29.141 0.875 1 88.75 68 SER B O 1
ATOM 2607 N N . TYR B 1 69 ? -14.82 -27.625 -0.194 1 91.81 69 TYR B N 1
ATOM 2608 C CA . TYR B 1 69 ? -14.469 -28.125 -1.521 1 91.81 69 TYR B CA 1
ATOM 2609 C C . TYR B 1 69 ? -12.969 -28 -1.765 1 91.81 69 TYR B C 1
ATOM 2611 O O . TYR B 1 69 ? -12.359 -26.984 -1.438 1 91.81 69 TYR B O 1
ATOM 2619 N N . ARG B 1 70 ? -12.336 -28.938 -2.484 1 94.62 70 ARG B N 1
ATOM 2620 C CA . ARG B 1 70 ? -10.875 -28.953 -2.609 1 94.62 70 ARG B CA 1
ATOM 2621 C C . ARG B 1 70 ? -10.453 -28.984 -4.074 1 94.62 70 ARG B C 1
ATOM 2623 O O . ARG B 1 70 ? -9.297 -28.719 -4.395 1 94.62 70 ARG B O 1
ATOM 2630 N N . GLY B 1 71 ? -11.367 -29.25 -4.98 1 95.81 71 GLY B N 1
ATOM 2631 C CA . GLY B 1 71 ? -11.008 -29.375 -6.387 1 95.81 71 GLY B CA 1
ATOM 2632 C C . GLY B 1 71 ? -11.047 -30.797 -6.898 1 95.81 71 GLY B C 1
ATOM 2633 O O . GLY B 1 71 ? -11.406 -31.719 -6.16 1 95.81 71 GLY B O 1
ATOM 2634 N N . PRO B 1 72 ? -10.688 -31.078 -8.078 1 97.31 72 PRO B N 1
ATOM 2635 C CA . PRO B 1 72 ? -10.836 -32.375 -8.742 1 97.31 72 PRO B CA 1
ATOM 2636 C C . PRO B 1 72 ? -9.711 -33.344 -8.391 1 97.31 72 PRO B C 1
ATOM 2638 O O . PRO B 1 72 ? -9.797 -34.531 -8.719 1 97.31 72 PRO B O 1
ATOM 2641 N N . GLY B 1 73 ? -8.648 -32.875 -7.777 1 97.19 73 GLY B N 1
ATOM 2642 C CA . GLY B 1 73 ? -7.5 -33.719 -7.488 1 97.19 73 GLY B CA 1
ATOM 2643 C C . GLY B 1 73 ? -6.441 -33.688 -8.578 1 97.19 73 GLY B C 1
ATOM 2644 O O . GLY B 1 73 ? -6.637 -33.031 -9.617 1 97.19 73 GLY B O 1
ATOM 2645 N N . LEU B 1 74 ? -5.355 -34.344 -8.305 1 97.69 74 LEU B N 1
ATOM 2646 C CA . LEU B 1 74 ? -4.148 -34.188 -9.102 1 97.69 74 LEU B CA 1
ATOM 2647 C C . LEU B 1 74 ? -4.379 -34.656 -10.531 1 97.69 74 LEU B C 1
ATOM 2649 O O . LEU B 1 74 ? -4.145 -33.906 -11.484 1 97.69 74 LEU B O 1
ATOM 2653 N N . GLU B 1 75 ? -4.887 -35.875 -10.695 1 97.94 75 GLU B N 1
ATOM 2654 C CA . GLU B 1 75 ? -5.012 -36.469 -12.023 1 97.94 75 GLU B CA 1
ATOM 2655 C C . GLU B 1 75 ? -6 -35.688 -12.883 1 97.94 75 GLU B C 1
ATOM 2657 O O . GLU B 1 75 ? -5.645 -35.188 -13.961 1 97.94 75 GLU B O 1
ATOM 2662 N N . ALA B 1 76 ? -7.18 -35.531 -12.375 1 98.25 76 ALA B N 1
ATOM 2663 C CA . ALA B 1 76 ? -8.203 -34.781 -13.117 1 98.25 76 ALA B CA 1
ATOM 2664 C C . ALA B 1 76 ? -7.816 -33.312 -13.305 1 98.25 76 ALA B C 1
ATOM 2666 O O . ALA B 1 76 ? -8.07 -32.719 -14.352 1 98.25 76 ALA B O 1
ATOM 2667 N N . GLY B 1 77 ? -7.207 -32.75 -12.281 1 98.44 77 GLY B N 1
ATOM 2668 C CA . GLY B 1 77 ? -6.762 -31.375 -12.352 1 98.44 77 GLY B CA 1
ATOM 2669 C C . GLY B 1 77 ? -5.703 -31.156 -13.414 1 98.44 77 GLY B C 1
ATOM 2670 O O . GLY B 1 77 ? -5.777 -30.188 -14.172 1 98.44 77 GLY B O 1
ATOM 2671 N N . LEU B 1 78 ? -4.75 -32.031 -13.461 1 98.38 78 LEU B N 1
ATOM 2672 C CA . LEU B 1 78 ? -3.689 -31.938 -14.461 1 98.38 78 LEU B CA 1
ATOM 2673 C C . LEU B 1 78 ? -4.258 -32.062 -15.867 1 98.38 78 LEU B C 1
ATOM 2675 O O . LEU B 1 78 ? -3.812 -31.359 -16.781 1 98.38 78 LEU B O 1
ATOM 2679 N N . ALA B 1 79 ? -5.203 -32.969 -16.016 1 98.56 79 ALA B N 1
ATOM 2680 C CA . ALA B 1 79 ? -5.844 -33.125 -17.328 1 98.56 79 ALA B CA 1
ATOM 2681 C C . ALA B 1 79 ? -6.535 -31.844 -17.75 1 98.56 79 ALA B C 1
ATOM 2683 O O . ALA B 1 79 ? -6.43 -31.422 -18.906 1 98.56 79 ALA B O 1
ATOM 2684 N N . MET B 1 80 ? -7.242 -31.188 -16.844 1 98.75 80 MET B N 1
ATOM 2685 C CA . MET B 1 80 ? -7.945 -29.938 -17.125 1 98.75 80 MET B CA 1
ATOM 2686 C C . MET B 1 80 ? -6.957 -28.812 -17.469 1 98.75 80 MET B C 1
ATOM 2688 O O . MET B 1 80 ? -7.164 -28.062 -18.406 1 98.75 80 MET B O 1
ATOM 2692 N N . LEU B 1 81 ? -5.891 -28.734 -16.672 1 98.88 81 LEU B N 1
ATOM 2693 C CA . LEU B 1 81 ? -4.879 -27.703 -16.906 1 98.88 81 LEU B CA 1
ATOM 2694 C C . LEU B 1 81 ? -4.191 -27.906 -18.25 1 98.88 81 LEU B C 1
ATOM 2696 O O . LEU B 1 81 ? -3.91 -26.938 -18.953 1 98.88 81 LEU B O 1
ATOM 2700 N N . LYS B 1 82 ? -3.922 -29.188 -18.562 1 98.75 82 LYS B N 1
ATOM 2701 C CA . LYS B 1 82 ? -3.338 -29.5 -19.859 1 98.75 82 LYS B CA 1
ATOM 2702 C C . LYS B 1 82 ? -4.277 -29.094 -21 1 98.75 82 LYS B C 1
ATOM 2704 O O . LYS B 1 82 ? -3.83 -28.578 -22.031 1 98.75 82 LYS B O 1
ATOM 2709 N N . ALA B 1 83 ? -5.543 -29.359 -20.797 1 98.81 83 ALA B N 1
ATOM 2710 C CA . ALA B 1 83 ? -6.527 -28.969 -21.797 1 98.81 83 ALA B CA 1
ATOM 2711 C C . ALA B 1 83 ? -6.512 -27.453 -22.031 1 98.81 83 ALA B C 1
ATOM 2713 O O . ALA B 1 83 ? -6.551 -26.984 -23.172 1 98.81 83 ALA B O 1
ATOM 2714 N N . VAL B 1 84 ? -6.461 -26.656 -20.953 1 98.88 84 VAL B N 1
ATOM 2715 C CA . VAL B 1 84 ? -6.402 -25.203 -21.062 1 98.88 84 VAL B CA 1
ATOM 2716 C C . VAL B 1 84 ? -5.133 -24.797 -21.812 1 98.88 84 VAL B C 1
ATOM 2718 O O . VAL B 1 84 ? -5.188 -23.984 -22.734 1 98.88 84 VAL B O 1
ATOM 2721 N N . LYS B 1 85 ? -4.023 -25.406 -21.422 1 98.81 85 LYS B N 1
ATOM 2722 C CA . LYS B 1 85 ? -2.74 -25.109 -22.047 1 98.81 85 LYS B CA 1
ATOM 2723 C C . LYS B 1 85 ? -2.791 -25.359 -23.547 1 98.81 85 LYS B C 1
ATOM 2725 O O . LYS B 1 85 ? -2.402 -24.5 -24.344 1 98.81 85 LYS B O 1
ATOM 2730 N N . ASP B 1 86 ? -3.305 -26.484 -23.953 1 98.5 86 ASP B N 1
ATOM 2731 C CA . ASP B 1 86 ? -3.287 -26.922 -25.344 1 98.5 86 ASP B CA 1
ATOM 2732 C C . ASP B 1 86 ? -4.32 -26.172 -26.172 1 98.5 86 ASP B C 1
ATOM 2734 O O . ASP B 1 86 ? -4.039 -25.766 -27.312 1 98.5 86 ASP B O 1
ATOM 2738 N N . GLN B 1 87 ? -5.488 -25.969 -25.641 1 98.75 87 GLN B N 1
ATOM 2739 C CA . GLN B 1 87 ? -6.59 -25.422 -26.422 1 98.75 87 GLN B CA 1
ATOM 2740 C C . GLN B 1 87 ? -6.539 -23.891 -26.453 1 98.75 87 GLN B C 1
ATOM 2742 O O . GLN B 1 87 ? -6.871 -23.281 -27.469 1 98.75 87 GLN B O 1
ATOM 2747 N N . VAL B 1 88 ? -6.207 -23.266 -25.312 1 98.75 88 VAL B N 1
ATOM 2748 C CA . VAL B 1 88 ? -6.211 -21.812 -25.234 1 98.75 88 VAL B CA 1
ATOM 2749 C C . VAL B 1 88 ? -4.832 -21.266 -25.609 1 98.75 88 VAL B C 1
ATOM 2751 O O . VAL B 1 88 ? -4.715 -20.141 -26.094 1 98.75 88 VAL B O 1
ATOM 2754 N N . GLY B 1 89 ? -3.777 -22.078 -25.422 1 98.5 89 GLY B N 1
ATOM 2755 C CA . GLY B 1 89 ? -2.438 -21.656 -25.797 1 98.5 89 GLY B CA 1
ATOM 2756 C C . GLY B 1 89 ? -1.851 -20.625 -24.844 1 98.5 89 GLY B C 1
ATOM 2757 O O . GLY B 1 89 ? -1.356 -19.578 -25.281 1 98.5 89 GLY B O 1
ATOM 2758 N N . VAL B 1 90 ? -1.856 -20.906 -23.562 1 98.75 90 VAL B N 1
ATOM 2759 C CA . VAL B 1 90 ? -1.315 -20.016 -22.547 1 98.75 90 VAL B CA 1
ATOM 2760 C C . VAL B 1 90 ? -0.463 -20.812 -21.562 1 98.75 90 VAL B C 1
ATOM 2762 O O . VAL B 1 90 ? -0.699 -22 -21.344 1 98.75 90 VAL B O 1
ATOM 2765 N N . PRO B 1 91 ? 0.59 -20.156 -20.984 1 98.88 91 PRO B N 1
ATOM 2766 C CA . PRO B 1 91 ? 1.273 -20.828 -19.875 1 98.88 91 PRO B CA 1
ATOM 2767 C C . PRO B 1 91 ? 0.363 -21.047 -18.672 1 98.88 91 PRO B C 1
ATOM 2769 O O . PRO B 1 91 ? -0.611 -20.312 -18.484 1 98.88 91 PRO B O 1
ATOM 2772 N N . ILE B 1 92 ? 0.715 -22.047 -17.859 1 98.94 92 ILE B N 1
ATOM 2773 C CA . ILE B 1 92 ? -0.132 -22.469 -16.75 1 98.94 92 ILE B CA 1
ATOM 2774 C C . ILE B 1 92 ? 0.619 -22.297 -15.438 1 98.94 92 ILE B C 1
ATOM 2776 O O . ILE B 1 92 ? 1.806 -22.609 -15.344 1 98.94 92 ILE B O 1
ATOM 2780 N N . ALA B 1 93 ? -0.074 -21.781 -14.43 1 98.94 93 ALA B N 1
ATOM 2781 C CA . ALA B 1 93 ? 0.401 -21.734 -13.047 1 98.94 93 ALA B CA 1
ATOM 2782 C C . ALA B 1 93 ? -0.54 -22.5 -12.117 1 98.94 93 ALA B C 1
ATOM 2784 O O . ALA B 1 93 ? -1.762 -22.406 -12.25 1 98.94 93 ALA B O 1
ATOM 2785 N N . THR B 1 94 ? -0.029 -23.312 -11.25 1 98.81 94 THR B N 1
ATOM 2786 C CA . THR B 1 94 ? -0.805 -23.953 -10.195 1 98.81 94 THR B CA 1
ATOM 2787 C C . THR B 1 94 ? 0.055 -24.172 -8.961 1 98.81 94 THR B C 1
ATOM 2789 O O . THR B 1 94 ? 1.285 -24.141 -9.039 1 98.81 94 THR B O 1
ATOM 2792 N N . ASP B 1 95 ? -0.558 -24.375 -7.844 1 98.31 95 ASP B N 1
ATOM 2793 C CA . ASP B 1 95 ? 0.153 -24.609 -6.59 1 98.31 95 ASP B CA 1
ATOM 2794 C C . ASP B 1 95 ? 0.425 -26.094 -6.387 1 98.31 95 ASP B C 1
ATOM 2796 O O . ASP B 1 95 ? -0.133 -26.938 -7.094 1 98.31 95 ASP B O 1
ATOM 2800 N N . ILE B 1 96 ? 1.297 -26.391 -5.539 1 98.69 96 ILE B N 1
ATOM 2801 C CA . ILE B 1 96 ? 1.711 -27.734 -5.152 1 98.69 96 ILE B CA 1
ATOM 2802 C C . ILE B 1 96 ? 1.526 -27.922 -3.648 1 98.69 96 ILE B C 1
ATOM 2804 O O . ILE B 1 96 ? 1.605 -26.953 -2.883 1 98.69 96 ILE B O 1
ATOM 2808 N N . HIS B 1 97 ? 1.328 -29.219 -3.209 1 97.94 97 HIS B N 1
ATOM 2809 C CA . HIS B 1 97 ? 1 -29.422 -1.803 1 97.94 97 HIS B CA 1
ATOM 2810 C C . HIS B 1 97 ? 1.892 -30.5 -1.182 1 97.94 97 HIS B C 1
ATOM 2812 O O . HIS B 1 97 ? 2.016 -30.578 0.042 1 97.94 97 HIS B O 1
ATOM 2818 N N . GLU B 1 98 ? 2.467 -31.359 -1.976 1 97.75 98 GLU B N 1
ATOM 2819 C CA . GLU B 1 98 ? 3.381 -32.375 -1.475 1 97.75 98 GLU B CA 1
ATOM 2820 C C . GLU B 1 98 ? 4.477 -32.688 -2.492 1 97.75 98 GLU B C 1
ATOM 2822 O O . GLU B 1 98 ? 4.258 -32.562 -3.701 1 97.75 98 GLU B O 1
ATOM 2827 N N . PRO B 1 99 ? 5.621 -33.094 -2.002 1 98.44 99 PRO B N 1
ATOM 2828 C CA . PRO B 1 99 ? 6.797 -33.25 -2.863 1 98.44 99 PRO B CA 1
ATOM 2829 C C . PRO B 1 99 ? 6.559 -34.219 -4.023 1 98.44 99 PRO B C 1
ATOM 2831 O O . PRO B 1 99 ? 7.047 -34 -5.133 1 98.44 99 PRO B O 1
ATOM 2834 N N . GLY B 1 100 ? 5.801 -35.25 -3.832 1 98.44 100 GLY B N 1
ATOM 2835 C CA . GLY B 1 100 ? 5.57 -36.25 -4.848 1 98.44 100 GLY B CA 1
ATOM 2836 C C . GLY B 1 100 ? 4.805 -35.719 -6.047 1 98.44 100 GLY B C 1
ATOM 2837 O O . GLY B 1 100 ? 4.793 -36.375 -7.105 1 98.44 100 GLY B O 1
ATOM 2838 N N . GLN B 1 101 ? 4.191 -34.625 -5.945 1 98.56 101 GLN B N 1
ATOM 2839 C CA . GLN B 1 101 ? 3.402 -34 -7.016 1 98.56 101 GLN B CA 1
ATOM 2840 C C . GLN B 1 101 ? 4.289 -33.25 -7.984 1 98.56 101 GLN B C 1
ATOM 2842 O O . GLN B 1 101 ? 3.854 -32.875 -9.078 1 98.56 101 GLN B O 1
ATOM 2847 N N . ALA B 1 102 ? 5.535 -32.969 -7.625 1 98.81 102 ALA B N 1
ATOM 2848 C CA . ALA B 1 102 ? 6.395 -32.031 -8.367 1 98.81 102 ALA B CA 1
ATOM 2849 C C . ALA B 1 102 ? 6.621 -32.531 -9.789 1 98.81 102 ALA B C 1
ATOM 2851 O O . ALA B 1 102 ? 6.5 -31.75 -10.742 1 98.81 102 ALA B O 1
ATOM 2852 N N . GLY B 1 103 ? 6.984 -33.719 -9.977 1 98.5 103 GLY B N 1
ATOM 2853 C CA . GLY B 1 103 ? 7.23 -34.281 -11.297 1 98.5 103 GLY B CA 1
ATOM 2854 C C . GLY B 1 103 ? 6.043 -34.188 -12.227 1 98.5 103 GLY B C 1
ATOM 2855 O O . GLY B 1 103 ? 6.121 -33.531 -13.266 1 98.5 103 GLY B O 1
ATOM 2856 N N . PRO B 1 104 ? 4.926 -34.844 -11.812 1 98.62 104 PRO B N 1
ATOM 2857 C CA . PRO B 1 104 ? 3.721 -34.781 -12.641 1 98.62 104 PRO B CA 1
ATOM 2858 C C . PRO B 1 104 ? 3.312 -33.344 -12.969 1 98.62 104 PRO B C 1
ATOM 2860 O O . PRO B 1 104 ? 2.955 -33.031 -14.109 1 98.62 104 PRO B O 1
ATOM 2863 N N . LEU B 1 105 ? 3.354 -32.438 -12.047 1 98.81 105 LEU B N 1
ATOM 2864 C CA . LEU B 1 105 ? 2.959 -31.062 -12.273 1 98.81 105 LEU B CA 1
ATOM 2865 C C . LEU B 1 105 ? 3.893 -30.375 -13.266 1 98.81 105 LEU B C 1
ATOM 2867 O O . LEU B 1 105 ? 3.439 -29.656 -14.156 1 98.81 105 LEU B O 1
ATOM 2871 N N . ALA B 1 106 ? 5.184 -30.641 -13.133 1 98.56 106 ALA B N 1
ATOM 2872 C CA . ALA B 1 106 ? 6.188 -29.984 -13.961 1 98.56 106 ALA B CA 1
ATOM 2873 C C . ALA B 1 106 ? 6.027 -30.375 -15.43 1 98.56 106 ALA B C 1
ATOM 2875 O O . ALA B 1 106 ? 6.523 -29.688 -16.328 1 98.56 106 ALA B O 1
ATOM 2876 N N . GLU B 1 107 ? 5.336 -31.453 -15.688 1 98 107 GLU B N 1
ATOM 2877 C CA . GLU B 1 107 ? 5.098 -31.891 -17.062 1 98 107 GLU B CA 1
ATOM 2878 C C . GLU B 1 107 ? 4.078 -31 -17.75 1 98 107 GLU B C 1
ATOM 2880 O O . GLU B 1 107 ? 4.02 -30.969 -18.984 1 98 107 GLU B O 1
ATOM 2885 N N . VAL B 1 108 ? 3.311 -30.281 -16.969 1 98.38 108 VAL B N 1
ATOM 2886 C CA . VAL B 1 108 ? 2.197 -29.547 -17.562 1 98.38 108 VAL B CA 1
ATOM 2887 C C . VAL B 1 108 ? 2.357 -28.047 -17.266 1 98.38 108 VAL B C 1
ATOM 2889 O O . VAL B 1 108 ? 2.127 -27.219 -18.156 1 98.38 108 VAL B O 1
ATOM 2892 N N . VAL B 1 109 ? 2.781 -27.672 -16.109 1 98.38 109 VAL B N 1
ATOM 2893 C CA . VAL B 1 109 ? 2.705 -26.281 -15.672 1 98.38 109 VAL B CA 1
ATOM 2894 C C . VAL B 1 109 ? 4 -25.547 -16.031 1 98.38 109 VAL B C 1
ATOM 2896 O O . VAL B 1 109 ? 5.039 -26.172 -16.219 1 98.38 109 VAL B O 1
ATOM 2899 N N . ASP B 1 110 ? 3.961 -24.266 -16.156 1 98.81 110 ASP B N 1
ATOM 2900 C CA . ASP B 1 110 ? 5.09 -23.422 -16.531 1 98.81 110 ASP B CA 1
ATOM 2901 C C . ASP B 1 110 ? 5.59 -22.609 -15.344 1 98.81 110 ASP B C 1
ATOM 2903 O O . ASP B 1 110 ? 6.758 -22.219 -15.289 1 98.81 110 ASP B O 1
ATOM 2907 N N . LEU B 1 111 ? 4.719 -22.297 -14.453 1 98.88 111 LEU B N 1
ATOM 2908 C CA . LEU B 1 111 ? 4.98 -21.641 -13.18 1 98.88 111 LEU B CA 1
ATOM 2909 C C . LEU B 1 111 ? 4.445 -22.469 -12.016 1 98.88 111 LEU B C 1
ATOM 2911 O O . LEU B 1 111 ? 3.234 -22.547 -11.805 1 98.88 111 LEU B O 1
ATOM 2915 N N . LEU B 1 112 ? 5.336 -23.094 -11.352 1 98.94 112 LEU B N 1
ATOM 2916 C CA . LEU B 1 112 ? 4.934 -23.906 -10.211 1 98.94 112 LEU B CA 1
ATOM 2917 C C . LEU B 1 112 ? 4.938 -23.078 -8.93 1 98.94 112 LEU B C 1
ATOM 2919 O O . LEU B 1 112 ? 5.941 -22.438 -8.594 1 98.94 112 LEU B O 1
ATOM 2923 N N . GLN B 1 113 ? 3.814 -23.094 -8.266 1 98.88 113 GLN B N 1
ATOM 2924 C CA . GLN B 1 113 ? 3.621 -22.156 -7.16 1 98.88 113 GLN B CA 1
ATOM 2925 C C . GLN B 1 113 ? 3.738 -22.875 -5.816 1 98.88 113 GLN B C 1
ATOM 2927 O O . GLN B 1 113 ? 3.068 -23.875 -5.578 1 98.88 113 GLN B O 1
ATOM 2932 N N . ILE B 1 114 ? 4.617 -22.406 -4.961 1 98.75 114 ILE B N 1
ATOM 2933 C CA . ILE B 1 114 ? 4.652 -22.797 -3.557 1 98.75 114 ILE B CA 1
ATOM 2934 C C . ILE B 1 114 ? 3.693 -21.922 -2.756 1 98.75 114 ILE B C 1
ATOM 2936 O O . ILE B 1 114 ? 3.875 -20.703 -2.676 1 98.75 114 ILE B O 1
ATOM 2940 N N . PRO B 1 115 ? 2.646 -22.531 -2.16 1 97.75 115 PRO B N 1
ATOM 2941 C CA . PRO B 1 115 ? 1.726 -21.734 -1.354 1 97.75 115 PRO B CA 1
ATOM 2942 C C . PRO B 1 115 ? 2.404 -21.094 -0.147 1 97.75 115 PRO B C 1
ATOM 2944 O O . PRO B 1 115 ? 3.428 -21.594 0.329 1 97.75 115 PRO B O 1
ATOM 2947 N N . ALA B 1 116 ? 1.823 -20.078 0.385 1 97.19 116 ALA B N 1
ATOM 2948 C CA . ALA B 1 116 ? 2.398 -19.219 1.414 1 97.19 116 ALA B CA 1
ATOM 2949 C C . ALA B 1 116 ? 2.777 -20.016 2.654 1 97.19 116 ALA B C 1
ATOM 2951 O O . ALA B 1 116 ? 3.891 -19.891 3.17 1 97.19 116 ALA B O 1
ATOM 2952 N N . PHE B 1 117 ? 1.941 -20.922 3.119 1 95.31 117 PHE B N 1
ATOM 2953 C CA . PHE B 1 117 ? 2.16 -21.641 4.371 1 95.31 117 PHE B CA 1
ATOM 2954 C C . PHE B 1 117 ? 3.271 -22.672 4.223 1 95.31 117 PHE B C 1
ATOM 2956 O O . PHE B 1 117 ? 3.818 -23.156 5.215 1 95.31 117 PHE B O 1
ATOM 2963 N N . LEU B 1 118 ? 3.564 -22.984 2.951 1 97.25 118 LEU B N 1
ATOM 2964 C CA . LEU B 1 118 ? 4.488 -24.094 2.723 1 97.25 118 LEU B CA 1
ATOM 2965 C C . LEU B 1 118 ? 5.844 -23.578 2.244 1 97.25 118 LEU B C 1
ATOM 2967 O O . LEU B 1 118 ? 6.723 -24.375 1.895 1 97.25 118 LEU B O 1
ATOM 2971 N N . CYS B 1 119 ? 6.031 -22.297 2.322 1 97.62 119 CYS B N 1
ATOM 2972 C CA . CYS B 1 119 ? 7.211 -21.688 1.71 1 97.62 119 CYS B CA 1
ATOM 2973 C C . CYS B 1 119 ? 8.477 -22.094 2.455 1 97.62 119 CYS B C 1
ATOM 2975 O O . CYS B 1 119 ? 9.586 -21.922 1.939 1 97.62 119 CYS B O 1
ATOM 2977 N N . ARG B 1 120 ? 8.305 -22.641 3.695 1 96.56 120 ARG B N 1
ATOM 2978 C CA . ARG B 1 120 ? 9.469 -23.062 4.469 1 96.56 120 ARG B CA 1
ATOM 2979 C C . ARG B 1 120 ? 9.656 -24.562 4.41 1 96.56 120 ARG B C 1
ATOM 2981 O O . ARG B 1 120 ? 10.625 -25.109 4.957 1 96.56 120 ARG B O 1
ATOM 2988 N N . GLN B 1 121 ? 8.75 -25.297 3.803 1 97.38 121 GLN B N 1
ATOM 2989 C CA . GLN B 1 121 ? 8.859 -26.766 3.732 1 97.38 121 GLN B CA 1
ATOM 2990 C C . GLN B 1 121 ? 9.961 -27.188 2.766 1 97.38 121 GLN B C 1
ATOM 2992 O O . GLN B 1 121 ? 9.75 -27.219 1.551 1 97.38 121 GLN B O 1
ATOM 2997 N N . THR B 1 122 ? 11.031 -27.594 3.336 1 98.31 122 THR B N 1
ATOM 2998 C CA . THR B 1 122 ? 12.266 -27.766 2.578 1 98.31 122 THR B CA 1
ATOM 2999 C C . THR B 1 122 ? 12.094 -28.828 1.502 1 98.31 122 THR B C 1
ATOM 3001 O O . THR B 1 122 ? 12.422 -28.609 0.336 1 98.31 122 THR B O 1
ATOM 3004 N N . ASP B 1 123 ? 11.562 -29.984 1.83 1 98.5 123 ASP B N 1
ATOM 3005 C CA . ASP B 1 123 ? 11.422 -31.062 0.865 1 98.5 123 ASP B CA 1
ATOM 3006 C C . ASP B 1 123 ? 10.523 -30.656 -0.299 1 98.5 123 ASP B C 1
ATOM 3008 O O . ASP B 1 123 ? 10.797 -30.984 -1.453 1 98.5 123 ASP B O 1
ATOM 3012 N N . LEU B 1 124 ? 9.523 -29.938 0.004 1 98.75 124 LEU B N 1
ATOM 3013 C CA . LEU B 1 124 ? 8.586 -29.484 -1.014 1 98.75 124 LEU B CA 1
ATOM 3014 C C . LEU B 1 124 ? 9.25 -28.484 -1.958 1 98.75 124 LEU B C 1
ATOM 3016 O O . LEU B 1 124 ? 9.141 -28.609 -3.18 1 98.75 124 LEU B O 1
ATOM 3020 N N . VAL B 1 125 ? 9.93 -27.516 -1.388 1 98.81 125 VAL B N 1
ATOM 3021 C CA . VAL B 1 125 ? 10.57 -26.469 -2.174 1 98.81 125 VAL B CA 1
ATOM 3022 C C . VAL B 1 125 ? 11.648 -27.078 -3.068 1 98.81 125 VAL B C 1
ATOM 3024 O O . VAL B 1 125 ? 11.727 -26.766 -4.258 1 98.81 125 VAL B O 1
ATOM 3027 N N . VAL B 1 126 ? 12.406 -28 -2.525 1 98.69 126 VAL B N 1
ATOM 3028 C CA . VAL B 1 126 ? 13.508 -28.625 -3.256 1 98.69 126 VAL B CA 1
ATOM 3029 C C . VAL B 1 126 ? 12.961 -29.469 -4.402 1 98.69 126 VAL B C 1
ATOM 3031 O O . VAL B 1 126 ? 13.406 -29.328 -5.547 1 98.69 126 VAL B O 1
ATOM 3034 N N . ALA B 1 127 ? 11.984 -30.297 -4.113 1 98.88 127 ALA B N 1
ATOM 3035 C CA . ALA B 1 127 ? 11.383 -31.125 -5.152 1 98.88 127 ALA B CA 1
ATOM 3036 C C . ALA B 1 127 ? 10.781 -30.281 -6.262 1 98.88 127 ALA B C 1
ATOM 3038 O O . ALA B 1 127 ? 10.945 -30.578 -7.445 1 98.88 127 ALA B O 1
ATOM 3039 N N . SER B 1 128 ? 10.094 -29.25 -5.875 1 98.94 128 SER B N 1
ATOM 3040 C CA . SER B 1 128 ? 9.461 -28.344 -6.828 1 98.94 128 SER B CA 1
ATOM 3041 C C . SER B 1 128 ? 10.5 -27.641 -7.699 1 98.94 128 SER B C 1
ATOM 3043 O O . SER B 1 128 ? 10.352 -27.594 -8.922 1 98.94 128 SER B O 1
ATOM 3045 N N . ALA B 1 129 ? 11.539 -27.141 -7.027 1 98.88 129 ALA B N 1
ATOM 3046 C CA . ALA B 1 129 ? 12.594 -26.406 -7.73 1 98.88 129 ALA B CA 1
ATOM 3047 C C . ALA B 1 129 ? 13.273 -27.297 -8.773 1 98.88 129 ALA B C 1
ATOM 3049 O O . ALA B 1 129 ? 13.438 -26.891 -9.922 1 98.88 129 ALA B O 1
ATOM 3050 N N . ARG B 1 130 ? 13.609 -28.5 -8.406 1 98.88 130 ARG B N 1
ATOM 3051 C CA . ARG B 1 130 ? 14.297 -29.422 -9.305 1 98.88 130 ARG B CA 1
ATOM 3052 C C . ARG B 1 130 ? 13.414 -29.797 -10.492 1 98.88 130 ARG B C 1
ATOM 3054 O O . ARG B 1 130 ? 13.859 -29.719 -11.641 1 98.88 130 ARG B O 1
ATOM 3061 N N . ALA B 1 131 ? 12.18 -30.141 -10.195 1 98.88 131 ALA B N 1
ATOM 3062 C CA . ALA B 1 131 ? 11.273 -30.609 -11.242 1 98.88 131 ALA B CA 1
ATOM 3063 C C . ALA B 1 131 ? 10.953 -29.5 -12.234 1 98.88 131 ALA B C 1
ATOM 3065 O O . ALA B 1 131 ? 11.031 -29.703 -13.445 1 98.88 131 ALA B O 1
ATOM 3066 N N . ILE B 1 132 ? 10.633 -28.312 -11.734 1 98.88 132 ILE B N 1
ATOM 3067 C CA . ILE B 1 132 ? 10.18 -27.25 -12.617 1 98.88 132 ILE B CA 1
ATOM 3068 C C . ILE B 1 132 ? 11.359 -26.688 -13.414 1 98.88 132 ILE B C 1
ATOM 3070 O O . ILE B 1 132 ? 11.203 -26.312 -14.57 1 98.88 132 ILE B O 1
ATOM 3074 N N . HIS B 1 133 ? 12.555 -26.672 -12.75 1 98.75 133 HIS B N 1
ATOM 3075 C CA . HIS B 1 133 ? 13.758 -26.25 -13.453 1 98.75 133 HIS B CA 1
ATOM 3076 C C . HIS B 1 133 ? 14.078 -27.203 -14.609 1 98.75 133 HIS B C 1
ATOM 3078 O O . HIS B 1 133 ? 14.383 -26.75 -15.719 1 98.75 133 HIS B O 1
ATOM 3084 N N . ALA B 1 134 ? 14.016 -28.438 -14.328 1 98.44 134 ALA B N 1
ATOM 3085 C CA . ALA B 1 134 ? 14.305 -29.438 -15.359 1 98.44 134 ALA B CA 1
ATOM 3086 C C . ALA B 1 134 ? 13.336 -29.297 -16.531 1 98.44 134 ALA B C 1
ATOM 3088 O O . ALA B 1 134 ? 13.703 -29.562 -17.688 1 98.44 134 ALA B O 1
ATOM 3089 N N . ALA B 1 135 ? 12.133 -28.891 -16.25 1 98.44 135 ALA B N 1
ATOM 3090 C CA . ALA B 1 135 ? 11.102 -28.766 -17.281 1 98.44 135 ALA B CA 1
ATOM 3091 C C . ALA B 1 135 ? 11.18 -27.422 -17.984 1 98.44 135 ALA B C 1
ATOM 3093 O O . ALA B 1 135 ? 10.43 -27.156 -18.922 1 98.44 135 ALA B O 1
ATOM 3094 N N . GLY B 1 136 ? 12.07 -26.516 -17.547 1 98.19 136 GLY B N 1
ATOM 3095 C CA . GLY B 1 136 ? 12.258 -25.234 -18.203 1 98.19 136 GLY B CA 1
ATOM 3096 C C . GLY B 1 136 ? 11.305 -24.172 -17.688 1 98.19 136 GLY B C 1
ATOM 3097 O O . GLY B 1 136 ? 11.102 -23.141 -18.359 1 98.19 136 GLY B O 1
ATOM 3098 N N . GLY B 1 137 ? 10.672 -24.422 -16.547 1 98.69 137 GLY B N 1
ATOM 3099 C CA . GLY B 1 137 ? 9.742 -23.453 -15.977 1 98.69 137 GLY B CA 1
ATOM 3100 C C . GLY B 1 137 ? 10.336 -22.656 -14.836 1 98.69 137 GLY B C 1
ATOM 3101 O O . GLY B 1 137 ? 11.555 -22.609 -14.672 1 98.69 137 GLY B O 1
ATOM 3102 N N . LEU B 1 138 ? 9.492 -21.875 -14.148 1 98.88 138 LEU B N 1
ATOM 3103 C CA . LEU B 1 138 ? 9.883 -21.016 -13.031 1 98.88 138 LEU B CA 1
ATOM 3104 C C . LEU B 1 138 ? 9.164 -21.438 -11.758 1 98.88 138 LEU B C 1
ATOM 3106 O O . LEU B 1 138 ? 8.109 -22.078 -11.812 1 98.88 138 LEU B O 1
ATOM 3110 N N . LEU B 1 139 ? 9.789 -21.125 -10.656 1 98.94 139 LEU B N 1
ATOM 3111 C CA . LEU B 1 139 ? 9.188 -21.375 -9.352 1 98.94 139 LEU B CA 1
ATOM 3112 C C . LEU B 1 139 ? 8.617 -20.094 -8.75 1 98.94 139 LEU B C 1
ATOM 3114 O O . LEU B 1 139 ? 9.359 -19.141 -8.516 1 98.94 139 LEU B O 1
ATOM 3118 N N . HIS B 1 140 ? 7.316 -20.047 -8.586 1 98.94 140 HIS B N 1
ATOM 3119 C CA . HIS B 1 140 ? 6.578 -18.938 -7.992 1 98.94 140 HIS B CA 1
ATOM 3120 C C . HIS B 1 140 ? 6.316 -19.188 -6.512 1 98.94 140 HIS B C 1
ATOM 3122 O O . HIS B 1 140 ? 5.504 -20.031 -6.156 1 98.94 140 HIS B O 1
ATOM 3128 N N . VAL B 1 141 ? 6.941 -18.406 -5.637 1 98.88 141 VAL B N 1
ATOM 3129 C CA . VAL B 1 141 ? 6.863 -18.719 -4.211 1 98.88 141 VAL B CA 1
ATOM 3130 C C . VAL B 1 141 ? 6.141 -17.578 -3.482 1 98.88 141 VAL B C 1
ATOM 3132 O O . VAL B 1 141 ? 6.641 -16.453 -3.428 1 98.88 141 VAL B O 1
ATOM 3135 N N . LYS B 1 142 ? 5.016 -17.891 -2.926 1 98.69 142 LYS B N 1
ATOM 3136 C CA . LYS B 1 142 ? 4.312 -16.922 -2.09 1 98.69 142 LYS B CA 1
ATOM 3137 C C . LYS B 1 142 ? 5.008 -16.766 -0.741 1 98.69 142 LYS B C 1
ATOM 3139 O O . LYS B 1 142 ? 5.316 -17.75 -0.069 1 98.69 142 LYS B O 1
ATOM 3144 N N . LYS B 1 143 ? 5.262 -15.508 -0.399 1 98.44 143 LYS B N 1
ATOM 3145 C CA . LYS B 1 143 ? 5.812 -15.219 0.921 1 98.44 143 LYS B CA 1
ATOM 3146 C C . LYS B 1 143 ? 4.828 -15.594 2.023 1 98.44 143 LYS B C 1
ATOM 3148 O O . LYS B 1 143 ? 3.648 -15.242 1.958 1 98.44 143 LYS B O 1
ATOM 3153 N N . GLY B 1 144 ? 5.363 -16.375 2.979 1 97.75 144 GLY B N 1
ATOM 3154 C CA . GLY B 1 144 ? 4.523 -16.688 4.125 1 97.75 144 GLY B CA 1
ATOM 3155 C C . GLY B 1 144 ? 4.055 -15.453 4.871 1 97.75 144 GLY B C 1
ATOM 3156 O O . GLY B 1 144 ? 4.805 -14.484 5.02 1 97.75 144 GLY B O 1
ATOM 3157 N N . GLN B 1 145 ? 2.834 -15.516 5.461 1 96.56 145 GLN B N 1
ATOM 3158 C CA . GLN B 1 145 ? 2.24 -14.398 6.188 1 96.56 145 GLN B CA 1
ATOM 3159 C C . GLN B 1 145 ? 3.01 -14.102 7.473 1 96.56 145 GLN B C 1
ATOM 3161 O O . GLN B 1 145 ? 2.836 -13.047 8.078 1 96.56 145 GLN B O 1
ATOM 3166 N N . PHE B 1 146 ? 3.867 -14.984 7.867 1 95.81 146 PHE B N 1
ATOM 3167 C CA . PHE B 1 146 ? 4.629 -14.867 9.109 1 95.81 146 PHE B CA 1
ATOM 3168 C C . PHE B 1 146 ? 6.059 -14.43 8.82 1 95.81 146 PHE B C 1
ATOM 3170 O O . PHE B 1 146 ? 6.863 -14.281 9.75 1 95.81 146 PHE B O 1
ATOM 3177 N N . LEU B 1 147 ? 6.383 -14.242 7.562 1 96.31 147 LEU B N 1
ATOM 3178 C CA . LEU B 1 147 ? 7.77 -14.008 7.164 1 96.31 147 LEU B CA 1
ATOM 3179 C C . LEU B 1 147 ? 8.008 -12.531 6.863 1 96.31 147 LEU B C 1
ATOM 3181 O O . LEU B 1 147 ? 7.172 -11.883 6.227 1 96.31 147 LEU B O 1
ATOM 3185 N N . ALA B 1 148 ? 9.164 -11.984 7.332 1 96.81 148 ALA B N 1
ATOM 3186 C CA . ALA B 1 148 ? 9.609 -10.688 6.844 1 96.81 148 ALA B CA 1
ATOM 3187 C C . ALA B 1 148 ? 10.055 -10.773 5.387 1 96.81 148 ALA B C 1
ATOM 3189 O O . ALA B 1 148 ? 10.578 -11.797 4.949 1 96.81 148 ALA B O 1
ATOM 3190 N N . PRO B 1 149 ? 9.922 -9.734 4.641 1 97.75 149 PRO B N 1
ATOM 3191 C CA . PRO B 1 149 ? 10.281 -9.773 3.221 1 97.75 149 PRO B CA 1
ATOM 3192 C C . PRO B 1 149 ? 11.742 -10.164 2.99 1 97.75 149 PRO B C 1
ATOM 3194 O O . PRO B 1 149 ? 12.039 -10.93 2.074 1 97.75 149 PRO B O 1
ATOM 3197 N N . TRP B 1 150 ? 12.695 -9.68 3.822 1 97.44 150 TRP B N 1
ATOM 3198 C CA . TRP B 1 150 ? 14.117 -9.953 3.613 1 97.44 150 TRP B CA 1
ATOM 3199 C C . TRP B 1 150 ? 14.461 -11.391 3.99 1 97.44 150 TRP B C 1
ATOM 3201 O O . TRP B 1 150 ? 15.492 -11.922 3.574 1 97.44 150 TRP B O 1
ATOM 3211 N N . ASP B 1 151 ? 13.617 -12.023 4.715 1 97.81 151 ASP B N 1
ATOM 3212 C CA . ASP B 1 151 ? 13.852 -13.422 5.078 1 97.81 151 ASP B CA 1
ATOM 3213 C C . ASP B 1 151 ? 13.562 -14.352 3.904 1 97.81 151 ASP B C 1
ATOM 3215 O O . ASP B 1 151 ? 13.953 -15.516 3.92 1 97.81 151 ASP B O 1
ATOM 3219 N N . ALA B 1 152 ? 12.938 -13.875 2.906 1 98.19 152 ALA B N 1
ATOM 3220 C CA . ALA B 1 152 ? 12.695 -14.672 1.704 1 98.19 152 ALA B CA 1
ATOM 3221 C C . ALA B 1 152 ? 14.008 -15.062 1.034 1 98.19 152 ALA B C 1
ATOM 3223 O O . ALA B 1 152 ? 14.039 -15.945 0.173 1 98.19 152 ALA B O 1
ATOM 3224 N N . LYS B 1 153 ? 15.094 -14.453 1.489 1 98.31 153 LYS B N 1
ATOM 3225 C CA . LYS B 1 153 ? 16.422 -14.805 0.985 1 98.31 153 LYS B CA 1
ATOM 3226 C C . LYS B 1 153 ? 16.703 -16.297 1.178 1 98.31 153 LYS B C 1
ATOM 3228 O O . LYS B 1 153 ? 17.375 -16.906 0.348 1 98.31 153 LYS B O 1
ATOM 3233 N N . ASN B 1 154 ? 16.156 -16.844 2.268 1 98.12 154 ASN B N 1
ATOM 3234 C CA . ASN B 1 154 ? 16.391 -18.25 2.557 1 98.12 154 ASN B CA 1
ATOM 3235 C C . ASN B 1 154 ? 15.68 -19.156 1.542 1 98.12 154 ASN B C 1
ATOM 3237 O O . ASN B 1 154 ? 16.188 -20.219 1.197 1 98.12 154 ASN B O 1
ATOM 3241 N N . ILE B 1 155 ? 14.547 -18.75 1.058 1 98.31 155 ILE B N 1
ATOM 3242 C CA . ILE B 1 155 ? 13.812 -19.469 0.018 1 98.31 155 ILE B CA 1
ATOM 3243 C C . ILE B 1 155 ? 14.602 -19.438 -1.288 1 98.31 155 ILE B C 1
ATOM 3245 O O . ILE B 1 155 ? 14.828 -20.469 -1.917 1 98.31 155 ILE B O 1
ATOM 3249 N N . VAL B 1 156 ? 15.062 -18.234 -1.646 1 98.31 156 VAL B N 1
ATOM 3250 C CA . VAL B 1 156 ? 15.812 -18.031 -2.883 1 98.31 156 VAL B CA 1
ATOM 3251 C C . VAL B 1 156 ? 17.078 -18.875 -2.869 1 98.31 156 VAL B C 1
ATOM 3253 O O . VAL B 1 156 ? 17.391 -19.547 -3.854 1 98.31 156 VAL B O 1
ATOM 3256 N N . SER B 1 157 ? 17.734 -18.875 -1.696 1 98.19 157 SER B N 1
ATOM 3257 C CA . SER B 1 157 ? 18.969 -19.656 -1.549 1 98.19 157 SER B CA 1
ATOM 3258 C C . SER B 1 157 ? 18.703 -21.141 -1.674 1 98.19 157 SER B C 1
ATOM 3260 O O . SER B 1 157 ? 19.438 -21.859 -2.357 1 98.19 157 SER B O 1
ATOM 3262 N N . LYS B 1 158 ? 17.656 -21.594 -1.062 1 98 158 LYS B N 1
ATOM 3263 C CA . LYS B 1 158 ? 17.266 -23 -1.118 1 98 158 LYS B CA 1
ATOM 3264 C C . LYS B 1 158 ? 17 -23.438 -2.555 1 98 158 LYS B C 1
ATOM 3266 O O . LYS B 1 158 ? 17.438 -24.516 -2.973 1 98 158 LYS B O 1
ATOM 3271 N N . VAL B 1 159 ? 16.328 -22.656 -3.285 1 98.69 159 VAL B N 1
ATOM 3272 C CA . VAL B 1 159 ? 15.992 -22.953 -4.672 1 98.69 159 VAL B CA 1
ATOM 3273 C C . VAL B 1 159 ? 17.266 -22.984 -5.52 1 98.69 159 VAL B C 1
ATOM 3275 O O . VAL B 1 159 ? 17.453 -23.891 -6.328 1 98.69 159 VAL B O 1
ATOM 3278 N N . LYS B 1 160 ? 18.109 -22.016 -5.32 1 98.19 160 LYS B N 1
ATOM 3279 C CA . LYS B 1 160 ? 19.359 -21.938 -6.066 1 98.19 160 LYS B CA 1
ATOM 3280 C C . LYS B 1 160 ? 20.234 -23.172 -5.801 1 98.19 160 LYS B C 1
ATOM 3282 O O . LYS B 1 160 ? 20.781 -23.766 -6.734 1 98.19 160 LYS B O 1
ATOM 3287 N N . GLU B 1 161 ? 20.312 -23.531 -4.602 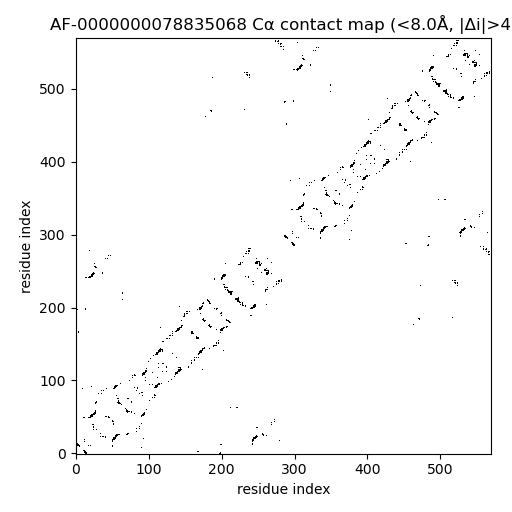1 98.31 161 GLU B N 1
ATOM 3288 C CA . GLU B 1 161 ? 21.094 -24.703 -4.23 1 98.31 161 GLU B CA 1
ATOM 3289 C C . GLU B 1 161 ? 20.5 -25.969 -4.816 1 98.31 161 GLU B C 1
ATOM 3291 O O . GLU B 1 161 ? 21.219 -26.812 -5.352 1 98.31 161 GLU B O 1
ATOM 3296 N N . ALA B 1 162 ? 19.219 -26.094 -4.766 1 98.56 162 ALA B N 1
ATOM 3297 C CA . ALA B 1 162 ? 18.516 -27.281 -5.234 1 98.56 162 ALA B CA 1
ATOM 3298 C C . ALA B 1 162 ? 18.672 -27.453 -6.746 1 98.56 162 ALA B C 1
ATOM 3300 O O . ALA B 1 162 ? 18.594 -28.578 -7.262 1 98.56 162 ALA B O 1
ATOM 3301 N N . THR B 1 163 ? 18.906 -26.391 -7.445 1 98.44 163 THR B N 1
ATOM 3302 C CA . THR B 1 163 ? 18.938 -26.422 -8.906 1 98.44 163 THR B CA 1
ATOM 3303 C C . THR B 1 163 ? 20.359 -26.328 -9.43 1 98.44 163 THR B C 1
ATOM 3305 O O . THR B 1 163 ? 20.578 -26.188 -10.633 1 98.44 163 THR B O 1
ATOM 3308 N N . GLY B 1 164 ? 21.297 -26.328 -8.594 1 97.75 164 GLY B N 1
ATOM 3309 C CA . GLY B 1 164 ? 22.688 -26.219 -9 1 97.75 164 GLY B CA 1
ATOM 3310 C C . GLY B 1 164 ? 23.094 -24.812 -9.406 1 97.75 164 GLY B C 1
ATOM 3311 O O . GLY B 1 164 ? 23.969 -24.641 -10.25 1 97.75 164 GLY B O 1
ATOM 3312 N N . GLY B 1 165 ? 22.297 -23.812 -8.961 1 97.81 165 GLY B N 1
ATOM 3313 C CA . GLY B 1 165 ? 22.719 -22.438 -9.156 1 97.81 165 GLY B CA 1
ATOM 3314 C C . GLY B 1 165 ? 21.766 -21.656 -10.055 1 97.81 165 GLY B C 1
ATOM 3315 O O . GLY B 1 165 ? 21.984 -20.469 -10.305 1 97.81 165 GLY B O 1
ATOM 3316 N N . ALA B 1 166 ? 20.703 -22.297 -10.461 1 97.44 166 ALA B N 1
ATOM 3317 C CA . ALA B 1 166 ? 19.781 -21.609 -11.375 1 97.44 166 ALA B CA 1
ATOM 3318 C C . ALA B 1 166 ? 18.969 -20.562 -10.641 1 97.44 166 ALA B C 1
ATOM 3320 O O . ALA B 1 166 ? 18.625 -20.734 -9.469 1 97.44 166 ALA B O 1
ATOM 3321 N N . GLU B 1 167 ? 18.75 -19.406 -11.289 1 96.69 167 GLU B N 1
ATOM 3322 C CA . GLU B 1 167 ? 17.844 -18.375 -10.805 1 96.69 167 GLU B CA 1
ATOM 3323 C C . GLU B 1 167 ? 16.469 -18.484 -11.469 1 96.69 167 GLU B C 1
ATOM 3325 O O . GLU B 1 167 ? 16.281 -17.984 -12.586 1 96.69 167 GLU B O 1
ATOM 3330 N N . ILE B 1 168 ? 15.594 -19.109 -10.742 1 98.5 168 ILE B N 1
ATOM 3331 C CA . ILE B 1 168 ? 14.312 -19.391 -11.383 1 98.5 168 ILE B CA 1
ATOM 3332 C C . ILE B 1 168 ? 13.172 -18.906 -10.477 1 98.5 168 ILE B C 1
ATOM 3334 O O . ILE B 1 168 ? 12 -19.156 -10.766 1 98.5 168 ILE B O 1
ATOM 3338 N N . THR B 1 169 ? 13.469 -18.203 -9.367 1 98.81 169 THR B N 1
ATOM 3339 C CA . THR B 1 169 ? 12.484 -17.891 -8.344 1 98.81 169 THR B CA 1
ATOM 3340 C C . THR B 1 169 ? 11.781 -16.562 -8.648 1 98.81 169 THR B C 1
ATOM 3342 O O . THR B 1 169 ? 12.43 -15.562 -8.922 1 98.81 169 THR B O 1
ATOM 3345 N N . VAL B 1 170 ? 10.492 -16.594 -8.68 1 98.88 170 VAL B N 1
ATOM 3346 C CA . VAL B 1 170 ? 9.633 -15.422 -8.602 1 98.88 170 VAL B CA 1
ATOM 3347 C C . VAL B 1 170 ? 8.977 -15.352 -7.227 1 98.88 170 VAL B C 1
ATOM 3349 O O . VAL B 1 170 ? 8.258 -16.266 -6.828 1 98.88 170 VAL B O 1
ATOM 3352 N N . LEU B 1 171 ? 9.25 -14.305 -6.48 1 98.88 171 LEU B N 1
ATOM 3353 C CA . LEU B 1 171 ? 8.625 -14.141 -5.176 1 98.88 171 LEU B CA 1
ATOM 3354 C C . LEU B 1 171 ? 7.273 -13.445 -5.301 1 98.88 171 LEU B C 1
ATOM 3356 O O . LEU B 1 171 ? 7.07 -12.633 -6.211 1 98.88 171 LEU B O 1
ATOM 3360 N N . CYS B 1 172 ? 6.426 -13.805 -4.418 1 98.88 172 CYS B N 1
ATOM 3361 C CA . CYS B 1 172 ? 5.078 -13.25 -4.445 1 98.88 172 CYS B CA 1
ATOM 3362 C C . CYS B 1 172 ? 4.66 -12.758 -3.064 1 98.88 172 CYS B C 1
ATOM 3364 O O . CYS B 1 172 ? 4.57 -13.547 -2.121 1 98.88 172 CYS B O 1
ATOM 3366 N N . GLU B 1 173 ? 4.434 -11.43 -2.953 1 98.81 173 GLU B N 1
ATOM 3367 C CA . GLU B 1 173 ? 3.838 -10.859 -1.749 1 98.81 173 GLU B CA 1
ATOM 3368 C C . GLU B 1 173 ? 2.35 -11.195 -1.66 1 98.81 173 GLU B C 1
ATOM 3370 O O . GLU B 1 173 ? 1.653 -11.219 -2.676 1 98.81 173 GLU B O 1
ATOM 3375 N N . ARG B 1 174 ? 1.9 -11.492 -0.479 1 97.69 174 ARG B N 1
ATOM 3376 C CA . ARG B 1 174 ? 0.485 -11.82 -0.341 1 97.69 174 ARG B CA 1
ATOM 3377 C C . ARG B 1 174 ? -0.052 -11.375 1.014 1 97.69 174 ARG B C 1
ATOM 3379 O O . ARG B 1 174 ? -1.152 -11.758 1.411 1 97.69 174 ARG B O 1
ATOM 3386 N N . GLY B 1 175 ? 0.69 -10.547 1.69 1 97.56 175 GLY B N 1
ATOM 3387 C CA . GLY B 1 175 ? 0.253 -10.008 2.969 1 97.56 175 GLY B CA 1
ATOM 3388 C C . GLY B 1 175 ? 0.935 -10.664 4.156 1 97.56 175 GLY B C 1
ATOM 3389 O O . GLY B 1 175 ? 1.522 -11.742 4.023 1 97.56 175 GLY B O 1
ATOM 3390 N N . SER B 1 176 ? 0.935 -9.992 5.27 1 97.81 176 SER B N 1
ATOM 3391 C CA . SER B 1 176 ? 1.449 -10.453 6.555 1 97.81 176 SER B CA 1
ATOM 3392 C C . SER B 1 176 ? 0.373 -10.406 7.633 1 97.81 176 SER B C 1
ATOM 3394 O O . SER B 1 176 ? -0.476 -9.508 7.625 1 97.81 176 SER B O 1
ATOM 3396 N N . SER B 1 177 ? 0.421 -11.367 8.5 1 96.69 177 SER B N 1
ATOM 3397 C CA . SER B 1 177 ? -0.525 -11.375 9.609 1 96.69 177 SER B CA 1
ATOM 3398 C C . SER B 1 177 ? -0.451 -10.07 10.406 1 96.69 177 SER B C 1
ATOM 3400 O O . SER B 1 177 ? 0.632 -9.648 10.812 1 96.69 177 SER B O 1
ATOM 3402 N N . PHE B 1 178 ? -1.527 -9.414 10.547 1 95.5 178 PHE B N 1
ATOM 3403 C CA . PHE B 1 178 ? -1.696 -8.188 11.312 1 95.5 178 PHE B CA 1
ATOM 3404 C C . PHE B 1 178 ? -2.758 -8.359 12.391 1 95.5 178 PHE B C 1
ATOM 3406 O O . PHE B 1 178 ? -3.936 -8.07 12.164 1 95.5 178 PHE B O 1
ATOM 3413 N N . GLY B 1 179 ? -2.348 -8.789 13.578 1 91.62 179 GLY B N 1
ATOM 3414 C CA . GLY B 1 179 ? -3.305 -9.164 14.609 1 91.62 179 GLY B CA 1
ATOM 3415 C C . GLY B 1 179 ? -4.117 -10.391 14.258 1 91.62 179 GLY B C 1
ATOM 3416 O O . GLY B 1 179 ? -3.637 -11.273 13.547 1 91.62 179 GLY B O 1
ATOM 3417 N N . TYR B 1 180 ? -5.301 -10.445 14.844 1 91.56 180 TYR B N 1
ATOM 3418 C CA . TYR B 1 180 ? -6.156 -11.609 14.625 1 91.56 180 TYR B CA 1
ATOM 3419 C C . TYR B 1 180 ? -6.977 -11.445 13.352 1 91.56 180 TYR B C 1
ATOM 3421 O O . TYR B 1 180 ? -7.582 -10.391 13.125 1 91.56 180 TYR B O 1
ATOM 3429 N N . ASN B 1 181 ? -6.969 -12.461 12.477 1 92.88 181 ASN B N 1
ATOM 3430 C CA . ASN B 1 181 ? -7.836 -12.656 11.32 1 92.88 181 ASN B CA 1
ATOM 3431 C C . ASN B 1 181 ? -7.617 -11.578 10.266 1 92.88 181 ASN B C 1
ATOM 3433 O O . ASN B 1 181 ? -8.523 -11.273 9.484 1 92.88 181 ASN B O 1
ATOM 3437 N N . ASN B 1 182 ? -6.445 -10.945 10.383 1 94.12 182 ASN B N 1
ATOM 3438 C CA . ASN B 1 182 ? -6.242 -9.859 9.438 1 94.12 182 ASN B CA 1
ATOM 3439 C C . ASN B 1 182 ? -4.879 -9.961 8.758 1 94.12 182 ASN B C 1
ATOM 3441 O O . ASN B 1 182 ? -3.912 -10.43 9.359 1 94.12 182 ASN B O 1
ATOM 3445 N N . LEU B 1 183 ? -4.863 -9.602 7.52 1 96.56 183 LEU B N 1
ATOM 3446 C CA . LEU B 1 183 ? -3.631 -9.445 6.754 1 96.56 183 LEU B CA 1
ATOM 3447 C C . LEU B 1 183 ? -3.434 -7.996 6.32 1 96.56 183 LEU B C 1
ATOM 3449 O O . LEU B 1 183 ? -4.406 -7.277 6.082 1 96.56 183 LEU B O 1
ATOM 3453 N N . VAL B 1 184 ? -2.195 -7.586 6.27 1 97.75 184 VAL B N 1
ATOM 3454 C CA . VAL B 1 184 ? -1.817 -6.297 5.707 1 97.75 184 VAL B CA 1
ATOM 3455 C C . VAL B 1 184 ? -0.621 -6.469 4.773 1 97.75 184 VAL B C 1
ATOM 3457 O O . VAL B 1 184 ? 0.276 -7.27 5.047 1 97.75 184 VAL B O 1
ATOM 3460 N N . VAL B 1 185 ? -0.667 -5.809 3.658 1 98.56 185 VAL B N 1
ATOM 3461 C CA . VAL B 1 185 ? 0.464 -5.812 2.736 1 98.56 185 VAL B CA 1
ATOM 3462 C C . VAL B 1 185 ? 1.376 -4.625 3.029 1 98.56 185 VAL B C 1
ATOM 3464 O O . VAL B 1 185 ? 0.946 -3.471 2.953 1 98.56 185 VAL B O 1
ATOM 3467 N N . ASP B 1 186 ? 2.551 -4.906 3.453 1 97.94 186 ASP B N 1
ATOM 3468 C CA . ASP B 1 186 ? 3.572 -3.871 3.568 1 97.94 186 ASP B CA 1
ATOM 3469 C C . ASP B 1 186 ? 4.176 -3.539 2.207 1 97.94 186 ASP B C 1
ATOM 3471 O O . ASP B 1 186 ? 5.004 -4.289 1.688 1 97.94 186 ASP B O 1
ATOM 3475 N N . MET B 1 187 ? 3.826 -2.404 1.63 1 98.75 187 MET B N 1
ATOM 3476 C CA . MET B 1 187 ? 4.25 -2.057 0.276 1 98.75 187 MET B CA 1
ATOM 3477 C C . MET B 1 187 ? 5.766 -1.921 0.196 1 98.75 187 MET B C 1
ATOM 3479 O O . MET B 1 187 ? 6.359 -2.15 -0.859 1 98.75 187 MET B O 1
ATOM 3483 N N . LEU B 1 188 ? 6.422 -1.611 1.301 1 98.38 188 LEU B N 1
ATOM 3484 C CA . LEU B 1 188 ? 7.875 -1.506 1.313 1 98.38 188 LEU B CA 1
ATOM 3485 C C . LEU B 1 188 ? 8.523 -2.879 1.167 1 98.38 188 LEU B C 1
ATOM 3487 O O . LEU B 1 188 ? 9.68 -2.984 0.76 1 98.38 188 LEU B O 1
ATOM 3491 N N . GLY B 1 189 ? 7.773 -3.91 1.478 1 98.12 189 GLY B N 1
ATOM 3492 C CA . GLY B 1 189 ? 8.273 -5.27 1.371 1 98.12 189 GLY B CA 1
ATOM 3493 C C . GLY B 1 189 ? 8.57 -5.688 -0.057 1 98.12 189 GLY B C 1
ATOM 3494 O O . GLY B 1 189 ? 9.438 -6.539 -0.295 1 98.12 189 GLY B O 1
ATOM 3495 N N . ILE B 1 190 ? 7.922 -5.121 -1.004 1 98.5 190 ILE B N 1
ATOM 3496 C CA . ILE B 1 190 ? 8.117 -5.449 -2.412 1 98.5 190 ILE B CA 1
ATOM 3497 C C . ILE B 1 190 ? 9.539 -5.082 -2.834 1 98.5 190 ILE B C 1
ATOM 3499 O O . ILE B 1 190 ? 10.25 -5.902 -3.418 1 98.5 190 ILE B O 1
ATOM 3503 N N . GLY B 1 191 ? 9.953 -3.857 -2.463 1 97.62 191 GLY B N 1
ATOM 3504 C CA . GLY B 1 191 ? 11.312 -3.447 -2.764 1 97.62 191 GLY B CA 1
ATOM 3505 C C . GLY B 1 191 ? 12.359 -4.293 -2.062 1 97.62 191 GLY B C 1
ATOM 3506 O O . GLY B 1 191 ? 13.391 -4.625 -2.648 1 97.62 191 GLY B O 1
ATOM 3507 N N . GLU B 1 192 ? 12.094 -4.609 -0.826 1 97.81 192 GLU B N 1
ATOM 3508 C CA . GLU B 1 192 ? 13.016 -5.441 -0.06 1 97.81 192 GLU B CA 1
ATOM 3509 C C . GLU B 1 192 ? 13.195 -6.809 -0.715 1 97.81 192 GLU B C 1
ATOM 3511 O O . GLU B 1 192 ? 14.312 -7.332 -0.767 1 97.81 192 GLU B O 1
ATOM 3516 N N . MET B 1 193 ? 12.117 -7.371 -1.205 1 98.31 193 MET B N 1
ATOM 3517 C CA . MET B 1 193 ? 12.203 -8.672 -1.86 1 98.31 193 MET B CA 1
ATOM 3518 C C . MET B 1 193 ? 12.914 -8.555 -3.205 1 98.31 193 MET B C 1
ATOM 3520 O O . MET B 1 193 ? 13.656 -9.461 -3.604 1 98.31 193 MET B O 1
ATOM 3524 N N . LYS B 1 194 ? 12.742 -7.477 -3.871 1 97.75 194 LYS B N 1
ATOM 3525 C CA . LYS B 1 194 ? 13.406 -7.281 -5.156 1 97.75 194 LYS B CA 1
ATOM 3526 C C . LYS B 1 194 ? 14.922 -7.23 -4.988 1 97.75 194 LYS B C 1
ATOM 3528 O O . LYS B 1 194 ? 15.664 -7.652 -5.875 1 97.75 194 LYS B O 1
ATOM 3533 N N . LYS B 1 195 ? 15.359 -6.699 -3.865 1 97.44 195 LYS B N 1
ATOM 3534 C CA . LYS B 1 195 ? 16.781 -6.613 -3.584 1 97.44 195 LYS B CA 1
ATOM 3535 C C . LYS B 1 195 ? 17.422 -8 -3.539 1 97.44 195 LYS B C 1
ATOM 3537 O O . LYS B 1 195 ? 18.641 -8.133 -3.6 1 97.44 195 LYS B O 1
ATOM 3542 N N . LEU B 1 196 ? 16.625 -9.047 -3.438 1 97.81 196 LEU B N 1
ATOM 3543 C CA . LEU B 1 196 ? 17.141 -10.406 -3.354 1 97.81 196 LEU B CA 1
ATOM 3544 C C . LEU B 1 196 ? 17.469 -10.945 -4.738 1 97.81 196 LEU B C 1
ATOM 3546 O O . LEU B 1 196 ? 17.922 -12.086 -4.875 1 97.81 196 LEU B O 1
ATOM 3550 N N . GLY B 1 197 ? 17.172 -10.164 -5.758 1 96.94 197 GLY B N 1
ATOM 3551 C CA . GLY B 1 197 ? 17.547 -10.539 -7.109 1 96.94 197 GLY B CA 1
ATOM 3552 C C . GLY B 1 197 ? 16.5 -11.375 -7.82 1 96.94 197 GLY B C 1
ATOM 3553 O O . GLY B 1 197 ? 16.844 -12.195 -8.68 1 96.94 197 GLY B O 1
ATOM 3554 N N . CYS B 1 198 ? 15.289 -11.266 -7.43 1 97.25 198 CYS B N 1
ATOM 3555 C CA . CYS B 1 198 ? 14.164 -11.992 -8.023 1 97.25 198 CYS B CA 1
ATOM 3556 C C . CYS B 1 198 ? 13.062 -11.031 -8.438 1 97.25 198 CYS B C 1
ATOM 3558 O O . CYS B 1 198 ? 12.836 -10.008 -7.789 1 97.25 198 CYS B O 1
ATOM 3560 N N . PRO B 1 199 ? 12.344 -11.352 -9.578 1 98.69 199 PRO B N 1
ATOM 3561 C CA . PRO B 1 199 ? 11.086 -10.633 -9.773 1 98.69 199 PRO B CA 1
ATOM 3562 C C . PRO B 1 199 ? 10.109 -10.836 -8.609 1 98.69 199 PRO B C 1
ATOM 3564 O O . PRO B 1 199 ? 10.164 -11.859 -7.922 1 98.69 199 PRO B O 1
ATOM 3567 N N . VAL B 1 200 ? 9.289 -9.812 -8.359 1 98.88 200 VAL B N 1
ATOM 3568 C CA . VAL B 1 200 ? 8.328 -9.867 -7.266 1 98.88 200 VAL B CA 1
ATOM 3569 C C . VAL B 1 200 ? 6.926 -9.57 -7.793 1 98.88 200 VAL B C 1
ATOM 3571 O O . VAL B 1 200 ? 6.727 -8.617 -8.547 1 98.88 200 VAL B O 1
ATOM 3574 N N . THR B 1 201 ? 5.973 -10.461 -7.461 1 98.94 201 THR B N 1
ATOM 3575 C CA . THR B 1 201 ? 4.57 -10.273 -7.812 1 98.94 201 THR B CA 1
ATOM 3576 C C . THR B 1 201 ? 3.727 -10.039 -6.559 1 98.94 201 THR B C 1
ATOM 3578 O O . THR B 1 201 ? 4.227 -10.148 -5.438 1 98.94 201 THR B O 1
ATOM 3581 N N . ILE B 1 202 ? 2.447 -9.664 -6.777 1 98.94 202 ILE B N 1
ATOM 3582 C CA . ILE B 1 202 ? 1.502 -9.484 -5.68 1 98.94 202 ILE B CA 1
ATOM 3583 C C . ILE B 1 202 ? 0.295 -10.398 -5.883 1 98.94 202 ILE B C 1
ATOM 3585 O O . ILE B 1 202 ? -0.357 -10.352 -6.93 1 98.94 202 ILE B O 1
ATOM 3589 N N . ASP B 1 203 ? 0.077 -11.281 -4.93 1 98.88 203 ASP B N 1
ATOM 3590 C CA . ASP B 1 203 ? -1.219 -11.945 -4.832 1 98.88 203 ASP B CA 1
ATOM 3591 C C . ASP B 1 203 ? -2.258 -11.031 -4.184 1 98.88 203 ASP B C 1
ATOM 3593 O O . ASP B 1 203 ? -2.498 -11.109 -2.979 1 98.88 203 ASP B O 1
ATOM 3597 N N . ALA B 1 204 ? -2.887 -10.211 -5.012 1 98.75 204 ALA B N 1
ATOM 3598 C CA . ALA B 1 204 ? -3.812 -9.211 -4.492 1 98.75 204 ALA B CA 1
ATOM 3599 C C . ALA B 1 204 ? -5.098 -9.859 -3.984 1 98.75 204 ALA B C 1
ATOM 3601 O O . ALA B 1 204 ? -5.734 -9.352 -3.057 1 98.75 204 ALA B O 1
ATOM 3602 N N . THR B 1 205 ? -5.457 -10.984 -4.574 1 98.12 205 THR B N 1
ATOM 3603 C CA . THR B 1 205 ? -6.676 -11.688 -4.188 1 98.12 205 THR B CA 1
ATOM 3604 C C . THR B 1 205 ? -6.586 -12.18 -2.748 1 98.12 205 THR B C 1
ATOM 3606 O O . THR B 1 205 ? -7.445 -11.867 -1.922 1 98.12 205 THR B O 1
ATOM 3609 N N . HIS B 1 206 ? -5.516 -12.867 -2.441 1 97.06 206 HIS B N 1
ATOM 3610 C CA . HIS B 1 206 ? -5.43 -13.5 -1.131 1 97.06 206 HIS B CA 1
ATOM 3611 C C . HIS B 1 206 ? -4.914 -12.523 -0.078 1 97.06 206 HIS B C 1
ATOM 3613 O O . HIS B 1 206 ? -5.047 -12.773 1.122 1 97.06 206 HIS B O 1
ATOM 3619 N N . ALA B 1 207 ? -4.395 -11.398 -0.499 1 97.75 207 ALA B N 1
ATOM 3620 C CA . ALA B 1 207 ? -3.914 -10.375 0.427 1 97.75 207 ALA B CA 1
ATOM 3621 C C . ALA B 1 207 ? -5.07 -9.742 1.193 1 97.75 207 ALA B C 1
ATOM 3623 O O . ALA B 1 207 ? -4.859 -9.086 2.217 1 97.75 207 ALA B O 1
ATOM 3624 N N . VAL B 1 208 ? -6.277 -9.844 0.721 1 97.25 208 VAL B N 1
ATOM 3625 C CA . VAL B 1 208 ? -7.398 -9.156 1.348 1 97.25 208 VAL B CA 1
ATOM 3626 C C . VAL B 1 208 ? -8.211 -10.148 2.178 1 97.25 208 VAL B C 1
ATOM 3628 O O . VAL B 1 208 ? -9.32 -9.828 2.625 1 97.25 208 VAL B O 1
ATOM 3631 N N . GLN B 1 209 ? -7.68 -11.336 2.318 1 94 209 GLN B N 1
ATOM 3632 C CA . GLN B 1 209 ? -8.367 -12.367 3.088 1 94 209 GLN B CA 1
ATOM 3633 C C . GLN B 1 209 ? -8.445 -11.992 4.566 1 94 209 GLN B C 1
ATOM 3635 O O . GLN B 1 209 ? -7.566 -11.289 5.078 1 94 209 GLN B O 1
ATOM 3640 N N . LEU B 1 210 ? -9.477 -12.375 5.191 1 94.06 210 LEU B N 1
ATOM 3641 C CA . LEU B 1 210 ? -9.664 -12.375 6.637 1 94.06 210 LEU B CA 1
ATOM 3642 C C . LEU B 1 210 ? -9.758 -13.805 7.168 1 94.06 210 LEU B C 1
ATOM 3644 O O . LEU B 1 210 ? -10.852 -14.32 7.379 1 94.06 210 LEU B O 1
ATOM 3648 N N . PRO B 1 211 ? -8.609 -14.398 7.363 1 88.69 211 PRO B N 1
ATOM 3649 C CA . PRO B 1 211 ? -8.602 -15.82 7.715 1 88.69 211 PRO B CA 1
ATOM 3650 C C . PRO B 1 211 ? -9.461 -16.141 8.938 1 88.69 211 PRO B C 1
ATOM 3652 O O . PRO B 1 211 ? -9.32 -15.484 9.977 1 88.69 211 PRO B O 1
ATOM 3655 N N . GLY B 1 212 ? -10.367 -17.047 8.82 1 85.75 212 GLY B N 1
ATOM 3656 C CA . GLY B 1 212 ? -11.211 -17.5 9.922 1 85.75 212 GLY B CA 1
ATOM 3657 C C . GLY B 1 212 ? -12.297 -16.516 10.281 1 85.75 212 GLY B C 1
ATOM 3658 O O . GLY B 1 212 ? -12.867 -16.578 11.375 1 85.75 212 GLY B O 1
ATOM 3659 N N . ALA B 1 213 ? -12.547 -15.531 9.383 1 87.75 213 ALA B N 1
ATOM 3660 C CA . ALA B 1 213 ? -13.492 -14.469 9.742 1 87.75 213 ALA B CA 1
ATOM 3661 C C . ALA B 1 213 ? -14.602 -14.352 8.703 1 87.75 213 ALA B C 1
ATOM 3663 O O . ALA B 1 213 ? -15.047 -13.242 8.383 1 87.75 213 ALA B O 1
ATOM 3664 N N . ASP B 1 214 ? -15.055 -15.492 8.164 1 86.94 214 ASP B N 1
ATOM 3665 C CA . ASP B 1 214 ? -16.156 -15.484 7.211 1 86.94 214 ASP B CA 1
ATOM 3666 C C . ASP B 1 214 ? -17.5 -15.477 7.93 1 86.94 214 ASP B C 1
ATOM 3668 O O . ASP B 1 214 ? -17.891 -16.469 8.547 1 86.94 214 ASP B O 1
ATOM 3672 N N . PRO B 1 215 ? -18.172 -14.398 7.809 1 84.69 215 PRO B N 1
ATOM 3673 C CA . PRO B 1 215 ? -19.453 -14.383 8.508 1 84.69 215 PRO B CA 1
ATOM 3674 C C . PRO B 1 215 ? -20.453 -15.367 7.918 1 84.69 215 PRO B C 1
ATOM 3676 O O . PRO B 1 215 ? -21.328 -15.867 8.633 1 84.69 215 PRO B O 1
ATOM 3679 N N . ARG B 1 216 ? -20.406 -15.742 6.691 1 86.56 216 ARG B N 1
ATOM 3680 C CA . ARG B 1 216 ? -21.328 -16.656 6.027 1 86.56 216 ARG B CA 1
ATOM 3681 C C . ARG B 1 216 ? -21.25 -18.047 6.625 1 86.56 216 ARG B C 1
ATOM 3683 O O . ARG B 1 216 ? -22.188 -18.828 6.516 1 86.56 216 ARG B O 1
ATOM 3690 N N . THR B 1 217 ? -20.156 -18.328 7.254 1 84 217 THR B N 1
ATOM 3691 C CA . THR B 1 217 ? -19.938 -19.688 7.77 1 84 217 THR B CA 1
ATOM 3692 C C . THR B 1 217 ? -19.672 -19.656 9.273 1 84 217 THR B C 1
ATOM 3694 O O . THR B 1 217 ? -19.094 -20.594 9.828 1 84 217 THR B O 1
ATOM 3697 N N . GLY B 1 218 ? -19.906 -18.516 9.922 1 83.56 218 GLY B N 1
ATOM 3698 C CA . GLY B 1 218 ? -19.656 -18.375 11.344 1 83.56 218 GLY B CA 1
ATOM 3699 C C . GLY B 1 218 ? -18.188 -18.516 11.703 1 83.56 218 GLY B C 1
ATOM 3700 O O . GLY B 1 218 ? -17.844 -19.031 12.766 1 83.56 218 GLY B O 1
ATOM 3701 N N . GLY B 1 219 ? -17.328 -18.172 10.68 1 83.88 219 GLY B N 1
ATOM 3702 C CA . GLY B 1 219 ? -15.898 -18.203 10.93 1 83.88 219 GLY B CA 1
ATOM 3703 C C . GLY B 1 219 ? -15.25 -19.516 10.531 1 83.88 219 GLY B C 1
ATOM 3704 O O . GLY B 1 219 ? -14.039 -19.688 10.711 1 83.88 219 GLY B O 1
ATOM 3705 N N . ALA B 1 220 ? -15.953 -20.391 9.867 1 82.44 220 ALA B N 1
ATOM 3706 C CA . ALA B 1 220 ? -15.422 -21.703 9.5 1 82.44 220 ALA B CA 1
ATOM 3707 C C . ALA B 1 220 ? -14.578 -21.625 8.234 1 82.44 220 ALA B C 1
ATOM 3709 O O . ALA B 1 220 ? -13.844 -22.562 7.91 1 82.44 220 ALA B O 1
ATOM 3710 N N . SER B 1 221 ? -14.664 -20.5 7.594 1 83.81 221 SER B N 1
ATOM 3711 C CA . SER B 1 221 ? -13.898 -20.297 6.367 1 83.81 221 SER B CA 1
ATOM 3712 C C . SER B 1 221 ? -13.297 -18.891 6.309 1 83.81 221 SER B C 1
ATOM 3714 O O . SER B 1 221 ? -13.547 -18.078 7.191 1 83.81 221 SER B O 1
ATOM 3716 N N . THR B 1 222 ? -12.477 -18.766 5.355 1 87.19 222 THR B N 1
ATOM 3717 C CA . THR B 1 222 ? -11.789 -17.5 5.176 1 87.19 222 THR B CA 1
ATOM 3718 C C . THR B 1 222 ? -12.727 -16.453 4.578 1 87.19 222 THR B C 1
ATOM 3720 O O . THR B 1 222 ? -13.375 -16.703 3.561 1 87.19 222 THR B O 1
ATOM 3723 N N . GLY B 1 223 ? -12.852 -15.281 5.324 1 88.81 223 GLY B N 1
ATOM 3724 C CA . GLY B 1 223 ? -13.531 -14.125 4.754 1 88.81 223 GLY B CA 1
ATOM 3725 C C . GLY B 1 223 ? -12.664 -13.336 3.795 1 88.81 223 GLY B C 1
ATOM 3726 O O . GLY B 1 223 ? -11.586 -13.797 3.396 1 88.81 223 GLY B O 1
ATOM 3727 N N . GLY B 1 224 ? -13.242 -12.258 3.326 1 91.06 224 GLY B N 1
ATOM 3728 C CA . GLY B 1 224 ? -12.469 -11.453 2.393 1 91.06 224 GLY B CA 1
ATOM 3729 C C . GLY B 1 224 ? -13.078 -10.086 2.137 1 91.06 224 GLY B C 1
ATOM 3730 O O . GLY B 1 224 ? -14.258 -9.867 2.416 1 91.06 224 GLY B O 1
ATOM 3731 N N . ARG B 1 225 ? -12.234 -9.18 1.665 1 92.12 225 ARG B N 1
ATOM 3732 C CA . ARG B 1 225 ? -12.586 -7.82 1.263 1 92.12 225 ARG B CA 1
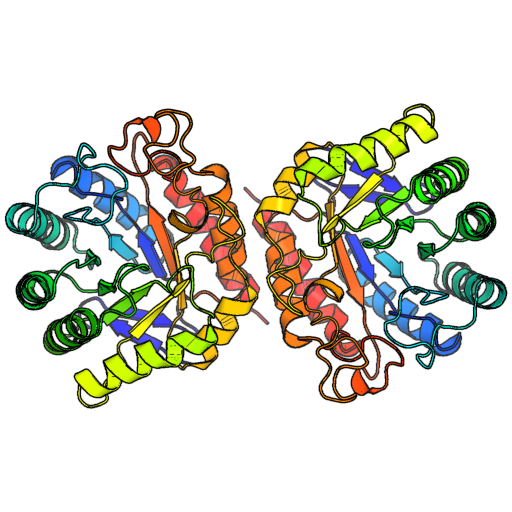ATOM 3733 C C . ARG B 1 225 ? -12.422 -7.633 -0.241 1 92.12 225 ARG B C 1
ATOM 3735 O O . ARG B 1 225 ? -11.492 -6.953 -0.689 1 92.12 225 ARG B O 1
ATOM 3742 N N . ARG B 1 226 ? -13.367 -8.148 -1.021 1 95.25 226 ARG B N 1
ATOM 3743 C CA . ARG B 1 226 ? -13.258 -8.203 -2.475 1 95.25 226 ARG B CA 1
ATOM 3744 C C . ARG B 1 226 ? -12.906 -6.828 -3.047 1 95.25 226 ARG B C 1
ATOM 3746 O O . ARG B 1 226 ? -12.086 -6.723 -3.963 1 95.25 226 ARG B O 1
ATOM 3753 N N . GLU B 1 227 ? -13.5 -5.82 -2.402 1 94.62 227 GLU B N 1
ATOM 3754 C CA . GLU B 1 227 ? -13.289 -4.469 -2.908 1 94.62 227 GLU B CA 1
ATOM 3755 C C . GLU B 1 227 ? -11.836 -4.039 -2.748 1 94.62 227 GLU B C 1
ATOM 3757 O O . GLU B 1 227 ? -11.367 -3.127 -3.438 1 94.62 227 GLU B O 1
ATOM 3762 N N . GLY B 1 228 ? -11.141 -4.688 -1.854 1 97.94 228 GLY B N 1
ATOM 3763 C CA . GLY B 1 228 ? -9.758 -4.34 -1.573 1 97.94 228 GLY B CA 1
ATOM 3764 C C . GLY B 1 228 ? -8.781 -4.918 -2.578 1 97.94 228 GLY B C 1
ATOM 3765 O O . GLY B 1 228 ? -7.625 -4.5 -2.641 1 97.94 228 GLY B O 1
ATOM 3766 N N . VAL B 1 229 ? -9.234 -5.871 -3.387 1 98.5 229 VAL B N 1
ATOM 3767 C CA . VAL B 1 229 ? -8.336 -6.562 -4.305 1 98.5 229 VAL B CA 1
ATOM 3768 C C . VAL B 1 229 ? -7.742 -5.566 -5.297 1 98.5 229 VAL B C 1
ATOM 3770 O O . VAL B 1 229 ? -6.523 -5.504 -5.473 1 98.5 229 VAL B O 1
ATOM 3773 N N . ALA B 1 230 ? -8.602 -4.746 -5.883 1 98.38 230 ALA B N 1
ATOM 3774 C CA . ALA B 1 230 ? -8.133 -3.766 -6.855 1 98.38 230 ALA B CA 1
ATOM 3775 C C . ALA B 1 230 ? -7.211 -2.742 -6.199 1 98.38 230 ALA B C 1
ATOM 3777 O O . ALA B 1 230 ? -6.215 -2.322 -6.797 1 98.38 230 ALA B O 1
ATOM 3778 N N . VAL B 1 231 ? -7.52 -2.35 -4.961 1 98.62 231 VAL B N 1
ATOM 3779 C CA . VAL B 1 231 ? -6.727 -1.367 -4.23 1 98.62 231 VAL B CA 1
ATOM 3780 C C . VAL B 1 231 ? -5.316 -1.908 -3.998 1 98.62 231 VAL B C 1
ATOM 3782 O O . VAL B 1 231 ? -4.328 -1.231 -4.289 1 98.62 231 VAL B O 1
ATOM 3785 N N . ILE B 1 232 ? -5.258 -3.154 -3.561 1 98.88 232 ILE B N 1
ATOM 3786 C CA . ILE B 1 232 ? -3.969 -3.77 -3.266 1 98.88 232 ILE B CA 1
ATOM 3787 C C . ILE B 1 232 ? -3.18 -3.963 -4.559 1 98.88 232 ILE B C 1
ATOM 3789 O O . ILE B 1 232 ? -1.971 -3.729 -4.594 1 98.88 232 ILE B O 1
ATOM 3793 N N . ALA B 1 233 ? -3.83 -4.359 -5.609 1 98.88 233 ALA B N 1
ATOM 3794 C CA . ALA B 1 233 ? -3.16 -4.539 -6.895 1 98.88 233 ALA B CA 1
ATOM 3795 C C . ALA B 1 233 ? -2.559 -3.227 -7.387 1 98.88 233 ALA B C 1
ATOM 3797 O O . ALA B 1 233 ? -1.384 -3.176 -7.762 1 98.88 233 ALA B O 1
ATOM 3798 N N . ARG B 1 234 ? -3.342 -2.148 -7.328 1 98.81 234 ARG B N 1
ATOM 3799 C CA . ARG B 1 234 ? -2.854 -0.84 -7.754 1 98.81 234 ARG B CA 1
ATOM 3800 C C . ARG B 1 234 ? -1.658 -0.402 -6.914 1 98.81 234 ARG B C 1
ATOM 3802 O O . ARG B 1 234 ? -0.631 0.013 -7.453 1 98.81 234 ARG B O 1
ATOM 3809 N N . ALA B 1 235 ? -1.804 -0.547 -5.633 1 98.88 235 ALA B N 1
ATOM 3810 C CA . ALA B 1 235 ? -0.76 -0.106 -4.711 1 98.88 235 ALA B CA 1
ATOM 3811 C C . ALA B 1 235 ? 0.536 -0.878 -4.941 1 98.88 235 ALA B C 1
ATOM 3813 O O . ALA B 1 235 ? 1.621 -0.291 -4.953 1 98.88 235 ALA B O 1
ATOM 3814 N N . ALA B 1 236 ? 0.392 -2.174 -5.145 1 98.94 236 ALA B N 1
ATOM 3815 C CA . ALA B 1 236 ? 1.576 -3.01 -5.332 1 98.94 236 ALA B CA 1
ATOM 3816 C C . ALA B 1 236 ? 2.273 -2.686 -6.648 1 98.94 236 ALA B C 1
ATOM 3818 O O . ALA B 1 236 ? 3.504 -2.639 -6.711 1 98.94 236 ALA B O 1
ATOM 3819 N N . VAL B 1 237 ? 1.54 -2.461 -7.664 1 98.81 237 VAL B N 1
ATOM 3820 C CA . VAL B 1 237 ? 2.098 -2.186 -8.984 1 98.81 237 VAL B CA 1
ATOM 3821 C C . VAL B 1 237 ? 2.939 -0.913 -8.93 1 98.81 237 VAL B C 1
ATOM 3823 O O . VAL B 1 237 ? 4.078 -0.895 -9.406 1 98.81 237 VAL B O 1
ATOM 3826 N N . VAL B 1 238 ? 2.467 0.112 -8.219 1 98.75 238 VAL B N 1
ATOM 3827 C CA . VAL B 1 238 ? 3.205 1.371 -8.203 1 98.75 238 VAL B CA 1
ATOM 3828 C C . VAL B 1 238 ? 4.336 1.295 -7.176 1 98.75 238 VAL B C 1
ATOM 3830 O O . VAL B 1 238 ? 5.176 2.195 -7.102 1 98.75 238 VAL B O 1
ATOM 3833 N N . SER B 1 239 ? 4.348 0.27 -6.387 1 98.56 239 SER B N 1
ATOM 3834 C CA . SER B 1 239 ? 5.41 0.055 -5.41 1 98.56 239 SER B CA 1
ATOM 3835 C C . SER B 1 239 ? 6.527 -0.809 -5.992 1 98.56 239 SER B C 1
ATOM 3837 O O . SER B 1 239 ? 7.523 -1.078 -5.32 1 98.56 239 SER B O 1
ATOM 3839 N N . GLY B 1 240 ? 6.332 -1.379 -7.207 1 98 240 GLY B N 1
ATOM 3840 C CA . GLY B 1 240 ? 7.445 -2.027 -7.887 1 98 240 GLY B CA 1
ATOM 3841 C C . GLY B 1 240 ? 7.152 -3.463 -8.273 1 98 240 GLY B C 1
ATOM 3842 O O . GLY B 1 240 ? 8.016 -4.152 -8.828 1 98 240 GLY B O 1
ATOM 3843 N N . ALA B 1 241 ? 5.93 -3.943 -8.047 1 98.75 241 ALA B N 1
ATOM 3844 C CA . ALA B 1 241 ? 5.613 -5.324 -8.406 1 98.75 241 ALA B CA 1
ATOM 3845 C C . ALA B 1 241 ? 5.777 -5.555 -9.898 1 98.75 241 ALA B C 1
ATOM 3847 O O . ALA B 1 241 ? 5.402 -4.703 -10.711 1 98.75 241 ALA B O 1
ATOM 3848 N N . ASP B 1 242 ? 6.27 -6.73 -10.242 1 98.75 242 ASP B N 1
ATOM 3849 C CA . ASP B 1 242 ? 6.531 -7.09 -11.633 1 98.75 242 ASP B CA 1
ATOM 3850 C C . ASP B 1 242 ? 5.34 -7.828 -12.242 1 98.75 242 ASP B C 1
ATOM 3852 O O . ASP B 1 242 ? 5.285 -8.031 -13.453 1 98.75 242 ASP B O 1
ATOM 3856 N N . GLY B 1 243 ? 4.422 -8.188 -11.422 1 98.88 243 GLY B N 1
ATOM 3857 C CA . GLY B 1 243 ? 3.227 -8.891 -11.852 1 98.88 243 GLY B CA 1
ATOM 3858 C C . GLY B 1 243 ? 2.131 -8.906 -10.805 1 98.88 243 GLY B C 1
ATOM 3859 O O . GLY B 1 243 ? 2.373 -8.578 -9.641 1 98.88 243 GLY B O 1
ATOM 3860 N N . VAL B 1 244 ? 0.939 -9.266 -11.258 1 98.94 244 VAL B N 1
ATOM 3861 C CA . VAL B 1 244 ? -0.212 -9.375 -10.367 1 98.94 244 VAL B CA 1
ATOM 3862 C C . VAL B 1 244 ? -0.801 -10.781 -10.445 1 98.94 244 VAL B C 1
ATOM 3864 O O . VAL B 1 244 ? -0.845 -11.383 -11.523 1 98.94 244 VAL B O 1
ATOM 3867 N N . PHE B 1 245 ? -1.091 -11.305 -9.328 1 98.94 245 PHE B N 1
ATOM 3868 C CA . PHE B 1 245 ? -1.844 -12.547 -9.164 1 98.94 245 PHE B CA 1
ATOM 3869 C C . PHE B 1 245 ? -3.277 -12.25 -8.742 1 98.94 245 PHE B C 1
ATOM 3871 O O . PHE B 1 245 ? -3.512 -11.664 -7.68 1 98.94 245 PHE B O 1
ATOM 3878 N N . LEU B 1 246 ? -4.242 -12.625 -9.586 1 98.81 246 LEU B N 1
ATOM 3879 C CA . LEU B 1 246 ? -5.652 -12.297 -9.406 1 98.81 246 LEU B CA 1
ATOM 3880 C C . LEU B 1 246 ? -6.531 -13.516 -9.672 1 98.81 246 LEU B C 1
ATOM 3882 O O . LEU B 1 246 ? -6.219 -14.336 -10.539 1 98.81 246 LEU B O 1
ATOM 3886 N N . GLU B 1 247 ? -7.594 -13.555 -8.969 1 98.69 247 GLU B N 1
ATOM 3887 C CA . GLU B 1 247 ? -8.578 -14.609 -9.203 1 98.69 247 GLU B CA 1
ATOM 3888 C C . GLU B 1 247 ? -9.93 -14.023 -9.602 1 98.69 247 GLU B C 1
ATOM 3890 O O . GLU B 1 247 ? -10.414 -13.07 -8.969 1 98.69 247 GLU B O 1
ATOM 3895 N N . PHE B 1 248 ? -10.508 -14.602 -10.617 1 98.56 248 PHE B N 1
ATOM 3896 C CA . PHE B 1 248 ? -11.781 -14.164 -11.188 1 98.56 248 PHE B CA 1
ATOM 3897 C C . PHE B 1 248 ? -12.773 -15.32 -11.242 1 98.56 248 PHE B C 1
ATOM 3899 O O . PHE B 1 248 ? -12.375 -16.484 -11.242 1 98.56 248 PHE B O 1
ATOM 3906 N N . HIS B 1 249 ? -13.977 -14.977 -11.258 1 98.25 249 HIS B N 1
ATOM 3907 C CA . HIS B 1 249 ? -15.094 -15.891 -11.461 1 98.25 249 HIS B CA 1
ATOM 3908 C C . HIS B 1 249 ? -16.25 -15.195 -12.164 1 98.25 249 HIS B C 1
ATOM 3910 O O . HIS B 1 249 ? -16.531 -14.023 -11.898 1 98.25 249 HIS B O 1
ATOM 3916 N N . PRO B 1 250 ? -16.906 -15.922 -13.07 1 97.44 250 PRO B N 1
ATOM 3917 C CA . PRO B 1 250 ? -18.062 -15.289 -13.703 1 97.44 250 PRO B CA 1
ATOM 3918 C C . PRO B 1 250 ? -19.156 -14.898 -12.703 1 97.44 250 PRO B C 1
ATOM 3920 O O . PRO B 1 250 ? -19.875 -13.922 -12.93 1 97.44 250 PRO B O 1
ATOM 3923 N N . ASP B 1 251 ? -19.25 -15.633 -11.641 1 96.5 251 ASP B N 1
ATOM 3924 C CA . ASP B 1 251 ? -20.141 -15.352 -10.523 1 96.5 251 ASP B CA 1
ATOM 3925 C C . ASP B 1 251 ? -19.438 -15.562 -9.188 1 96.5 251 ASP B C 1
ATOM 3927 O O . ASP B 1 251 ? -19.609 -16.609 -8.555 1 96.5 251 ASP B O 1
ATOM 3931 N N . PRO B 1 252 ? -18.766 -14.547 -8.703 1 96 252 PRO B N 1
ATOM 3932 C CA . PRO B 1 252 ? -17.938 -14.695 -7.504 1 96 252 PRO B CA 1
ATOM 3933 C C . PRO B 1 252 ? -18.703 -15.25 -6.312 1 96 252 PRO B C 1
ATOM 3935 O O . PRO B 1 252 ? -18.156 -16.016 -5.516 1 96 252 PRO B O 1
ATOM 3938 N N . ASP B 1 253 ? -19.938 -14.938 -6.156 1 92.38 253 ASP B N 1
ATOM 3939 C CA . ASP B 1 253 ? -20.734 -15.367 -5.008 1 92.38 253 ASP B CA 1
ATOM 3940 C C . ASP B 1 253 ? -21.031 -16.859 -5.07 1 92.38 253 ASP B C 1
ATOM 3942 O O . ASP B 1 253 ? -21.469 -17.453 -4.082 1 92.38 253 ASP B O 1
ATOM 3946 N N . LYS B 1 254 ? -20.766 -17.453 -6.273 1 92.81 254 LYS B N 1
ATOM 3947 C CA . LYS B 1 254 ? -21 -18.875 -6.438 1 92.81 254 LYS B CA 1
ATOM 3948 C C . LYS B 1 254 ? -19.688 -19.641 -6.531 1 92.81 254 LYS B C 1
ATOM 3950 O O . LYS B 1 254 ? -19.672 -20.859 -6.762 1 92.81 254 LYS B O 1
ATOM 3955 N N . ALA B 1 255 ? -18.641 -18.891 -6.445 1 93.06 255 ALA B N 1
ATOM 3956 C CA . ALA B 1 255 ? -17.344 -19.578 -6.465 1 93.06 255 ALA B CA 1
ATOM 3957 C C . ALA B 1 255 ? -17.25 -20.609 -5.34 1 93.06 255 ALA B C 1
ATOM 3959 O O . ALA B 1 255 ? -17.672 -20.328 -4.211 1 93.06 255 ALA B O 1
ATOM 3960 N N . LEU B 1 256 ? -16.672 -21.688 -5.578 1 91.06 256 LEU B N 1
ATOM 3961 C CA . LEU B 1 256 ? -16.641 -22.781 -4.613 1 91.06 256 LEU B CA 1
ATOM 3962 C C . LEU B 1 256 ? -15.57 -22.547 -3.551 1 91.06 256 LEU B C 1
ATOM 3964 O O . LEU B 1 256 ? -15.578 -23.188 -2.502 1 91.06 256 LEU B O 1
ATOM 3968 N N . CYS B 1 257 ? -14.609 -21.688 -3.842 1 88.5 257 CYS B N 1
ATOM 3969 C CA . CYS B 1 257 ? -13.539 -21.328 -2.92 1 88.5 257 CYS B CA 1
ATOM 3970 C C . CYS B 1 257 ? -13.25 -19.844 -2.971 1 88.5 257 CYS B C 1
ATOM 3972 O O . CYS B 1 257 ? -13.195 -19.25 -4.051 1 88.5 257 CYS B O 1
ATOM 3974 N N . ASP B 1 258 ? -13.094 -19.203 -1.748 1 88.81 258 ASP B N 1
ATOM 3975 C CA . ASP B 1 258 ? -12.633 -17.828 -1.546 1 88.81 258 ASP B CA 1
ATOM 3976 C C . ASP B 1 258 ? -13.484 -16.844 -2.34 1 88.81 258 ASP B C 1
ATOM 3978 O O . ASP B 1 258 ? -12.961 -15.898 -2.936 1 88.81 258 ASP B O 1
ATOM 3982 N N . GLY B 1 259 ? -14.742 -17.078 -2.396 1 89.56 259 GLY B N 1
ATOM 3983 C CA . GLY B 1 259 ? -15.688 -16.203 -3.057 1 89.56 259 GLY B CA 1
ATOM 3984 C C . GLY B 1 259 ? -15.578 -14.758 -2.6 1 89.56 259 GLY B C 1
ATOM 3985 O O . GLY B 1 259 ? -15.578 -13.844 -3.422 1 89.56 259 GLY B O 1
ATOM 3986 N N . PRO B 1 260 ? -15.359 -14.516 -1.344 1 91.25 260 PRO B N 1
ATOM 3987 C CA . PRO B 1 260 ? -15.344 -13.156 -0.792 1 91.25 260 PRO B CA 1
ATOM 3988 C C . PRO B 1 260 ? -14.172 -12.32 -1.299 1 91.25 260 PRO B C 1
ATOM 3990 O O . PRO B 1 260 ? -14.172 -11.102 -1.156 1 91.25 260 PRO B O 1
ATOM 3993 N N . SER B 1 261 ? -13.141 -12.969 -1.904 1 94.38 261 SER B N 1
ATOM 3994 C CA . SER B 1 261 ? -11.977 -12.242 -2.406 1 94.38 261 SER B CA 1
ATOM 3995 C C . SER B 1 261 ? -11.867 -12.359 -3.922 1 94.38 261 SER B C 1
ATOM 3997 O O . SER B 1 261 ? -10.938 -11.812 -4.523 1 94.38 261 SER B O 1
ATOM 3999 N N . CYS B 1 262 ? -12.742 -13.062 -4.508 1 95.62 262 CYS B N 1
ATOM 4000 C CA . CYS B 1 262 ? -12.727 -13.305 -5.945 1 95.62 262 CYS B CA 1
ATOM 4001 C C . CYS B 1 262 ? -13.367 -12.148 -6.703 1 95.62 262 CYS B C 1
ATOM 4003 O O . CYS B 1 262 ? -14.398 -11.617 -6.273 1 95.62 262 CYS B O 1
ATOM 4005 N N . LEU B 1 263 ? -12.82 -11.758 -7.836 1 98.19 263 LEU B N 1
ATOM 4006 C CA . LEU B 1 263 ? -13.336 -10.656 -8.641 1 98.19 263 LEU B CA 1
ATOM 4007 C C . LEU B 1 263 ? -14.273 -11.172 -9.727 1 98.19 263 LEU B C 1
ATOM 4009 O O . LEU B 1 263 ? -14.141 -12.312 -10.18 1 98.19 263 LEU B O 1
ATOM 4013 N N . PRO B 1 264 ? -15.195 -10.281 -10.117 1 98.06 264 PRO B N 1
ATOM 4014 C CA . PRO B 1 264 ? -16 -10.648 -11.281 1 98.06 264 PRO B CA 1
ATOM 4015 C C . PRO B 1 264 ? -15.195 -10.664 -12.578 1 98.06 264 PRO B C 1
ATOM 4017 O O . PRO B 1 264 ? -14.422 -9.742 -12.844 1 98.06 264 PRO B O 1
ATOM 4020 N N . LEU B 1 265 ? -15.391 -11.641 -13.375 1 98.31 265 LEU B N 1
ATOM 4021 C CA . LEU B 1 265 ? -14.641 -11.852 -14.609 1 98.31 265 LEU B CA 1
ATOM 4022 C C . LEU B 1 265 ? -14.859 -10.688 -15.578 1 98.31 265 LEU B C 1
ATOM 4024 O O . LEU B 1 265 ? -13.922 -10.281 -16.281 1 98.31 265 LEU B O 1
ATOM 4028 N N . ASP B 1 266 ? -16 -10.094 -15.609 1 97.31 266 ASP B N 1
ATOM 4029 C CA . ASP B 1 266 ? -16.328 -9.023 -16.547 1 97.31 266 ASP B CA 1
ATOM 4030 C C . ASP B 1 266 ? -15.594 -7.734 -16.188 1 97.31 266 ASP B C 1
ATOM 4032 O O . ASP B 1 266 ? -15.516 -6.809 -16.984 1 97.31 266 ASP B O 1
ATOM 4036 N N . GLY B 1 267 ? -15.055 -7.637 -15.016 1 97.44 267 GLY B N 1
ATOM 4037 C CA . GLY B 1 267 ? -14.297 -6.473 -14.586 1 97.44 267 GLY B CA 1
ATOM 4038 C C . GLY B 1 267 ? -12.805 -6.609 -14.828 1 97.44 267 GLY B C 1
ATOM 4039 O O . GLY B 1 267 ? -12.031 -5.699 -14.516 1 97.44 267 GLY B O 1
ATOM 4040 N N . ALA B 1 268 ? -12.406 -7.703 -15.438 1 98.62 268 ALA B N 1
ATOM 4041 C CA . ALA B 1 268 ? -10.984 -7.992 -15.57 1 98.62 268 ALA B CA 1
ATOM 4042 C C . ALA B 1 268 ? -10.297 -6.957 -16.453 1 98.62 268 ALA B C 1
ATOM 4044 O O . ALA B 1 268 ? -9.289 -6.363 -16.062 1 98.62 268 ALA B O 1
ATOM 4045 N N . GLU B 1 269 ? -10.836 -6.715 -17.625 1 98.56 269 GLU B N 1
ATOM 4046 C CA . GLU B 1 269 ? -10.125 -5.883 -18.594 1 98.56 269 GLU B CA 1
ATOM 4047 C C . GLU B 1 269 ? -10 -4.445 -18.094 1 98.56 269 GLU B C 1
ATOM 4049 O O . GLU B 1 269 ? -8.922 -3.852 -18.156 1 98.56 269 GLU B O 1
ATOM 4054 N N . PRO B 1 270 ? -11.125 -3.857 -17.531 1 98.19 270 PRO B N 1
ATOM 4055 C CA . PRO B 1 270 ? -10.977 -2.506 -17 1 98.19 270 PRO B CA 1
ATOM 4056 C C . PRO B 1 270 ? -9.914 -2.426 -15.898 1 98.19 270 PRO B C 1
ATOM 4058 O O . PRO B 1 270 ? -9.125 -1.48 -15.867 1 98.19 270 PRO B O 1
ATOM 4061 N N . LEU B 1 271 ? -9.844 -3.363 -15.047 1 98.38 271 LEU B N 1
ATOM 4062 C CA . LEU B 1 271 ? -8.852 -3.361 -13.977 1 98.38 271 LEU B CA 1
ATOM 4063 C C . LEU B 1 271 ? -7.441 -3.494 -14.547 1 98.38 271 LEU B C 1
ATOM 4065 O O . LEU B 1 271 ? -6.543 -2.736 -14.172 1 98.38 271 LEU B O 1
ATOM 4069 N N . LEU B 1 272 ? -7.266 -4.426 -15.438 1 98.88 272 LEU B N 1
ATOM 4070 C CA . LEU B 1 272 ? -5.949 -4.672 -16.016 1 98.88 272 LEU B CA 1
ATOM 4071 C C . LEU B 1 272 ? -5.465 -3.467 -16.812 1 98.88 272 LEU B C 1
ATOM 4073 O O . LEU B 1 272 ? -4.27 -3.16 -16.812 1 98.88 272 LEU B O 1
ATOM 4077 N N . ARG B 1 273 ? -6.383 -2.832 -17.516 1 98.69 273 ARG B N 1
ATOM 4078 C CA . ARG B 1 273 ? -6.039 -1.615 -18.234 1 98.69 273 ARG B CA 1
ATOM 4079 C C . ARG B 1 273 ? -5.504 -0.545 -17.297 1 98.69 273 ARG B C 1
ATOM 4081 O O . ARG B 1 273 ? -4.5 0.109 -17.594 1 98.69 273 ARG B O 1
ATOM 4088 N N . GLN B 1 274 ? -6.129 -0.386 -16.219 1 98.62 274 GLN B N 1
ATOM 4089 C CA . GLN B 1 274 ? -5.688 0.594 -15.234 1 98.62 274 GLN B CA 1
ATOM 4090 C C . GLN B 1 274 ? -4.336 0.209 -14.641 1 98.62 274 GLN B C 1
ATOM 4092 O O . GLN B 1 274 ? -3.463 1.062 -14.469 1 98.62 274 GLN B O 1
ATOM 4097 N N . LEU B 1 275 ? -4.184 -1.065 -14.312 1 98.81 275 LEU B N 1
ATOM 4098 C CA . LEU B 1 275 ? -2.926 -1.53 -13.742 1 98.81 275 LEU B CA 1
ATOM 4099 C C . LEU B 1 275 ? -1.774 -1.311 -14.719 1 98.81 275 LEU B C 1
ATOM 4101 O O . LEU B 1 275 ? -0.672 -0.938 -14.312 1 98.81 275 LEU B O 1
ATOM 4105 N N . LYS B 1 276 ? -2.025 -1.555 -15.969 1 98.75 276 LYS B N 1
ATOM 4106 C CA . LYS B 1 276 ? -1.018 -1.303 -17 1 98.75 276 LYS B CA 1
ATOM 4107 C C . LYS B 1 276 ? -0.604 0.166 -17.016 1 98.75 276 LYS B C 1
ATOM 4109 O O . LYS B 1 276 ? 0.587 0.481 -17.031 1 98.75 276 LYS B O 1
ATOM 4114 N N . ALA B 1 277 ? -1.575 1.031 -16.984 1 98.5 277 ALA B N 1
ATOM 4115 C CA . ALA B 1 277 ? -1.302 2.467 -17 1 98.5 277 ALA B CA 1
ATOM 4116 C C . ALA B 1 277 ? -0.507 2.889 -15.766 1 98.5 277 ALA B C 1
ATOM 4118 O O . ALA B 1 277 ? 0.437 3.676 -15.867 1 98.5 277 ALA B O 1
ATOM 4119 N N . LEU B 1 278 ? -0.874 2.402 -14.664 1 98.69 278 LEU B N 1
ATOM 4120 C CA . LEU B 1 278 ? -0.169 2.717 -13.422 1 98.69 278 LEU B CA 1
ATOM 4121 C C . LEU B 1 278 ? 1.268 2.209 -13.469 1 98.69 278 LEU B C 1
ATOM 4123 O O . LEU B 1 278 ? 2.188 2.895 -13.023 1 98.69 278 LEU B O 1
ATOM 4127 N N . HIS B 1 279 ? 1.4 0.992 -13.961 1 98.56 279 HIS B N 1
ATOM 4128 C CA . HIS B 1 279 ? 2.725 0.404 -14.125 1 98.56 279 HIS B CA 1
ATOM 4129 C C . HIS B 1 279 ? 3.623 1.299 -14.977 1 98.56 279 HIS B C 1
ATOM 4131 O O . HIS B 1 279 ? 4.781 1.539 -14.625 1 98.56 279 HIS B O 1
ATOM 4137 N N . GLU B 1 280 ? 3.133 1.814 -16.016 1 97.75 280 GLU B N 1
ATOM 4138 C CA . GLU B 1 280 ? 3.889 2.656 -16.938 1 97.75 280 GLU B CA 1
ATOM 4139 C C . GLU B 1 280 ? 4.246 3.994 -16.297 1 97.75 280 GLU B C 1
ATOM 4141 O O . GLU B 1 280 ? 5.375 4.473 -16.438 1 97.75 280 GLU B O 1
ATOM 4146 N N . VAL B 1 281 ? 3.332 4.578 -15.562 1 97.5 281 VAL B N 1
ATOM 4147 C CA . VAL B 1 281 ? 3.584 5.855 -14.914 1 97.5 281 VAL B CA 1
ATOM 4148 C C . VAL B 1 281 ? 4.648 5.684 -13.836 1 97.5 281 VAL B C 1
ATOM 4150 O O . VAL B 1 281 ? 5.547 6.52 -13.695 1 97.5 281 VAL B O 1
ATOM 4153 N N . ALA B 1 282 ? 4.547 4.609 -13.086 1 96.31 282 ALA B N 1
ATOM 4154 C CA . ALA B 1 282 ? 5.449 4.387 -11.961 1 96.31 282 ALA B CA 1
ATOM 4155 C C . ALA B 1 282 ? 6.879 4.156 -12.438 1 96.31 282 ALA B C 1
ATOM 4157 O O . ALA B 1 282 ? 7.836 4.387 -11.695 1 96.31 282 ALA B O 1
ATOM 4158 N N . ARG B 1 283 ? 7.023 3.744 -13.672 1 93.31 283 ARG B N 1
ATOM 4159 C CA . ARG B 1 283 ? 8.352 3.404 -14.188 1 93.31 283 ARG B CA 1
ATOM 4160 C C . ARG B 1 283 ? 8.875 4.5 -15.109 1 93.31 283 ARG B C 1
ATOM 4162 O O . ARG B 1 283 ? 10.031 4.453 -15.539 1 93.31 283 ARG B O 1
ATOM 4169 N N . ALA B 1 284 ? 8.047 5.477 -15.5 1 83.38 284 ALA B N 1
ATOM 4170 C CA . ALA B 1 284 ? 8.469 6.578 -16.359 1 83.38 284 ALA B CA 1
ATOM 4171 C C . ALA B 1 284 ? 9.312 7.586 -15.586 1 83.38 284 ALA B C 1
ATOM 4173 O O . ALA B 1 284 ? 9.875 8.516 -16.172 1 83.38 284 ALA B O 1
ATOM 4174 N N . ALA B 1 285 ? 10.086 7.27 -14.516 1 57.34 285 ALA B N 1
ATOM 4175 C CA . ALA B 1 285 ? 10.898 8.312 -13.891 1 57.34 285 ALA B CA 1
ATOM 4176 C C . ALA B 1 285 ? 11.758 9.031 -14.922 1 57.34 285 ALA B C 1
ATOM 4178 O O . ALA B 1 285 ? 12.172 8.438 -15.922 1 57.34 285 ALA B O 1
#

Solvent-accessible surface area (backbone atoms only — not comparable to full-atom values): 28080 Å² total; per-residue (Å²): 123,35,67,44,67,36,69,94,70,76,39,56,39,12,67,96,45,62,56,28,40,37,33,32,35,65,49,46,84,49,58,67,59,50,43,52,50,46,48,53,52,49,51,43,27,58,76,67,69,34,53,62,29,39,27,38,20,27,56,53,87,85,57,84,41,91,84,54,76,35,46,67,30,68,69,58,25,49,54,42,52,43,47,37,31,69,74,66,65,43,49,32,28,35,61,61,89,51,43,85,50,23,57,70,47,26,74,64,38,38,30,45,24,37,44,32,92,48,51,77,40,59,66,39,48,36,35,37,33,36,32,20,49,73,58,58,28,30,38,32,37,28,45,28,43,88,53,60,46,68,59,48,51,60,48,53,49,47,35,19,61,52,48,77,63,47,86,44,55,31,40,22,48,37,23,25,64,49,78,81,47,30,44,36,50,50,58,66,36,49,50,47,36,35,72,70,58,26,26,30,28,32,31,20,25,64,23,32,31,17,55,52,53,13,74,93,55,78,29,53,35,56,19,40,39,39,80,41,21,62,37,46,42,42,20,36,35,42,30,65,36,21,26,42,31,44,34,38,27,90,50,20,92,70,42,80,58,60,26,46,25,30,35,50,45,88,51,45,51,66,51,50,55,47,45,52,51,42,40,51,57,59,66,58,118,123,35,66,45,67,37,69,95,71,76,37,57,37,13,67,95,44,61,58,27,38,38,32,33,36,65,51,46,84,50,59,67,60,51,42,53,51,46,49,53,51,49,51,42,27,56,76,66,72,34,52,62,29,38,27,38,18,28,57,54,87,85,57,86,41,89,84,54,74,34,46,67,31,67,68,59,24,48,53,42,52,43,46,37,32,68,75,68,64,44,48,31,28,33,62,62,88,51,44,84,50,21,56,70,46,25,76,64,37,39,30,45,25,36,43,31,91,48,50,77,40,60,66,39,49,36,37,36,33,36,30,22,49,75,60,56,29,32,38,32,36,27,44,28,44,88,53,59,46,68,58,48,49,58,49,53,48,49,35,18,61,51,50,77,64,49,85,44,53,32,39,21,48,35,25,25,64,48,77,83,48,30,42,36,51,50,58,65,36,48,50,47,36,36,74,70,57,26,26,30,28,31,30,21,26,63,23,33,31,16,55,52,53,12,75,94,55,77,29,52,36,56,21,39,38,39,82,40,22,62,38,46,42,41,20,37,34,42,31,64,36,21,24,41,32,45,33,39,28,89,51,20,90,70,43,79,58,59,27,45,25,30,36,51,44,89,52,43,52,68,50,51,53,47,45,51,52,42,39,51,59,61,65,59,119

pLDDT: mean 96.48, std 4.78, range [57.34, 98.94]